Protein AF-A0A1T4KX59-F1 (afdb_monomer_lite)

Sequence (443 aa):
MNRFFLYILAVFVFASCTDKQGEELFKSIIKAPPSSIERDVKGHEQIASVQAILRYTRPMKKPIRINATSSVKAYAAYEISQKYSAIPLYQEIKIVKNNQGEFEIESDRKAFDVIKGKDVYYALELKYFDLNNQLINYQFSTYDEKDADASTLEQHQTFFSVQNYSLSKQPLVYPMSLDSVYYEDYLFELNSNKKKIKAGLVTPYVAYAPTAEEGQPIRYDLALAYKAVEAAQTKAATEPYTDPATGKEYRLFKTKGIESLKSVAGEIFRYDYRDTDPVDSEIGARILNDDLYRNRFGQNVGLLRQKRSLAQGAKLDALGFKGLLGFKKSDIAFQMRVCICHIISAKRDSGGNSGHGSGNKGKYATYGYNVHKYNEFPSSWNTFDIDYPLPFRVIADLDGDRTKFLKDVRRYYPQTKEADINNMFGDEESVNTFFQRLPFTRF

Organism: Porphyromonas cangingivalis (NCBI:txid36874)

Secondary structure (DSSP, 8-state):
------SS--SSS-----HHHHHHHHHSS--PPP-------TTS----EEEEEEEEEEE-SSPEE-SSS-EE--EEEE---SS--SS-SEEEEEEEE-TTS-EEE-SS--SEEEEE-TT-EEEEEEEEE-TT--B-GGGGG---GGGGGG-HHHHEEEEEEEESB-TT--BT--SEETTSBB-HHHHB-B-TTSPBPBP-TT--SEEEEESS-TT---B--HHHHHHHHHHTTSGGGTS-EE-TTT--EEEEEEBP-HHHHHHHHHHHEEEEE--EESTTSPTT-B----TTSS--TTSBPEEPBGGG--STTPPBP---SEEEEEES--SEEEEEEEEEEE--PPPP-------S--S-TTTSTTS-S-PPPTT---TT---EEEEEEEEEEEEEETTS-HHHHHHHHHHH-TT--HHHHHHHHSSHHHHHHHHTT--EEE-

Structure (mmCIF, N/CA/C/O backbone):
data_AF-A0A1T4KX59-F1
#
_entry.id   AF-A0A1T4KX59-F1
#
loop_
_atom_site.group_PDB
_atom_site.id
_atom_site.type_symbol
_atom_site.label_atom_id
_atom_site.label_alt_id
_atom_site.label_comp_id
_atom_site.label_asym_id
_atom_site.label_entity_id
_atom_site.label_seq_id
_atom_site.pdbx_PDB_ins_code
_atom_site.Cartn_x
_atom_site.Cartn_y
_atom_site.Cartn_z
_atom_site.occupancy
_atom_site.B_iso_or_equiv
_atom_site.auth_seq_id
_atom_site.auth_comp_id
_atom_site.auth_asym_id
_atom_site.auth_atom_id
_atom_site.pdbx_PDB_model_num
ATOM 1 N N . MET A 1 1 ? 17.902 4.844 79.629 1.00 28.89 1 MET A N 1
ATOM 2 C CA . MET A 1 1 ? 18.499 5.065 78.292 1.00 28.89 1 MET A CA 1
ATOM 3 C C . MET A 1 1 ? 18.598 3.722 77.599 1.00 28.89 1 MET A C 1
ATOM 5 O O . MET A 1 1 ? 19.072 2.800 78.230 1.00 28.89 1 MET A O 1
ATOM 9 N N . ASN A 1 2 ? 18.252 3.517 76.343 1.00 27.55 2 ASN A N 1
ATOM 10 C CA . ASN A 1 2 ? 17.424 4.226 75.382 1.00 27.55 2 ASN A CA 1
ATOM 11 C C . ASN A 1 2 ? 17.309 3.222 74.216 1.00 27.55 2 ASN A C 1
ATOM 13 O O . ASN A 1 2 ? 18.298 2.555 73.923 1.00 27.55 2 ASN A O 1
ATOM 17 N N . ARG A 1 3 ? 16.166 3.208 73.522 1.00 28.09 3 ARG A N 1
ATOM 18 C CA . ARG A 1 3 ? 15.970 2.636 72.173 1.00 28.09 3 ARG A CA 1
ATOM 19 C C . ARG A 1 3 ? 15.869 1.110 72.075 1.00 28.09 3 ARG A C 1
ATOM 21 O O . ARG A 1 3 ? 16.864 0.432 71.905 1.00 28.09 3 ARG A O 1
ATOM 28 N N . PHE A 1 4 ? 14.634 0.610 72.051 1.00 31.20 4 PHE A N 1
ATOM 29 C CA . PHE A 1 4 ? 14.113 -0.145 70.893 1.00 31.20 4 PHE A CA 1
ATOM 30 C C . PHE A 1 4 ? 12.566 -0.179 70.885 1.00 31.20 4 PHE A C 1
ATOM 32 O O . PHE A 1 4 ? 11.935 -1.129 70.441 1.00 31.20 4 PHE A O 1
ATOM 39 N N . PHE A 1 5 ? 11.940 0.912 71.349 1.00 33.56 5 PHE A N 1
ATOM 40 C CA . PHE A 1 5 ? 10.498 1.183 71.245 1.00 33.56 5 PHE A CA 1
ATOM 41 C C . PHE A 1 5 ? 10.207 1.931 69.930 1.00 33.56 5 PHE A C 1
ATOM 43 O O . PHE A 1 5 ? 9.785 3.082 69.921 1.00 33.56 5 PHE A O 1
ATOM 50 N N . LEU A 1 6 ? 10.551 1.309 68.800 1.00 33.06 6 LEU A N 1
ATOM 51 C CA . LEU A 1 6 ? 10.464 1.926 67.467 1.00 33.06 6 LEU A CA 1
ATOM 52 C C . LEU A 1 6 ? 9.977 0.927 66.404 1.00 33.06 6 LEU A C 1
ATOM 54 O O . LEU A 1 6 ? 10.408 0.969 65.259 1.00 33.06 6 LEU A O 1
ATOM 58 N N . TYR A 1 7 ? 9.082 0.015 66.801 1.00 33.62 7 TYR A N 1
ATOM 59 C CA . TYR A 1 7 ? 8.450 -0.956 65.894 1.00 33.62 7 TYR A CA 1
ATOM 60 C C . TYR A 1 7 ? 6.915 -0.944 65.899 1.00 33.62 7 TYR A C 1
ATOM 62 O O . TYR A 1 7 ? 6.302 -1.739 65.198 1.00 33.62 7 TYR A O 1
ATOM 70 N N . ILE A 1 8 ? 6.268 -0.022 66.618 1.00 40.47 8 ILE A N 1
ATOM 71 C CA . ILE A 1 8 ? 4.804 0.126 66.600 1.00 40.47 8 ILE A CA 1
ATOM 72 C C . ILE A 1 8 ? 4.462 1.617 66.704 1.00 40.47 8 ILE A C 1
ATOM 74 O O . ILE A 1 8 ? 4.170 2.093 67.792 1.00 40.47 8 ILE A O 1
ATOM 78 N N . LEU A 1 9 ? 4.585 2.362 65.596 1.00 30.08 9 LEU A N 1
ATOM 79 C CA . LEU A 1 9 ? 3.790 3.565 65.275 1.00 30.08 9 LEU A CA 1
ATOM 80 C C . LEU A 1 9 ? 4.218 4.138 63.904 1.00 30.08 9 LEU A C 1
ATOM 82 O O . LEU A 1 9 ? 5.019 5.062 63.827 1.00 30.08 9 LEU A O 1
ATOM 86 N N . ALA A 1 10 ? 3.716 3.565 62.809 1.00 31.42 10 ALA A N 1
ATOM 87 C CA . ALA A 1 10 ? 3.588 4.263 61.515 1.00 31.42 10 ALA A CA 1
ATOM 88 C C . ALA A 1 10 ? 2.587 3.563 60.571 1.00 31.42 10 ALA A C 1
ATOM 90 O O . ALA A 1 10 ? 2.649 3.710 59.354 1.00 31.42 10 ALA A O 1
ATOM 91 N N . VAL A 1 11 ? 1.646 2.799 61.134 1.00 38.34 11 VAL A N 1
ATOM 92 C CA . VAL A 1 11 ? 0.359 2.514 60.496 1.00 38.34 11 VAL A CA 1
ATOM 93 C C . VAL A 1 11 ? -0.633 3.413 61.234 1.00 38.34 11 VAL A C 1
ATOM 95 O O . VAL A 1 11 ? -0.720 3.321 62.454 1.00 38.34 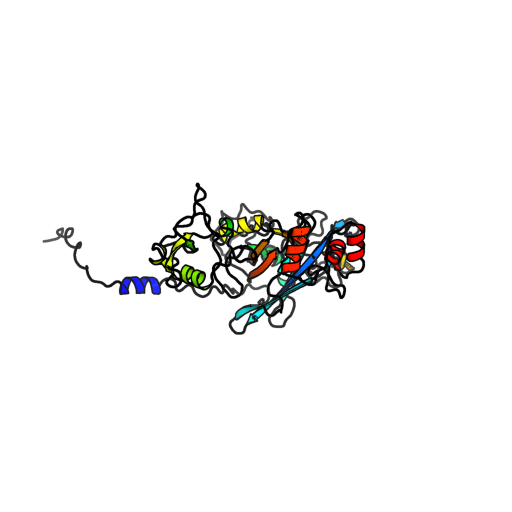11 VAL A O 1
ATOM 98 N N . PHE A 1 12 ? -1.317 4.282 60.483 1.00 31.97 12 PHE A N 1
ATOM 99 C CA . PHE A 1 12 ? -2.242 5.355 60.898 1.00 31.97 12 PHE A CA 1
ATOM 100 C C . PHE A 1 12 ? -1.631 6.720 61.242 1.00 31.97 12 PHE A C 1
ATOM 102 O O . PHE A 1 12 ? -1.539 7.070 62.407 1.00 31.97 12 PHE A O 1
ATOM 109 N N . VAL A 1 13 ? -1.256 7.476 60.198 1.00 30.67 13 VAL A N 1
ATOM 110 C CA . VAL A 1 13 ? -1.608 8.882 59.843 1.00 30.67 13 VAL A CA 1
ATOM 111 C C . VAL A 1 13 ? -0.821 9.112 58.531 1.00 30.67 13 VAL A C 1
ATOM 113 O O . VAL A 1 13 ? 0.399 9.148 58.562 1.00 30.67 13 VAL A O 1
ATOM 116 N N . PHE A 1 14 ? -1.374 9.029 57.320 1.00 29.81 14 PHE A N 1
ATOM 117 C CA . PHE A 1 14 ? -2.403 9.888 56.741 1.00 29.81 14 PHE A CA 1
ATOM 118 C C . PHE A 1 14 ? -3.355 9.081 55.840 1.00 29.81 14 PHE A C 1
ATOM 120 O O . PHE A 1 14 ? -3.062 8.783 54.685 1.00 29.81 14 PHE A O 1
ATOM 127 N N . ALA A 1 15 ? -4.549 8.804 56.361 1.00 35.34 15 ALA A N 1
ATOM 128 C CA . ALA A 1 15 ? -5.740 9.109 55.584 1.00 35.34 15 ALA A CA 1
ATOM 129 C C . ALA A 1 15 ? -5.820 10.643 55.478 1.00 35.34 15 ALA A C 1
ATOM 131 O O . ALA A 1 15 ? -5.538 11.332 56.457 1.00 35.34 15 ALA A O 1
ATOM 132 N N . SER A 1 16 ? -6.206 11.141 54.302 1.00 30.12 16 SER A N 1
ATOM 133 C CA . SER A 1 16 ? -6.193 12.551 53.872 1.00 30.12 16 SER A CA 1
ATOM 134 C C . SER A 1 16 ? -4.880 13.030 53.239 1.00 30.12 16 SER A C 1
ATOM 136 O O . SER A 1 16 ? -4.131 13.812 53.813 1.00 30.12 16 SER A O 1
ATOM 138 N N . CYS A 1 17 ? -4.655 12.595 51.999 1.00 27.78 17 CYS A N 1
ATOM 139 C CA . CYS A 1 17 ? -4.114 13.444 50.941 1.00 27.78 17 CYS A CA 1
ATOM 140 C C . CYS A 1 17 ? -4.845 13.063 49.646 1.00 27.78 17 CYS A C 1
ATOM 142 O O . CYS A 1 17 ? -4.835 11.921 49.203 1.00 27.78 17 CYS A O 1
ATOM 144 N N . THR A 1 18 ? -5.588 14.037 49.142 1.00 30.97 18 THR A N 1
ATOM 145 C CA . THR A 1 18 ? -6.567 14.020 48.050 1.00 30.97 18 THR A CA 1
ATOM 146 C C . THR A 1 18 ? -6.075 13.378 46.747 1.00 30.97 18 THR A C 1
ATOM 148 O O . THR A 1 18 ? -4.915 13.575 46.381 1.00 30.97 18 THR A O 1
ATOM 151 N N . ASP A 1 19 ? -6.996 12.781 45.975 1.00 41.16 19 ASP A N 1
ATOM 152 C CA . ASP A 1 19 ? -6.802 12.233 44.612 1.00 41.16 19 ASP A CA 1
ATOM 153 C C . ASP A 1 19 ? -6.006 13.147 43.650 1.00 41.16 19 ASP A C 1
ATOM 155 O O . ASP A 1 19 ? -5.371 12.678 42.706 1.00 41.16 19 ASP A O 1
ATOM 159 N N . LYS A 1 20 ? -5.960 14.454 43.934 1.00 38.25 20 LYS A N 1
ATOM 160 C CA . LYS A 1 20 ? -5.202 15.459 43.179 1.00 38.25 20 LYS A CA 1
ATOM 161 C C . LYS A 1 20 ? -3.679 15.263 43.201 1.00 38.25 20 LYS A C 1
ATOM 163 O O . LYS A 1 20 ? -3.034 15.582 42.211 1.00 38.25 20 LYS A O 1
ATOM 168 N N . GLN A 1 21 ? -3.087 14.720 44.271 1.00 35.16 21 GLN A N 1
ATOM 169 C CA . GLN A 1 21 ? -1.622 14.541 44.342 1.00 35.16 21 GLN A CA 1
ATOM 170 C C . GLN A 1 21 ? -1.137 13.277 43.611 1.00 35.16 21 GLN A C 1
ATOM 172 O O . GLN A 1 21 ? -0.019 13.256 43.101 1.00 35.16 21 GLN A O 1
ATOM 177 N N . GLY A 1 22 ? -1.991 12.256 43.477 1.00 38.88 22 GLY A N 1
ATOM 178 C CA . GLY A 1 22 ? -1.740 11.118 42.587 1.00 38.88 22 GLY A CA 1
ATOM 179 C C . GLY A 1 22 ? -1.856 11.511 41.110 1.00 38.88 22 GLY A C 1
ATOM 180 O O . GLY A 1 22 ? -1.000 11.146 40.309 1.00 38.88 22 GLY A O 1
ATOM 181 N N . GLU A 1 23 ? -2.860 12.321 40.752 1.00 37.28 23 GLU A N 1
ATOM 182 C CA . GLU A 1 23 ? -3.022 12.842 39.386 1.00 37.28 23 GLU A CA 1
ATOM 183 C C . GLU A 1 23 ? -1.872 13.757 38.932 1.00 37.28 23 GLU A C 1
ATOM 185 O O . GLU A 1 23 ? -1.505 13.722 37.758 1.00 37.28 23 GLU A O 1
ATOM 190 N N . GLU A 1 24 ? -1.264 14.552 39.818 1.00 37.06 24 GLU A N 1
ATOM 191 C CA . GLU A 1 24 ? -0.103 15.386 39.460 1.00 37.06 24 GLU A CA 1
ATOM 192 C C . GLU A 1 24 ? 1.193 14.576 39.274 1.00 37.06 24 GLU A C 1
ATOM 194 O O . GLU A 1 24 ? 2.001 14.890 38.392 1.00 37.06 24 GLU A O 1
ATOM 199 N N . LEU A 1 25 ? 1.363 13.475 40.015 1.00 37.19 25 LEU A N 1
ATOM 200 C CA . LEU A 1 25 ? 2.463 12.521 39.818 1.00 37.19 25 LEU A CA 1
ATOM 201 C C . LEU A 1 25 ? 2.360 11.771 38.475 1.00 37.19 25 LEU A C 1
ATOM 203 O O . LEU A 1 25 ? 3.384 11.501 37.853 1.00 37.19 25 LEU A O 1
ATOM 207 N N . PHE A 1 26 ? 1.145 11.500 37.978 1.00 36.91 26 PHE A N 1
ATOM 208 C CA . PHE A 1 26 ? 0.932 10.887 36.655 1.00 36.91 26 PHE A CA 1
ATOM 209 C C . PHE A 1 26 ? 0.852 11.899 35.500 1.00 36.91 26 PHE A C 1
ATOM 211 O O . PHE A 1 26 ? 1.200 11.558 34.376 1.00 36.91 26 PHE A O 1
ATOM 218 N N . LYS A 1 27 ? 0.472 13.163 35.738 1.00 38.38 27 LYS A N 1
ATOM 219 C CA . LYS A 1 27 ? 0.566 14.229 34.717 1.00 38.38 27 LYS A CA 1
ATOM 220 C C . LYS A 1 27 ? 2.004 14.684 34.457 1.00 38.38 27 LYS A C 1
ATOM 222 O O . LYS A 1 27 ? 2.300 15.144 33.356 1.00 38.38 27 LYS A O 1
ATOM 227 N N . SER A 1 28 ? 2.890 14.561 35.447 1.00 34.44 28 SER A N 1
ATOM 228 C CA . SER A 1 28 ? 4.315 14.903 35.313 1.00 34.44 28 SER A CA 1
ATOM 229 C C . SER A 1 28 ? 5.166 13.776 34.711 1.00 34.44 28 SER A C 1
ATOM 231 O O . SER A 1 28 ? 6.294 14.026 34.287 1.00 34.44 28 SER A O 1
ATOM 233 N N . ILE A 1 29 ? 4.620 12.560 34.588 1.00 42.12 29 ILE A N 1
ATOM 234 C CA . ILE A 1 29 ? 5.290 11.397 34.001 1.00 42.12 29 ILE A CA 1
ATOM 235 C C . ILE A 1 29 ? 4.449 10.901 32.814 1.00 42.12 29 ILE A C 1
ATOM 237 O O . ILE A 1 29 ? 3.476 10.179 32.981 1.00 42.12 29 ILE A O 1
ATOM 241 N N . ILE A 1 30 ? 4.892 11.263 31.603 1.00 39.00 30 ILE A N 1
ATOM 242 C CA . ILE A 1 30 ? 4.334 10.901 30.282 1.00 39.00 30 ILE A CA 1
ATOM 243 C C . ILE A 1 30 ? 3.209 11.837 29.800 1.00 39.00 30 ILE A C 1
ATOM 245 O O . ILE A 1 30 ? 2.096 11.432 29.481 1.00 39.00 30 ILE A O 1
ATOM 249 N N . LYS A 1 31 ? 3.557 13.107 29.569 1.00 29.22 31 LYS A N 1
ATOM 250 C CA . LYS A 1 31 ? 3.087 13.752 28.338 1.00 29.22 31 LYS A CA 1
ATOM 251 C C . LYS A 1 31 ? 3.976 13.185 27.236 1.00 29.22 31 LYS A C 1
ATOM 253 O O . LYS A 1 31 ? 5.113 13.628 27.093 1.00 29.22 31 LYS A O 1
ATOM 258 N N . ALA A 1 32 ? 3.527 12.128 26.555 1.00 27.77 32 ALA A N 1
ATOM 259 C CA . ALA A 1 32 ? 4.245 11.659 25.380 1.00 27.77 32 ALA A CA 1
ATOM 260 C C . ALA A 1 32 ? 4.341 12.864 24.432 1.00 27.77 32 ALA A C 1
ATOM 262 O O . ALA A 1 32 ? 3.296 13.429 24.084 1.00 27.77 32 ALA A O 1
ATOM 263 N N . PRO A 1 33 ? 5.550 13.336 24.085 1.00 24.31 33 PRO A N 1
ATOM 264 C CA . PRO A 1 33 ? 5.663 14.338 23.043 1.00 24.31 33 PRO A CA 1
ATOM 265 C C . PRO A 1 33 ? 4.964 13.785 21.791 1.00 24.31 33 PRO A C 1
ATOM 267 O O . PRO A 1 33 ? 4.939 12.559 21.614 1.00 24.31 33 PRO A O 1
ATOM 270 N N . PRO A 1 34 ? 4.372 14.638 20.934 1.00 27.39 34 PRO A N 1
ATOM 271 C CA . PRO A 1 34 ? 3.983 14.188 19.603 1.00 27.39 34 PRO A CA 1
ATOM 272 C C . PRO A 1 34 ? 5.165 13.410 19.025 1.00 27.39 34 PRO A C 1
ATOM 274 O O . PRO A 1 34 ? 6.302 13.878 19.097 1.00 27.39 34 PRO A O 1
ATOM 277 N N . SER A 1 35 ? 4.929 12.184 18.561 1.00 26.69 35 SER A N 1
ATOM 278 C CA . SER A 1 35 ? 5.989 11.358 17.995 1.00 26.69 35 SER A CA 1
ATOM 279 C C . SER A 1 35 ? 6.438 11.965 16.668 1.00 26.69 35 SER A C 1
ATOM 281 O O . SER A 1 35 ? 5.986 11.546 15.610 1.00 26.69 35 SER A O 1
ATOM 283 N N . SER A 1 36 ? 7.319 12.959 16.721 1.00 31.25 36 SER A N 1
ATOM 284 C CA . SER A 1 36 ? 8.234 13.289 15.640 1.00 31.25 36 SER A CA 1
ATOM 285 C C . SER A 1 36 ? 9.582 12.685 16.010 1.00 31.25 36 SER A C 1
ATOM 287 O O . SER A 1 36 ? 10.372 13.243 16.770 1.00 31.25 36 SER A O 1
ATOM 289 N N . ILE A 1 37 ? 9.844 11.484 15.504 1.00 36.34 37 ILE A N 1
ATOM 290 C CA . ILE A 1 37 ? 11.212 10.972 15.469 1.00 36.34 37 ILE A CA 1
ATOM 291 C C . ILE A 1 37 ? 11.823 11.539 14.190 1.00 36.34 37 ILE A C 1
ATOM 293 O O . ILE A 1 37 ? 12.014 10.828 13.221 1.00 36.34 37 ILE A O 1
ATOM 297 N N . GLU A 1 38 ? 12.069 12.849 14.166 1.00 40.00 38 GLU A N 1
ATOM 298 C CA . GLU A 1 38 ? 12.993 13.427 13.192 1.00 40.00 38 GLU A CA 1
ATOM 299 C C . GLU A 1 38 ? 14.350 13.475 13.879 1.00 40.00 38 GLU A C 1
ATOM 301 O O . GLU A 1 38 ? 14.642 14.352 14.694 1.00 40.00 38 GLU A O 1
ATOM 306 N N . ARG A 1 39 ? 15.151 12.439 13.630 1.00 40.47 39 ARG A N 1
ATOM 307 C CA . ARG A 1 39 ? 16.565 12.440 13.982 1.00 40.47 39 ARG A CA 1
ATOM 308 C C . ARG A 1 39 ? 17.340 12.626 12.696 1.00 40.47 39 ARG A C 1
ATOM 310 O O . ARG A 1 39 ? 17.254 11.796 11.805 1.00 40.47 39 ARG A O 1
ATOM 317 N N . ASP A 1 40 ? 18.069 13.730 12.655 1.00 34.28 40 ASP A N 1
ATOM 318 C CA . ASP A 1 40 ? 19.028 14.097 11.624 1.00 34.28 40 ASP A CA 1
ATOM 319 C C . ASP A 1 40 ? 20.088 12.987 11.504 1.00 34.28 40 ASP A C 1
ATOM 321 O O . ASP A 1 40 ? 21.042 12.910 12.287 1.00 34.28 40 ASP A O 1
ATOM 325 N N . VAL A 1 41 ? 19.857 12.041 10.594 1.00 38.69 41 VAL A N 1
ATOM 326 C CA . VAL A 1 41 ? 20.850 11.048 10.200 1.00 38.69 41 VAL A CA 1
ATOM 327 C C . VAL A 1 41 ? 21.633 11.651 9.050 1.00 38.69 41 VAL A C 1
ATOM 329 O O . VAL A 1 41 ? 21.095 11.949 7.989 1.00 38.69 41 VAL A O 1
ATOM 332 N N . LYS A 1 42 ? 22.935 11.852 9.272 1.00 45.50 42 LYS A N 1
ATOM 333 C CA . LYS A 1 42 ? 23.850 12.305 8.223 1.00 45.50 42 LYS A CA 1
ATOM 334 C C . LYS A 1 42 ? 23.799 11.316 7.055 1.00 45.50 42 LYS A C 1
ATOM 336 O O . LYS A 1 42 ? 24.290 10.202 7.201 1.00 45.50 42 LYS A O 1
ATOM 341 N N . GLY A 1 43 ? 23.269 11.736 5.907 1.00 51.59 43 GLY A N 1
ATOM 342 C CA . GLY A 1 43 ? 23.358 10.947 4.673 1.00 51.59 43 GLY A CA 1
ATOM 343 C C . GLY A 1 43 ? 22.274 11.200 3.626 1.00 51.59 43 GLY A C 1
ATOM 344 O O . GLY A 1 43 ? 22.529 10.928 2.455 1.00 51.59 43 GLY A O 1
ATOM 345 N N . HIS A 1 44 ? 21.113 11.738 4.006 1.00 62.69 44 HIS A N 1
ATOM 346 C CA . HIS A 1 44 ? 20.060 12.141 3.068 1.00 62.69 44 HIS A CA 1
ATOM 347 C C . HIS A 1 44 ? 19.311 13.387 3.567 1.00 62.69 44 HIS A C 1
ATOM 349 O O . HIS A 1 44 ? 19.334 13.717 4.751 1.00 62.69 44 HIS A O 1
ATOM 355 N N . GLU A 1 45 ? 18.669 14.098 2.650 1.00 73.56 45 GLU A N 1
ATOM 356 C CA . GLU A 1 45 ? 17.834 15.262 2.923 1.00 73.56 45 GLU A CA 1
ATOM 357 C C . GLU A 1 45 ? 16.521 14.853 3.603 1.00 73.56 45 GLU A C 1
ATOM 359 O O . GLU A 1 45 ? 16.094 13.692 3.581 1.00 73.56 45 GLU A O 1
ATOM 364 N N . GLN A 1 46 ? 15.867 15.831 4.231 1.00 80.44 46 GLN A N 1
ATOM 365 C CA . GLN A 1 46 ? 14.561 15.634 4.847 1.00 80.44 46 GLN A CA 1
ATOM 366 C C . GLN A 1 46 ? 13.495 15.407 3.771 1.00 80.44 46 GLN A C 1
ATOM 368 O O . GLN A 1 46 ? 13.357 16.205 2.843 1.00 80.44 46 GLN A O 1
ATOM 373 N N . ILE A 1 47 ? 12.686 14.357 3.937 1.00 87.88 47 ILE A N 1
ATOM 374 C CA . ILE A 1 47 ? 11.551 14.091 3.051 1.00 87.88 47 ILE A CA 1
ATOM 375 C C . ILE A 1 47 ? 10.458 15.134 3.312 1.00 87.88 47 ILE A C 1
ATOM 377 O O . ILE A 1 47 ? 9.849 15.167 4.384 1.00 87.88 47 ILE A O 1
ATOM 381 N N . ALA A 1 48 ? 10.184 15.969 2.314 1.00 90.50 48 ALA A N 1
ATOM 382 C CA . ALA A 1 48 ? 9.136 16.983 2.355 1.00 90.50 48 ALA A CA 1
ATOM 383 C C . ALA A 1 48 ? 7.836 16.513 1.696 1.00 90.50 48 ALA A C 1
ATOM 385 O O . ALA A 1 48 ? 6.744 16.917 2.101 1.00 90.50 48 ALA A O 1
ATOM 386 N N . SER A 1 49 ? 7.933 15.657 0.678 1.00 94.62 49 SER A N 1
ATOM 387 C CA . SER A 1 49 ? 6.758 15.088 0.024 1.00 94.62 49 SER A CA 1
ATOM 388 C C . SER A 1 49 ? 7.003 13.685 -0.515 1.00 94.62 49 SER A C 1
ATOM 390 O O . SER A 1 49 ? 8.137 13.257 -0.745 1.00 94.62 49 SER A O 1
ATOM 392 N N . VAL A 1 50 ? 5.901 12.965 -0.700 1.00 96.69 50 VAL A N 1
ATOM 393 C CA . VAL A 1 50 ? 5.857 11.616 -1.249 1.00 96.69 50 VAL A CA 1
ATOM 394 C C . VAL A 1 50 ? 4.891 11.599 -2.422 1.00 96.69 50 VAL A C 1
ATOM 396 O O . VAL A 1 50 ? 3.740 12.016 -2.298 1.00 96.69 50 VAL A O 1
ATOM 399 N N . GLN A 1 51 ? 5.326 11.046 -3.544 1.00 97.69 51 GLN A N 1
ATOM 400 C CA . GLN A 1 51 ? 4.458 10.683 -4.653 1.00 97.69 51 GLN A CA 1
ATOM 401 C C . GLN A 1 51 ? 4.363 9.156 -4.702 1.00 97.69 51 GLN A C 1
ATOM 403 O O . GLN A 1 51 ? 5.308 8.470 -5.094 1.00 97.69 51 GLN A O 1
ATOM 408 N N . ALA A 1 52 ? 3.221 8.622 -4.270 1.00 98.25 52 ALA A N 1
ATOM 409 C CA . ALA A 1 52 ? 2.910 7.206 -4.386 1.00 98.25 52 ALA A CA 1
ATOM 410 C C . ALA A 1 52 ? 2.149 6.975 -5.692 1.00 98.25 52 ALA A C 1
ATOM 412 O O . ALA A 1 52 ? 1.042 7.482 -5.875 1.00 98.25 52 ALA A O 1
ATOM 413 N N . ILE A 1 53 ? 2.731 6.198 -6.599 1.00 98.44 53 ILE A N 1
ATOM 414 C CA . ILE A 1 53 ? 2.151 5.886 -7.902 1.00 98.44 53 ILE A CA 1
ATOM 415 C C . ILE A 1 53 ? 1.847 4.395 -7.947 1.00 98.44 53 ILE A C 1
ATOM 417 O O . ILE A 1 53 ? 2.717 3.561 -7.703 1.00 98.44 53 ILE A O 1
ATOM 421 N N . LEU A 1 54 ? 0.612 4.053 -8.293 1.00 98.56 54 LEU A N 1
ATOM 422 C CA . LEU A 1 54 ? 0.160 2.682 -8.441 1.00 98.56 54 LEU A CA 1
ATOM 423 C C . LEU A 1 54 ? -0.322 2.449 -9.869 1.00 98.56 54 LEU A C 1
ATOM 425 O O . LEU A 1 54 ? -1.283 3.069 -10.327 1.00 98.56 54 LEU A O 1
ATOM 429 N N . ARG A 1 55 ? 0.328 1.519 -10.564 1.00 98.25 55 ARG A N 1
ATOM 430 C CA . ARG A 1 55 ? -0.011 1.156 -11.942 1.00 98.25 55 ARG A CA 1
ATOM 431 C C . ARG A 1 55 ? -0.549 -0.259 -12.000 1.00 98.25 55 ARG A C 1
ATOM 433 O O . ARG A 1 55 ? 0.022 -1.150 -11.381 1.00 98.25 55 ARG A O 1
ATOM 440 N N . TYR A 1 56 ? -1.626 -0.481 -12.742 1.00 97.38 56 TYR A N 1
ATOM 441 C CA . TYR A 1 56 ? -2.059 -1.824 -13.106 1.00 97.38 56 TYR A CA 1
ATOM 442 C C . TYR A 1 56 ? -0.974 -2.472 -13.962 1.00 97.38 56 TYR A C 1
ATOM 444 O O . TYR A 1 56 ? -0.421 -1.843 -14.868 1.00 97.38 56 TYR A O 1
ATOM 452 N N . THR A 1 57 ? -0.682 -3.736 -13.680 1.00 95.38 57 THR A N 1
ATOM 453 C CA . THR A 1 57 ? 0.522 -4.374 -14.188 1.00 95.38 57 THR A CA 1
ATOM 454 C C . THR A 1 57 ? 0.245 -5.776 -14.699 1.00 95.38 57 THR A C 1
ATOM 456 O O . THR A 1 57 ? -0.465 -6.562 -14.071 1.00 95.38 57 THR A O 1
ATOM 459 N N . ARG A 1 58 ? 0.863 -6.120 -15.835 1.00 91.69 58 ARG A N 1
ATOM 460 C CA . ARG A 1 58 ? 0.813 -7.471 -16.410 1.00 91.69 58 ARG A CA 1
ATOM 461 C C . ARG A 1 58 ? 2.213 -8.034 -16.640 1.00 91.69 58 ARG A C 1
ATOM 463 O O . ARG A 1 58 ? 3.106 -7.294 -17.054 1.00 91.69 58 ARG A O 1
ATOM 470 N N . PRO A 1 59 ? 2.434 -9.339 -16.404 1.00 91.75 59 PRO A N 1
ATOM 471 C CA . PRO A 1 59 ? 3.714 -9.964 -16.709 1.00 91.75 59 PRO A CA 1
ATOM 472 C C . PRO A 1 59 ? 4.008 -9.874 -18.209 1.00 91.75 59 PRO A C 1
ATOM 474 O O . PRO A 1 59 ? 3.145 -10.148 -19.045 1.00 91.75 59 PRO A O 1
ATOM 477 N N . MET A 1 60 ? 5.242 -9.516 -18.563 1.00 91.25 60 MET A N 1
ATOM 478 C CA . MET A 1 60 ? 5.665 -9.525 -19.960 1.00 91.25 60 MET A CA 1
ATOM 479 C C . MET A 1 60 ? 5.877 -10.966 -20.440 1.00 91.25 60 MET A C 1
ATOM 481 O O . MET A 1 60 ? 6.448 -11.790 -19.726 1.00 91.25 60 MET A O 1
ATOM 485 N N . LYS A 1 61 ? 5.462 -11.264 -21.682 1.00 88.12 61 LYS A N 1
ATOM 486 C CA . LYS A 1 61 ? 5.599 -12.608 -22.282 1.00 88.12 61 LYS A CA 1
ATOM 487 C C . LYS A 1 61 ? 7.060 -13.055 -22.420 1.00 88.12 61 LYS A C 1
ATOM 489 O O . LYS A 1 61 ? 7.346 -14.244 -22.350 1.00 88.12 61 LYS A O 1
ATOM 494 N N . LYS A 1 62 ? 7.979 -12.112 -22.646 1.00 90.69 62 LYS A N 1
ATOM 495 C CA . LYS A 1 62 ? 9.415 -12.378 -22.789 1.00 90.69 62 LYS A CA 1
ATOM 496 C C . LYS A 1 62 ? 10.189 -11.641 -21.696 1.00 90.69 62 LYS A C 1
ATOM 498 O O . LYS A 1 62 ? 9.871 -10.479 -21.433 1.00 90.69 62 LYS A O 1
ATOM 503 N N . PRO A 1 63 ? 11.197 -12.278 -21.077 1.00 91.19 63 PRO A N 1
ATOM 504 C CA . PRO A 1 63 ? 12.081 -11.586 -20.154 1.00 91.19 63 PRO A CA 1
ATOM 505 C C . PRO A 1 63 ? 12.897 -10.520 -20.897 1.00 91.19 63 PRO A C 1
ATOM 507 O O . PRO A 1 63 ? 13.142 -10.623 -22.101 1.00 91.19 63 PRO A O 1
ATOM 510 N N . ILE A 1 64 ? 13.329 -9.497 -20.167 1.00 91.50 64 ILE A N 1
ATOM 511 C CA . ILE A 1 64 ? 14.127 -8.395 -20.703 1.00 91.50 64 ILE A CA 1
ATOM 512 C C . ILE A 1 64 ? 15.602 -8.711 -20.511 1.00 91.50 64 ILE A C 1
ATOM 514 O O . ILE A 1 64 ? 16.044 -9.008 -19.401 1.00 91.50 64 ILE A O 1
ATOM 518 N N . ARG A 1 65 ? 16.369 -8.638 -21.599 1.00 88.12 65 ARG A N 1
ATOM 519 C CA . ARG A 1 65 ? 17.819 -8.826 -21.571 1.00 88.12 65 ARG A CA 1
ATOM 520 C C . ARG A 1 65 ? 18.490 -7.602 -20.949 1.00 88.12 65 ARG A C 1
ATOM 522 O O . ARG A 1 65 ? 18.360 -6.492 -21.463 1.00 88.12 65 ARG A O 1
ATOM 529 N N . ILE A 1 66 ? 19.239 -7.822 -19.875 1.00 86.06 66 ILE A N 1
ATOM 530 C CA . ILE A 1 66 ? 19.950 -6.764 -19.141 1.00 86.06 66 ILE A CA 1
ATOM 531 C C . ILE A 1 66 ? 21.428 -6.713 -19.556 1.00 86.06 66 ILE A C 1
ATOM 533 O O . ILE A 1 66 ? 22.041 -5.654 -19.593 1.00 86.06 66 ILE A O 1
ATOM 537 N N . ASN A 1 67 ? 22.013 -7.848 -19.941 1.00 81.50 67 ASN A N 1
ATOM 538 C CA . ASN A 1 67 ? 23.363 -7.900 -20.502 1.00 81.50 67 ASN A CA 1
ATOM 539 C C . ASN A 1 67 ? 23.553 -9.154 -21.373 1.00 81.50 67 ASN A C 1
ATOM 541 O O . ASN A 1 67 ? 22.590 -9.851 -21.702 1.00 81.50 67 ASN A O 1
ATOM 545 N N . ALA A 1 68 ? 24.797 -9.438 -21.771 1.00 78.00 68 ALA A N 1
ATOM 546 C CA . ALA A 1 68 ? 25.113 -10.547 -22.661 1.00 78.00 68 ALA A CA 1
ATOM 547 C C . ALA A 1 68 ? 24.585 -11.905 -22.158 1.00 78.00 68 ALA A C 1
ATOM 549 O O . ALA A 1 68 ? 24.096 -12.689 -22.973 1.00 78.00 68 ALA A O 1
ATOM 550 N N . THR A 1 69 ? 24.621 -12.135 -20.844 1.00 78.00 69 THR A N 1
ATOM 551 C CA . THR A 1 69 ? 24.354 -13.431 -20.207 1.00 78.00 69 THR A CA 1
ATOM 552 C C . THR A 1 69 ? 23.078 -13.450 -19.361 1.00 78.00 69 THR A C 1
ATOM 554 O O . THR A 1 69 ? 22.622 -14.526 -18.984 1.00 78.00 69 THR A O 1
ATOM 557 N N . SER A 1 70 ? 22.482 -12.289 -19.062 1.00 81.81 70 SER A N 1
ATOM 558 C CA . SER A 1 70 ? 21.407 -12.139 -18.074 1.00 81.81 70 SER A CA 1
ATOM 559 C C . SER A 1 70 ? 20.126 -11.548 -18.653 1.00 81.81 70 SER A C 1
ATOM 561 O O . SER A 1 70 ? 20.143 -10.542 -19.368 1.00 81.81 70 SER A O 1
ATOM 563 N N . SER A 1 71 ? 18.996 -12.124 -18.244 1.00 88.75 71 SER A N 1
ATOM 564 C CA . SER A 1 71 ? 17.658 -11.578 -18.474 1.00 88.75 71 SER A CA 1
ATOM 565 C C . SER A 1 71 ? 16.848 -11.580 -17.182 1.00 88.75 71 SER A C 1
ATOM 567 O O . SER A 1 71 ? 17.090 -12.392 -16.291 1.00 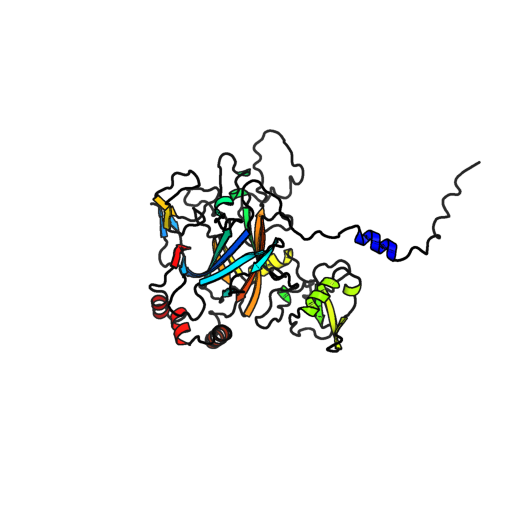88.75 71 SER A O 1
ATOM 569 N N . VAL A 1 72 ? 15.883 -10.671 -17.084 1.00 89.56 72 VAL A N 1
ATOM 570 C CA . VAL A 1 72 ? 15.017 -10.503 -15.916 1.00 89.56 72 VAL A CA 1
ATOM 571 C C . VAL A 1 72 ? 13.559 -10.598 -16.352 1.00 89.56 72 VAL A C 1
ATOM 573 O O . VAL A 1 72 ? 13.169 -10.034 -17.375 1.00 89.56 72 VAL A O 1
ATOM 576 N N . LYS A 1 73 ? 12.733 -11.305 -15.572 1.00 91.81 73 LYS A N 1
ATOM 577 C CA . LYS A 1 73 ? 11.276 -11.256 -15.736 1.00 91.81 73 LYS A CA 1
ATOM 578 C C . LYS A 1 73 ? 10.816 -9.834 -15.438 1.00 91.81 73 LYS A C 1
ATOM 580 O O . LYS A 1 73 ? 10.998 -9.384 -14.310 1.00 91.81 73 LYS A O 1
ATOM 585 N N . ALA A 1 74 ? 10.243 -9.163 -16.427 1.00 93.50 74 ALA A N 1
ATOM 586 C CA . ALA A 1 74 ? 9.719 -7.812 -16.302 1.00 93.50 74 ALA A CA 1
ATOM 587 C C . ALA A 1 74 ? 8.193 -7.812 -16.386 1.00 93.50 74 ALA A C 1
ATOM 589 O O . ALA A 1 74 ? 7.567 -8.786 -16.827 1.00 93.50 74 ALA A O 1
ATOM 590 N N . TYR A 1 75 ? 7.610 -6.701 -15.975 1.00 95.19 75 TYR A N 1
ATOM 591 C CA . TYR A 1 75 ? 6.187 -6.462 -16.020 1.00 95.19 75 TYR A CA 1
ATOM 592 C C . TYR A 1 75 ? 5.903 -5.144 -16.739 1.00 95.19 75 TYR A C 1
ATOM 594 O O . TYR A 1 75 ? 6.640 -4.173 -16.594 1.00 95.19 75 TYR A O 1
ATOM 602 N N . ALA A 1 76 ? 4.839 -5.120 -17.536 1.00 95.12 76 ALA A N 1
ATOM 603 C CA . ALA A 1 76 ? 4.336 -3.904 -18.151 1.00 95.12 76 ALA A CA 1
ATOM 604 C C . ALA A 1 76 ? 3.408 -3.212 -17.149 1.00 95.12 76 ALA A C 1
ATOM 606 O O . ALA A 1 76 ? 2.311 -3.713 -16.892 1.00 95.12 76 ALA A O 1
ATOM 607 N N . ALA A 1 77 ? 3.873 -2.107 -16.569 1.00 96.62 77 ALA A N 1
ATOM 608 C CA . ALA A 1 77 ? 3.105 -1.242 -15.684 1.00 96.62 77 ALA A CA 1
ATOM 609 C C . ALA A 1 77 ? 2.514 -0.097 -16.514 1.00 96.62 77 ALA A C 1
ATOM 611 O O . ALA A 1 77 ? 3.254 0.746 -17.021 1.00 96.62 77 ALA A O 1
ATOM 612 N N . TYR A 1 78 ? 1.199 -0.110 -16.725 1.00 96.31 78 TYR A N 1
ATOM 613 C CA . TYR A 1 78 ? 0.561 0.775 -17.702 1.00 96.31 78 TYR A CA 1
ATOM 614 C C . TYR A 1 78 ? 0.473 2.218 -17.197 1.00 96.31 78 TYR A C 1
ATOM 616 O O . TYR A 1 78 ? 0.127 2.470 -16.044 1.00 96.31 78 TYR A O 1
ATOM 624 N N . GLU A 1 79 ? 0.796 3.158 -18.081 1.00 94.69 79 GLU A N 1
ATOM 625 C CA . GLU A 1 79 ? 0.791 4.594 -17.801 1.00 94.69 79 GLU A CA 1
ATOM 626 C C . GLU A 1 79 ? -0.571 5.230 -18.111 1.00 94.69 79 GLU A C 1
ATOM 628 O O . GLU A 1 79 ? -1.507 4.575 -18.586 1.00 94.69 79 GLU A O 1
ATOM 633 N N . ILE A 1 80 ? -0.676 6.536 -17.853 1.00 89.31 80 ILE A N 1
ATOM 634 C CA . ILE A 1 80 ? -1.831 7.348 -18.244 1.00 89.31 80 ILE A CA 1
ATOM 635 C C . ILE A 1 80 ? -2.106 7.158 -19.743 1.00 89.31 80 ILE A C 1
ATOM 637 O O . ILE A 1 80 ? -1.222 7.295 -20.589 1.00 89.31 80 ILE A O 1
ATOM 641 N N . SER A 1 81 ? -3.360 6.852 -20.073 1.00 83.44 81 SER A N 1
ATOM 642 C CA . SER A 1 81 ? -3.826 6.664 -21.444 1.00 83.44 81 SER A CA 1
ATOM 643 C C . SER A 1 81 ? -5.093 7.473 -21.692 1.00 83.44 81 SER A C 1
ATOM 645 O O . SER A 1 81 ? -5.921 7.634 -20.801 1.00 83.44 81 SER A O 1
ATOM 647 N N . GLN A 1 82 ? -5.268 7.936 -22.931 1.00 81.19 82 GLN A N 1
ATOM 648 C CA . GLN A 1 82 ? -6.530 8.521 -23.395 1.00 81.19 82 GLN A CA 1
ATOM 649 C C . GLN A 1 82 ? -7.616 7.459 -23.627 1.00 81.19 82 GLN A C 1
ATOM 651 O O . GLN A 1 82 ? -8.793 7.790 -23.760 1.00 81.19 82 GLN A O 1
ATOM 656 N N . LYS A 1 83 ? -7.239 6.175 -23.697 1.00 83.00 83 LYS A N 1
ATOM 657 C CA . LYS A 1 83 ? -8.187 5.073 -23.850 1.00 83.00 83 LYS A CA 1
ATOM 658 C C . LYS A 1 83 ? -8.896 4.829 -22.522 1.00 83.00 83 LYS A C 1
ATOM 660 O O . LYS A 1 83 ? -8.247 4.612 -21.502 1.00 83.00 83 LYS A O 1
ATOM 665 N N . TYR A 1 84 ? -10.224 4.809 -22.562 1.00 86.50 84 TYR A N 1
ATOM 666 C CA . TYR A 1 84 ? -11.029 4.445 -21.403 1.00 86.50 84 TYR A CA 1
ATOM 667 C C . TYR A 1 84 ? -10.701 3.024 -20.919 1.00 86.50 84 TYR A C 1
ATOM 669 O O . TYR A 1 84 ? -10.538 2.101 -21.722 1.00 86.50 84 TYR A O 1
ATOM 677 N N . SER A 1 85 ? -10.634 2.854 -19.600 1.00 91.62 85 SER A N 1
ATOM 678 C CA . SER A 1 85 ? -10.422 1.577 -18.929 1.00 91.62 85 SER A CA 1
ATOM 679 C C . SER A 1 85 ? -11.491 1.364 -17.856 1.00 91.62 85 SER A C 1
ATOM 681 O O . SER A 1 85 ? -11.881 2.294 -17.153 1.00 91.62 85 SER A O 1
ATOM 683 N N . ALA A 1 86 ? -11.956 0.121 -17.717 1.00 91.81 86 ALA A N 1
ATOM 684 C CA . ALA A 1 86 ? -12.989 -0.263 -16.754 1.00 91.81 86 ALA A CA 1
ATOM 685 C C . ALA A 1 86 ? -12.583 -0.018 -15.288 1.00 91.81 86 ALA A C 1
ATOM 687 O O . ALA A 1 86 ? -13.438 0.209 -14.434 1.00 91.81 86 ALA A O 1
ATOM 688 N N . ILE A 1 87 ? -11.277 -0.079 -15.016 1.00 93.25 87 ILE A N 1
ATOM 689 C CA . ILE A 1 87 ? -10.638 0.316 -13.757 1.00 93.25 87 ILE A CA 1
ATOM 690 C C . ILE A 1 87 ? -9.433 1.218 -14.067 1.00 93.25 87 ILE A C 1
ATOM 692 O O . ILE A 1 87 ? -8.898 1.131 -15.177 1.00 93.25 87 ILE A O 1
ATOM 696 N N . PRO A 1 88 ? -8.954 2.051 -13.129 1.00 94.06 88 PRO A N 1
ATOM 697 C CA . PRO A 1 88 ? -7.784 2.890 -13.365 1.00 94.06 88 PRO A CA 1
ATOM 698 C C . PRO A 1 88 ? -6.533 2.057 -13.659 1.00 94.06 88 PRO A C 1
ATOM 700 O O . PRO A 1 88 ? -6.175 1.165 -12.888 1.00 94.06 88 PRO A O 1
ATOM 703 N N . LEU A 1 89 ? -5.848 2.380 -14.757 1.00 96.00 89 LEU A N 1
ATOM 704 C CA . LEU A 1 89 ? -4.538 1.804 -15.074 1.00 96.00 89 LEU A CA 1
ATOM 705 C C . LEU A 1 89 ? -3.402 2.518 -14.343 1.00 96.00 89 LEU A C 1
ATOM 707 O O . LEU A 1 89 ? -2.430 1.873 -13.980 1.00 96.00 89 LEU A O 1
ATOM 711 N N . TYR A 1 90 ? -3.556 3.816 -14.095 1.00 97.31 90 TYR A N 1
ATOM 712 C CA . TYR A 1 90 ? -2.611 4.662 -13.379 1.00 97.31 90 TYR A CA 1
ATOM 713 C C . TYR A 1 90 ? -3.353 5.395 -12.265 1.00 97.31 90 TYR A C 1
ATOM 715 O O . TYR A 1 90 ? -4.448 5.924 -12.476 1.00 97.31 90 TYR A O 1
ATOM 723 N N . GLN A 1 91 ? -2.772 5.409 -11.075 1.00 97.75 91 GLN A N 1
ATOM 724 C CA . GLN A 1 91 ? -3.293 6.105 -9.910 1.00 97.75 91 GLN A CA 1
ATOM 725 C C . GLN A 1 91 ? -2.139 6.755 -9.170 1.00 97.75 91 GLN A C 1
ATOM 727 O O . GLN A 1 91 ? -1.074 6.161 -9.039 1.00 97.75 91 GLN A O 1
ATOM 732 N N . GLU A 1 92 ? -2.380 7.937 -8.627 1.00 98.00 92 GLU A N 1
ATOM 733 C CA . GLU A 1 92 ? -1.377 8.680 -7.884 1.00 98.00 92 GLU A CA 1
ATOM 734 C C . GLU A 1 92 ? -2.001 9.247 -6.617 1.00 98.00 92 GLU A C 1
ATOM 736 O O . GLU A 1 92 ? -3.117 9.768 -6.649 1.00 98.00 92 GLU A O 1
ATOM 741 N N . ILE A 1 93 ? -1.276 9.120 -5.510 1.00 98.06 93 ILE A N 1
ATOM 742 C CA . ILE A 1 93 ? -1.541 9.837 -4.271 1.00 98.06 93 ILE A CA 1
ATOM 743 C C . ILE A 1 93 ? -0.293 10.650 -3.947 1.00 98.06 93 ILE A C 1
ATOM 745 O O . ILE A 1 93 ? 0.781 10.085 -3.733 1.00 98.06 93 ILE A O 1
ATOM 749 N N . LYS A 1 94 ? -0.448 11.973 -3.902 1.00 97.06 94 LYS A N 1
ATOM 750 C CA . LYS A 1 94 ? 0.608 12.898 -3.495 1.00 97.06 94 LYS A CA 1
ATOM 751 C C . LYS A 1 94 ? 0.376 13.325 -2.054 1.00 97.06 94 LYS A C 1
ATOM 753 O O . LYS A 1 94 ? -0.710 13.798 -1.714 1.00 97.06 94 LYS A O 1
ATOM 758 N N . ILE A 1 95 ? 1.395 13.139 -1.226 1.00 94.94 95 ILE A N 1
ATOM 759 C CA . ILE A 1 95 ? 1.420 13.509 0.184 1.00 94.94 95 ILE A CA 1
ATOM 760 C C . ILE A 1 95 ? 2.456 14.608 0.370 1.00 94.94 95 ILE A C 1
ATOM 762 O O . ILE A 1 95 ? 3.598 14.452 -0.055 1.00 94.94 95 ILE A O 1
ATOM 766 N N . VAL A 1 96 ? 2.077 15.700 1.020 1.00 92.50 96 VAL A N 1
ATOM 767 C CA . VAL A 1 96 ? 2.960 16.841 1.282 1.00 92.50 96 VAL A CA 1
ATOM 768 C C . VAL A 1 96 ? 2.986 17.153 2.768 1.00 92.50 96 VAL A C 1
ATOM 770 O O . VAL A 1 96 ? 1.991 16.959 3.465 1.00 92.50 96 VAL A O 1
ATOM 773 N N . LYS A 1 97 ? 4.136 17.605 3.264 1.00 87.19 97 LYS A N 1
ATOM 774 C CA . LYS A 1 97 ? 4.269 18.136 4.617 1.00 87.19 97 LYS A CA 1
ATOM 775 C C . LYS A 1 97 ? 3.735 19.572 4.633 1.00 87.19 97 LYS A C 1
ATOM 777 O O . LYS A 1 97 ? 4.224 20.420 3.892 1.00 87.19 97 LYS A O 1
ATOM 782 N N . ASN A 1 98 ? 2.719 19.836 5.446 1.00 82.75 98 ASN A N 1
ATOM 783 C CA . ASN A 1 98 ? 2.137 21.165 5.600 1.00 82.75 98 ASN A CA 1
ATOM 784 C C . ASN A 1 98 ? 3.008 22.069 6.494 1.00 82.75 98 ASN A C 1
ATOM 786 O O . ASN A 1 98 ? 4.029 21.651 7.046 1.00 82.75 98 ASN A O 1
ATOM 790 N N . ASN A 1 99 ? 2.581 23.321 6.675 1.00 81.06 99 ASN A N 1
ATOM 791 C CA . ASN A 1 99 ? 3.310 24.328 7.459 1.00 81.06 99 ASN A CA 1
ATOM 792 C C . ASN A 1 99 ? 3.471 23.959 8.947 1.00 81.06 99 ASN A C 1
ATOM 794 O O . ASN A 1 99 ? 4.330 24.508 9.632 1.00 81.06 99 ASN A O 1
ATOM 798 N N . GLN A 1 100 ? 2.646 23.045 9.458 1.00 78.69 100 GLN A N 1
ATOM 799 C CA . GLN A 1 100 ? 2.691 22.517 10.820 1.00 78.69 100 GLN A CA 1
ATOM 800 C C . GLN A 1 100 ? 3.592 21.279 10.933 1.00 78.69 100 GLN A C 1
ATOM 802 O O . GLN A 1 100 ? 3.750 20.721 12.018 1.00 78.69 100 GLN A O 1
ATOM 807 N N . GLY A 1 101 ? 4.192 20.849 9.823 1.00 75.81 101 GLY A N 1
ATOM 808 C CA . GLY A 1 101 ? 5.034 19.668 9.756 1.00 75.81 101 GLY A CA 1
ATOM 809 C C . GLY A 1 101 ? 4.259 18.352 9.675 1.00 75.81 101 GLY A C 1
ATOM 810 O O . GLY A 1 101 ? 4.850 17.294 9.885 1.00 75.81 101 GLY A O 1
ATOM 811 N N . GLU A 1 102 ? 2.960 18.391 9.385 1.00 81.94 102 GLU A N 1
ATOM 812 C CA . GLU A 1 102 ? 2.109 17.207 9.276 1.00 81.94 102 GLU A CA 1
ATOM 813 C C . GLU A 1 102 ? 1.914 16.800 7.815 1.00 81.94 102 GLU A C 1
ATOM 815 O O . GLU A 1 102 ? 1.812 17.647 6.933 1.00 81.94 102 GLU A O 1
ATOM 820 N N . PHE A 1 103 ? 1.843 15.498 7.549 1.00 86.44 103 PHE A N 1
ATOM 821 C CA . PHE A 1 103 ? 1.593 14.992 6.203 1.00 86.44 103 PHE A CA 1
ATOM 822 C C . PHE A 1 103 ? 0.101 15.019 5.848 1.00 86.44 103 PHE A C 1
ATOM 824 O O . PHE A 1 103 ? -0.732 14.519 6.604 1.00 86.44 103 PHE A O 1
ATOM 831 N N . GLU A 1 104 ? -0.227 15.525 4.660 1.00 90.19 104 GLU A N 1
ATOM 832 C CA . GLU A 1 104 ? -1.590 15.581 4.124 1.00 90.19 104 GLU A CA 1
ATOM 833 C C . GLU A 1 104 ? -1.656 15.151 2.653 1.00 90.19 104 GLU A C 1
ATOM 835 O O . GLU A 1 104 ? -0.683 15.275 1.912 1.00 90.19 104 GLU A O 1
ATOM 840 N N . ILE A 1 105 ? -2.810 14.625 2.220 1.00 91.31 105 ILE A N 1
ATOM 841 C CA . ILE A 1 105 ? -3.024 14.230 0.819 1.00 91.31 105 ILE A CA 1
ATOM 842 C C . ILE A 1 105 ? -3.416 15.458 -0.007 1.00 91.31 105 ILE A C 1
ATOM 844 O O . ILE A 1 105 ? -4.553 15.930 0.097 1.00 91.31 105 ILE A O 1
ATOM 848 N N . GLU A 1 106 ? -2.528 15.885 -0.899 1.00 92.44 106 GLU A N 1
ATOM 849 C CA . GLU A 1 106 ? -2.743 17.005 -1.823 1.00 92.44 106 GLU A CA 1
ATOM 850 C C . GLU A 1 106 ? -3.503 16.574 -3.088 1.00 92.44 106 GLU A C 1
ATOM 852 O O . GLU A 1 106 ? -4.385 17.285 -3.559 1.00 92.44 106 GLU A O 1
ATOM 857 N N . SER A 1 107 ? -3.231 15.377 -3.613 1.00 92.50 107 SER A N 1
ATOM 858 C CA . SER A 1 107 ? -3.855 14.880 -4.848 1.00 92.50 107 SER A CA 1
ATOM 859 C C . SER A 1 107 ? -5.374 14.714 -4.739 1.00 92.50 107 SER A C 1
ATOM 861 O O . SER A 1 107 ? -5.892 14.370 -3.674 1.00 92.50 107 SER A O 1
ATOM 863 N N . ASP A 1 108 ? -6.091 14.825 -5.860 1.00 91.50 108 ASP A N 1
ATOM 864 C CA . ASP A 1 108 ? -7.544 14.584 -5.921 1.00 91.50 108 ASP A CA 1
ATOM 865 C C . ASP A 1 108 ? -7.923 13.179 -5.441 1.00 91.50 108 ASP A C 1
ATOM 867 O O . ASP A 1 108 ? -8.903 12.978 -4.716 1.00 91.50 108 ASP A O 1
ATOM 871 N N . ARG A 1 109 ? -7.118 12.179 -5.814 1.00 93.75 109 ARG A N 1
ATOM 872 C CA . ARG A 1 109 ? -7.316 10.803 -5.368 1.00 93.75 109 ARG A CA 1
ATOM 873 C C . ARG A 1 109 ? -6.918 10.671 -3.901 1.00 93.75 109 ARG A C 1
ATOM 875 O O . ARG A 1 109 ? -5.791 10.969 -3.516 1.00 93.75 109 ARG A O 1
ATOM 882 N N . LYS A 1 110 ? -7.858 10.163 -3.098 1.00 93.31 110 LYS A N 1
ATOM 883 C CA . LYS A 1 110 ? -7.694 9.943 -1.651 1.00 93.31 110 LYS A CA 1
ATOM 884 C C . LYS A 1 110 ? -7.550 8.473 -1.253 1.00 93.31 110 LYS A C 1
ATOM 886 O O . LYS A 1 110 ? -7.370 8.201 -0.077 1.00 93.31 110 LYS A O 1
ATOM 891 N N . ALA A 1 111 ? -7.672 7.535 -2.195 1.00 96.50 111 ALA A N 1
ATOM 892 C CA . ALA A 1 111 ? -7.448 6.102 -1.987 1.00 96.50 111 ALA A CA 1
ATOM 893 C C . ALA A 1 111 ? -7.114 5.398 -3.307 1.00 96.50 111 ALA A C 1
ATOM 895 O O . ALA A 1 111 ? -7.626 5.776 -4.368 1.00 96.50 111 ALA A O 1
ATOM 896 N N . PHE A 1 112 ? -6.286 4.358 -3.237 1.00 98.56 112 PHE A N 1
ATOM 897 C CA . PHE A 1 112 ? -6.045 3.458 -4.359 1.00 98.56 112 PHE A CA 1
ATOM 898 C C . PHE A 1 112 ? -7.174 2.442 -4.485 1.00 98.56 112 PHE A C 1
ATOM 900 O O . PHE A 1 112 ? -7.480 1.726 -3.532 1.00 98.56 112 PHE A O 1
ATOM 907 N N . ASP A 1 113 ? -7.753 2.349 -5.676 1.00 98.38 113 ASP A N 1
ATOM 908 C CA . ASP A 1 113 ? -8.742 1.335 -6.018 1.00 98.38 113 ASP A CA 1
ATOM 909 C C . ASP A 1 113 ? -8.073 0.203 -6.775 1.00 98.38 113 ASP A C 1
ATOM 911 O O . ASP A 1 113 ? -7.477 0.398 -7.834 1.00 98.38 113 ASP A O 1
ATOM 915 N N . VAL A 1 114 ? -8.175 -0.997 -6.230 1.00 98.31 114 VAL A N 1
ATOM 916 C CA . VAL A 1 114 ? -7.513 -2.183 -6.766 1.00 98.31 114 VAL A CA 1
ATOM 917 C C . VAL A 1 114 ? -8.494 -3.341 -6.829 1.00 98.31 114 VAL A C 1
ATOM 919 O O . VAL A 1 114 ? -9.511 -3.349 -6.140 1.00 98.31 114 VAL A O 1
ATOM 922 N N . ILE A 1 115 ? -8.195 -4.341 -7.645 1.00 97.69 115 ILE A N 1
ATOM 923 C CA . ILE A 1 115 ? -8.957 -5.587 -7.691 1.00 97.69 115 ILE A CA 1
ATOM 924 C C . ILE A 1 115 ? -8.071 -6.745 -7.249 1.00 97.69 115 ILE A C 1
ATOM 926 O O . ILE A 1 115 ? -6.856 -6.750 -7.464 1.00 97.69 115 ILE A O 1
ATOM 930 N N . LYS A 1 116 ? -8.696 -7.745 -6.638 1.00 97.44 116 LYS A N 1
ATOM 931 C CA . LYS A 1 116 ? -8.076 -9.043 -6.389 1.00 97.44 116 LYS A CA 1
ATOM 932 C C . LYS A 1 116 ? -8.137 -9.882 -7.668 1.00 97.44 116 LYS A C 1
ATOM 934 O O . LYS A 1 116 ? -9.142 -9.849 -8.371 1.00 97.44 116 LYS A O 1
ATOM 939 N N . GLY A 1 117 ? -7.079 -10.638 -7.950 1.00 94.50 117 GLY A N 1
ATOM 940 C CA . GLY A 1 117 ? -7.045 -11.613 -9.039 1.00 94.50 117 GLY A CA 1
ATOM 941 C C . GLY A 1 117 ? -5.734 -12.400 -9.061 1.00 94.50 117 GLY A C 1
ATOM 942 O O . GLY A 1 117 ? -4.687 -11.854 -8.706 1.00 94.50 117 GLY A O 1
ATOM 943 N N . LYS A 1 118 ? -5.763 -13.660 -9.510 1.00 89.62 118 LYS A N 1
ATOM 944 C CA . LYS A 1 118 ? -4.583 -14.551 -9.541 1.00 89.62 118 LYS A CA 1
ATOM 945 C C . LYS A 1 118 ? -3.406 -13.986 -10.351 1.00 89.62 118 LYS A C 1
ATOM 947 O O . LYS A 1 118 ? -2.249 -14.116 -9.951 1.00 89.62 118 LYS A O 1
ATOM 952 N N . ASP A 1 119 ? -3.725 -13.310 -11.452 1.00 85.44 119 ASP A N 1
ATOM 953 C CA . ASP A 1 119 ? -2.776 -12.727 -12.406 1.00 85.44 119 ASP A CA 1
ATOM 954 C C . ASP A 1 119 ? -2.879 -11.196 -12.459 1.00 85.44 119 ASP A C 1
ATOM 956 O O . ASP A 1 119 ? -2.441 -10.561 -13.420 1.00 85.44 119 ASP A O 1
ATOM 960 N N . VAL A 1 120 ? -3.466 -10.597 -11.418 1.00 92.44 120 VAL A N 1
ATOM 961 C CA . VAL A 1 120 ? -3.575 -9.148 -11.275 1.00 92.44 120 VAL A CA 1
ATOM 962 C C . VAL A 1 120 ? -2.504 -8.654 -10.315 1.00 92.44 120 VAL A C 1
ATOM 964 O O . VAL A 1 120 ? -2.448 -9.056 -9.152 1.00 92.44 120 VAL A O 1
ATOM 967 N N . TYR A 1 121 ? -1.670 -7.751 -10.819 1.00 96.06 121 TYR A N 1
ATOM 968 C CA . TYR A 1 121 ? -0.597 -7.122 -10.067 1.00 96.06 121 TYR A CA 1
ATOM 969 C C . TYR A 1 121 ? -0.691 -5.612 -10.206 1.00 96.06 121 TYR A C 1
ATOM 971 O O . TYR A 1 121 ? -1.192 -5.098 -11.208 1.00 96.06 121 TYR A O 1
ATOM 979 N N . TYR A 1 122 ? -0.141 -4.914 -9.222 1.00 98.44 122 TYR A N 1
ATOM 980 C CA . TYR A 1 122 ? 0.014 -3.473 -9.270 1.00 98.44 122 TYR A CA 1
ATOM 981 C C . TYR A 1 122 ? 1.458 -3.090 -8.984 1.00 98.44 122 TYR A C 1
ATOM 983 O O . TYR A 1 122 ? 2.015 -3.494 -7.969 1.00 98.44 122 TYR A O 1
ATOM 991 N N . ALA A 1 123 ? 2.076 -2.328 -9.878 1.00 98.19 123 ALA A N 1
ATOM 992 C CA . ALA A 1 123 ? 3.395 -1.759 -9.648 1.00 98.19 123 ALA A CA 1
ATOM 993 C C . ALA A 1 123 ? 3.253 -0.525 -8.753 1.00 98.19 123 ALA A C 1
ATOM 995 O O . ALA A 1 123 ? 2.653 0.466 -9.174 1.00 98.19 123 ALA A O 1
ATOM 996 N N . LEU A 1 124 ? 3.776 -0.609 -7.530 1.00 98.44 124 LEU A N 1
ATOM 997 C CA . LEU A 1 124 ? 3.905 0.523 -6.621 1.00 98.44 124 LEU A CA 1
ATOM 998 C C . LEU A 1 124 ? 5.270 1.174 -6.838 1.00 98.44 124 LEU A C 1
ATOM 1000 O O . LEU A 1 124 ? 6.298 0.501 -6.747 1.00 98.44 124 LEU A O 1
ATOM 1004 N N . GLU A 1 125 ? 5.259 2.475 -7.091 1.00 98.00 125 GLU A N 1
ATOM 1005 C CA . GLU A 1 125 ? 6.430 3.343 -7.128 1.00 98.00 125 GLU A CA 1
ATOM 1006 C C . GLU A 1 125 ? 6.274 4.417 -6.052 1.00 98.00 125 GLU A C 1
ATOM 1008 O O . GLU A 1 125 ? 5.259 5.110 -6.011 1.00 98.00 125 GLU A O 1
ATOM 1013 N N . LEU A 1 126 ? 7.268 4.550 -5.185 1.00 97.81 126 LEU A N 1
ATOM 1014 C CA . LEU A 1 126 ? 7.332 5.578 -4.157 1.00 97.81 126 LEU A CA 1
ATOM 1015 C C . LEU A 1 126 ? 8.469 6.521 -4.512 1.00 97.81 126 LEU A C 1
ATOM 1017 O O . LEU A 1 126 ? 9.627 6.107 -4.548 1.00 97.81 126 LEU A O 1
ATOM 1021 N N . LYS A 1 127 ? 8.135 7.780 -4.774 1.00 96.75 127 LYS A N 1
ATOM 1022 C CA . LYS A 1 127 ? 9.109 8.841 -5.019 1.00 96.75 127 LYS A CA 1
ATOM 1023 C C . LYS A 1 127 ? 9.099 9.808 -3.851 1.00 96.75 127 LYS A C 1
ATOM 1025 O O . LYS A 1 127 ? 8.035 10.271 -3.444 1.00 96.75 127 LYS A O 1
ATOM 1030 N N . TYR A 1 128 ? 10.276 10.095 -3.331 1.00 95.06 128 TYR A N 1
ATOM 1031 C CA . TYR A 1 128 ? 10.496 10.971 -2.195 1.00 95.06 128 TYR A CA 1
ATOM 1032 C C . TYR A 1 128 ? 11.183 12.232 -2.676 1.00 95.06 128 TYR A C 1
ATOM 1034 O O . TYR A 1 128 ? 12.141 12.155 -3.448 1.00 95.06 128 TYR A O 1
ATOM 1042 N N . PHE A 1 129 ? 10.694 13.378 -2.214 1.00 93.75 129 PHE A N 1
ATOM 1043 C CA . PHE A 1 129 ? 11.239 14.670 -2.597 1.00 93.75 129 PHE A CA 1
ATOM 1044 C C . PHE A 1 129 ? 11.637 15.488 -1.377 1.00 93.75 129 PHE A C 1
ATOM 1046 O O . PHE A 1 129 ? 10.958 15.441 -0.344 1.00 93.75 129 PHE A O 1
ATOM 1053 N N . ASP A 1 130 ? 12.716 16.248 -1.523 1.00 91.00 130 ASP A N 1
ATOM 1054 C CA . ASP A 1 130 ? 13.158 17.237 -0.544 1.00 91.00 130 ASP A CA 1
ATOM 1055 C C . ASP A 1 130 ? 12.287 18.510 -0.582 1.00 91.00 130 ASP A C 1
ATOM 1057 O O . ASP A 1 130 ? 11.319 18.629 -1.345 1.00 91.00 130 ASP A O 1
ATOM 1061 N N . LEU A 1 131 ? 12.643 19.494 0.247 1.00 87.75 131 LEU A N 1
ATOM 1062 C CA . LEU A 1 131 ? 11.968 20.795 0.316 1.00 87.75 131 LEU A CA 1
ATOM 1063 C C . LEU A 1 131 ? 12.055 21.598 -0.995 1.00 87.75 131 LEU A C 1
ATOM 1065 O O . LEU A 1 131 ? 11.211 22.462 -1.229 1.00 87.75 131 LEU A O 1
ATOM 1069 N N . ASN A 1 132 ? 13.038 21.312 -1.854 1.00 87.56 132 ASN A N 1
ATOM 1070 C CA . ASN A 1 132 ? 13.217 21.954 -3.156 1.00 87.56 132 ASN A CA 1
ATOM 1071 C C . ASN A 1 132 ? 12.556 21.170 -4.302 1.00 87.56 132 ASN A C 1
ATOM 1073 O O . ASN A 1 132 ? 12.761 21.505 -5.472 1.00 87.56 132 ASN A O 1
ATOM 1077 N N . ASN A 1 133 ? 11.752 20.147 -3.983 1.00 89.81 133 ASN A N 1
ATOM 1078 C CA . ASN A 1 133 ? 11.080 19.275 -4.943 1.00 89.81 133 ASN A CA 1
ATOM 1079 C C . ASN A 1 133 ? 12.058 18.497 -5.853 1.00 89.81 133 ASN A C 1
ATOM 1081 O O . ASN A 1 133 ? 11.743 18.177 -7.003 1.00 89.81 133 ASN A O 1
ATOM 1085 N N . GLN A 1 134 ? 13.249 18.182 -5.345 1.00 91.75 134 GLN A N 1
ATOM 1086 C CA . GLN A 1 134 ? 14.222 17.292 -5.972 1.00 91.75 134 GLN A CA 1
ATOM 1087 C C . GLN A 1 134 ? 13.989 15.853 -5.519 1.00 91.75 134 GLN A C 1
ATOM 1089 O O . GLN A 1 134 ? 13.694 15.601 -4.356 1.00 91.75 134 GLN A O 1
ATOM 1094 N N . LEU A 1 135 ? 14.096 14.899 -6.447 1.00 91.62 135 LEU A N 1
ATOM 1095 C CA . LEU A 1 135 ? 13.934 13.473 -6.159 1.00 91.62 135 LEU A CA 1
ATOM 1096 C C . LEU A 1 135 ? 15.140 12.959 -5.365 1.00 91.62 135 LEU A C 1
ATOM 1098 O O . LEU A 1 135 ? 16.258 13.041 -5.863 1.00 91.62 135 LEU A O 1
ATOM 1102 N N . ILE A 1 136 ? 14.913 12.371 -4.189 1.00 91.50 136 ILE A N 1
ATOM 1103 C CA . ILE A 1 136 ? 15.983 11.967 -3.258 1.00 91.50 136 ILE A CA 1
ATOM 1104 C C . ILE A 1 136 ? 16.100 10.455 -3.028 1.00 91.50 136 ILE A C 1
ATOM 1106 O O . ILE A 1 136 ? 16.920 10.014 -2.229 1.00 91.50 136 ILE A O 1
ATOM 1110 N N . ASN A 1 137 ? 15.339 9.627 -3.751 1.00 91.62 137 ASN A N 1
ATOM 1111 C CA . ASN A 1 137 ? 15.395 8.160 -3.645 1.00 91.62 137 ASN A CA 1
ATOM 1112 C C . ASN A 1 137 ? 16.821 7.593 -3.744 1.00 91.62 137 ASN A C 1
ATOM 1114 O O . ASN A 1 137 ? 17.173 6.646 -3.036 1.00 91.62 137 ASN A O 1
ATOM 1118 N N . TYR A 1 138 ? 17.655 8.179 -4.606 1.00 86.38 138 TYR A N 1
ATOM 1119 C CA . TYR A 1 138 ? 19.040 7.757 -4.790 1.00 86.38 138 TYR A CA 1
ATOM 1120 C C . TYR A 1 138 ? 19.866 7.847 -3.496 1.00 86.38 138 TYR A C 1
ATOM 1122 O O . TYR A 1 138 ? 20.740 7.000 -3.295 1.00 86.38 138 TYR A O 1
ATOM 1130 N N . GLN A 1 139 ? 19.560 8.797 -2.601 1.00 87.38 139 GLN A N 1
ATOM 1131 C CA . GLN A 1 139 ? 20.303 9.045 -1.360 1.00 87.38 139 GLN A CA 1
ATOM 1132 C C . GLN A 1 139 ? 20.219 7.854 -0.392 1.00 87.38 139 GLN A C 1
ATOM 1134 O O . GLN A 1 139 ? 21.179 7.567 0.317 1.00 87.38 139 GLN A O 1
ATOM 1139 N N . PHE A 1 140 ? 19.133 7.078 -0.443 1.00 87.44 140 PHE A N 1
ATOM 1140 C CA . PHE A 1 140 ? 18.947 5.849 0.342 1.00 87.44 140 PHE A CA 1
ATOM 1141 C C . PHE A 1 140 ? 19.619 4.616 -0.269 1.00 87.44 140 PHE A C 1
ATOM 1143 O O . PHE A 1 140 ? 19.585 3.533 0.304 1.00 87.44 140 PHE A O 1
ATOM 1150 N N . SER A 1 141 ? 20.194 4.750 -1.463 1.00 85.31 141 SER A N 1
ATOM 1151 C CA . SER A 1 141 ? 20.683 3.621 -2.251 1.00 85.31 141 SER A CA 1
ATOM 1152 C C . SER A 1 141 ? 22.208 3.601 -2.400 1.00 85.31 141 SER A C 1
ATOM 1154 O O . SER A 1 141 ? 22.762 2.698 -3.036 1.00 85.31 141 SER A O 1
ATOM 1156 N N . THR A 1 142 ? 22.907 4.586 -1.843 1.00 82.94 142 THR A N 1
ATOM 1157 C CA . THR A 1 142 ? 24.362 4.714 -1.944 1.00 82.94 142 THR A CA 1
ATOM 1158 C C . THR A 1 142 ? 25.058 3.530 -1.279 1.00 82.94 142 THR A C 1
ATOM 1160 O O . THR A 1 142 ? 24.680 3.095 -0.192 1.00 82.94 142 THR A O 1
ATOM 1163 N N . TYR A 1 143 ? 26.085 3.007 -1.950 1.00 80.88 143 TYR A N 1
ATOM 1164 C CA . TYR A 1 143 ? 26.894 1.898 -1.459 1.00 80.88 143 TYR A CA 1
ATOM 1165 C C . TYR A 1 143 ? 28.374 2.144 -1.734 1.00 80.88 143 TYR A C 1
ATOM 1167 O O . TYR A 1 143 ? 28.767 2.309 -2.891 1.00 80.88 143 TYR A O 1
ATOM 1175 N N . ASP A 1 144 ? 29.172 2.128 -0.672 1.00 78.50 144 ASP A N 1
ATOM 1176 C CA . ASP A 1 144 ? 30.629 2.138 -0.702 1.00 78.50 144 ASP A CA 1
ATOM 1177 C C . ASP A 1 144 ? 31.146 0.792 -0.183 1.00 78.50 144 ASP A C 1
ATOM 1179 O O . ASP A 1 144 ? 30.931 0.420 0.966 1.00 78.50 144 ASP A O 1
ATOM 1183 N N . GLU A 1 145 ? 31.858 0.046 -1.028 1.00 77.56 145 GLU A N 1
ATOM 1184 C CA . GLU A 1 145 ? 32.441 -1.241 -0.641 1.00 77.56 145 GLU A CA 1
ATOM 1185 C C . GLU A 1 145 ? 33.504 -1.098 0.463 1.00 77.56 145 GLU A C 1
ATOM 1187 O O . GLU A 1 145 ? 33.714 -2.033 1.238 1.00 77.56 145 GLU A O 1
ATOM 1192 N N . LYS A 1 146 ? 34.160 0.067 0.560 1.00 80.31 146 LYS A N 1
ATOM 1193 C CA . LYS A 1 146 ? 35.178 0.344 1.583 1.00 80.31 146 LYS A CA 1
ATOM 1194 C C . LYS A 1 146 ? 34.570 0.664 2.946 1.00 80.31 146 LYS A C 1
ATOM 1196 O O . LYS A 1 146 ? 35.244 0.464 3.953 1.00 80.31 146 LYS A O 1
ATOM 1201 N N . ASP A 1 147 ? 33.323 1.129 2.967 1.00 76.75 147 ASP A N 1
ATOM 1202 C CA . ASP A 1 147 ? 32.571 1.455 4.177 1.00 76.75 147 ASP A CA 1
ATOM 1203 C C . ASP A 1 147 ? 31.101 1.027 4.030 1.00 76.75 147 ASP A C 1
ATOM 1205 O O . ASP A 1 147 ? 30.156 1.821 4.014 1.00 76.75 147 ASP A O 1
ATOM 1209 N N . ALA A 1 148 ? 30.913 -0.285 3.866 1.00 73.06 148 ALA A N 1
ATOM 1210 C CA . ALA A 1 148 ? 29.591 -0.869 3.657 1.00 73.06 148 ALA A CA 1
ATOM 1211 C C . ALA A 1 148 ? 28.655 -0.602 4.848 1.00 73.06 148 ALA A C 1
ATOM 1213 O O . ALA A 1 148 ? 27.460 -0.414 4.657 1.00 73.06 148 ALA A O 1
ATOM 1214 N N . ASP A 1 149 ? 29.189 -0.535 6.070 1.00 69.50 149 ASP A N 1
ATOM 1215 C CA . ASP A 1 149 ? 28.391 -0.308 7.278 1.00 69.50 149 ASP A CA 1
ATOM 1216 C C . ASP A 1 149 ? 27.869 1.141 7.365 1.00 69.50 149 ASP A C 1
ATOM 1218 O O . ASP A 1 149 ? 26.803 1.373 7.942 1.00 69.50 149 ASP A O 1
ATOM 1222 N N . ALA A 1 150 ? 28.577 2.114 6.776 1.00 72.88 150 ALA A N 1
ATOM 1223 C CA . ALA A 1 150 ? 28.111 3.498 6.645 1.00 72.88 150 ALA A CA 1
ATOM 1224 C C . ALA A 1 150 ? 27.270 3.749 5.381 1.00 72.88 150 ALA A C 1
ATOM 1226 O O . ALA A 1 150 ? 26.760 4.853 5.184 1.00 72.88 150 ALA A O 1
ATOM 1227 N N . SER A 1 151 ? 27.124 2.748 4.511 1.00 78.69 151 SER A N 1
ATOM 1228 C CA . SER A 1 151 ? 26.368 2.880 3.269 1.00 78.69 151 SER A CA 1
ATOM 1229 C C . SER A 1 151 ? 24.873 2.962 3.539 1.00 78.69 151 SER A C 1
ATOM 1231 O O . SER A 1 151 ? 24.303 2.081 4.184 1.00 78.69 151 SER A O 1
ATOM 1233 N N . THR A 1 152 ? 24.206 3.968 2.974 1.00 82.31 152 THR A N 1
ATOM 1234 C CA . THR A 1 152 ? 22.760 4.143 3.159 1.00 82.31 152 THR A CA 1
ATOM 1235 C C . THR A 1 152 ? 21.967 2.935 2.659 1.00 82.31 152 THR A C 1
ATOM 1237 O O . THR A 1 152 ? 21.001 2.551 3.313 1.00 82.31 152 THR A O 1
ATOM 1240 N N . LEU A 1 153 ? 22.423 2.252 1.601 1.00 82.06 153 LEU A N 1
ATOM 1241 C CA . LEU A 1 153 ? 21.810 1.009 1.113 1.00 82.06 153 LEU A CA 1
ATOM 1242 C C . LEU A 1 153 ? 21.721 -0.093 2.183 1.00 82.06 153 LEU A C 1
ATOM 1244 O O . LEU A 1 153 ? 20.749 -0.839 2.213 1.00 82.06 153 LEU A O 1
ATOM 1248 N N . GLU A 1 154 ? 22.728 -0.213 3.051 1.00 79.56 154 GLU A N 1
ATOM 1249 C CA . GLU A 1 154 ? 22.778 -1.254 4.090 1.00 79.56 154 GLU A CA 1
ATOM 1250 C C . GLU A 1 154 ? 22.059 -0.825 5.379 1.00 79.56 154 GLU A C 1
ATOM 1252 O O . GLU A 1 154 ? 21.873 -1.637 6.286 1.00 79.56 154 GLU A O 1
ATOM 1257 N N . GLN A 1 155 ? 21.660 0.447 5.461 1.00 81.19 155 GLN A N 1
ATOM 1258 C CA . GLN A 1 155 ? 21.007 1.041 6.623 1.00 81.19 155 GLN A CA 1
ATOM 1259 C C . GLN A 1 155 ? 19.506 1.243 6.423 1.00 81.19 155 GLN A C 1
ATOM 1261 O O . GLN A 1 155 ? 18.807 1.388 7.418 1.00 81.19 155 GLN A O 1
ATOM 1266 N N . HIS A 1 156 ? 18.987 1.220 5.193 1.00 85.94 156 HIS A N 1
ATOM 1267 C CA . HIS A 1 156 ? 17.590 1.557 4.909 1.00 85.94 156 HIS A CA 1
ATOM 1268 C C . HIS A 1 156 ? 16.844 0.419 4.215 1.00 85.94 156 HIS A C 1
ATOM 1270 O O . HIS A 1 156 ? 17.298 -0.141 3.220 1.00 85.94 156 HIS A O 1
ATOM 1276 N N . GLN A 1 157 ? 15.641 0.126 4.706 1.00 88.50 157 GLN A N 1
ATOM 1277 C CA . GLN A 1 157 ? 14.675 -0.726 4.018 1.00 88.50 157 GLN A CA 1
ATOM 1278 C C . GLN A 1 157 ? 13.266 -0.176 4.235 1.00 88.50 157 GLN A C 1
ATOM 1280 O O . GLN A 1 157 ? 12.887 0.169 5.358 1.00 88.50 157 GLN A O 1
ATOM 1285 N N . THR A 1 158 ? 12.467 -0.132 3.166 1.00 92.31 158 THR A N 1
ATOM 1286 C CA . THR A 1 158 ? 11.039 0.175 3.277 1.00 92.31 158 THR A CA 1
ATOM 1287 C C . THR A 1 158 ? 10.263 -1.081 3.645 1.00 92.31 158 THR A C 1
ATOM 1289 O O . THR A 1 158 ? 10.360 -2.113 2.973 1.00 92.31 158 THR A O 1
ATOM 1292 N N . PHE A 1 159 ? 9.445 -0.977 4.685 1.00 93.38 159 PHE A N 1
ATOM 1293 C CA . PHE A 1 159 ? 8.522 -2.010 5.125 1.00 93.38 159 PHE A CA 1
ATOM 1294 C C . PHE A 1 159 ? 7.075 -1.613 4.852 1.00 93.38 159 PHE A C 1
ATOM 1296 O O . PHE A 1 159 ? 6.700 -0.440 4.871 1.00 93.38 159 PHE A O 1
ATOM 1303 N N . PHE A 1 160 ? 6.256 -2.637 4.635 1.00 95.25 160 PHE A N 1
ATOM 1304 C CA . PHE A 1 160 ? 4.840 -2.533 4.340 1.00 95.25 160 PHE A CA 1
ATOM 1305 C C . PHE A 1 160 ? 4.041 -3.375 5.332 1.00 95.25 160 PHE A C 1
ATOM 1307 O O . PHE A 1 160 ? 4.276 -4.571 5.509 1.00 95.25 160 PHE A O 1
ATOM 1314 N N . SER A 1 161 ? 3.063 -2.763 5.988 1.00 94.56 161 SER A N 1
ATOM 1315 C CA . SER A 1 161 ? 2.132 -3.481 6.865 1.00 94.56 161 SER A CA 1
ATOM 1316 C C . SER A 1 161 ? 0.755 -2.824 6.851 1.00 94.56 161 SER A C 1
ATOM 1318 O O . SER A 1 161 ? 0.382 -2.195 5.863 1.00 94.56 161 SER A O 1
ATOM 1320 N N . VAL A 1 162 ? -0.021 -2.984 7.919 1.00 95.62 162 VAL A N 1
ATOM 1321 C CA . VAL A 1 162 ? -1.334 -2.360 8.079 1.00 95.62 162 VAL A CA 1
ATOM 1322 C C . VAL A 1 162 ? -1.270 -1.388 9.248 1.00 95.62 162 VAL A C 1
ATOM 1324 O O . VAL A 1 162 ? -0.713 -1.720 10.293 1.00 95.62 162 VAL A O 1
ATOM 1327 N N . GLN A 1 163 ? -1.849 -0.204 9.068 1.00 93.56 163 GLN A N 1
ATOM 1328 C CA . GLN A 1 163 ? -2.024 0.794 10.115 1.00 93.56 163 GLN A CA 1
ATOM 1329 C C . GLN A 1 163 ? -3.460 0.783 10.649 1.00 93.56 163 GLN A C 1
ATOM 1331 O O . GLN A 1 163 ? -4.388 0.376 9.952 1.00 93.56 163 GLN A O 1
ATOM 1336 N N . ASN A 1 164 ? -3.641 1.253 11.883 1.00 94.12 164 ASN A N 1
ATOM 1337 C CA . ASN A 1 164 ? -4.949 1.424 12.520 1.00 94.12 164 ASN A CA 1
ATOM 1338 C C . ASN A 1 164 ? -5.413 2.887 12.604 1.00 94.12 164 ASN A C 1
ATOM 1340 O O . ASN A 1 164 ? -6.328 3.204 13.365 1.00 94.12 164 ASN A O 1
ATOM 1344 N N . TYR A 1 165 ? -4.782 3.783 11.850 1.00 93.56 165 TYR A N 1
ATOM 1345 C CA . TYR A 1 165 ? -5.148 5.189 11.763 1.00 93.56 165 TYR A CA 1
ATOM 1346 C C . TYR A 1 165 ? -4.978 5.699 10.327 1.00 93.56 165 TYR A C 1
ATOM 1348 O O . TYR A 1 165 ? -4.179 5.154 9.561 1.00 93.56 165 TYR A O 1
ATOM 1356 N N . SER A 1 166 ? -5.742 6.727 9.953 1.00 92.50 166 SER A N 1
ATOM 1357 C CA . SER A 1 166 ? -5.629 7.390 8.643 1.00 92.50 166 SER A CA 1
ATOM 1358 C C . SER A 1 166 ? -4.510 8.433 8.622 1.00 92.50 166 SER A C 1
ATOM 1360 O O . SER A 1 166 ? -4.084 8.908 9.668 1.00 92.50 166 SER A O 1
ATOM 1362 N N . LEU A 1 167 ? -4.089 8.898 7.442 1.00 89.38 167 LEU A N 1
ATOM 1363 C CA . LEU A 1 167 ? -3.093 9.980 7.350 1.00 89.38 167 LEU A CA 1
ATOM 1364 C C . LEU A 1 167 ? -3.531 11.246 8.116 1.00 89.38 167 LEU A C 1
ATOM 1366 O O . LEU A 1 167 ? -2.726 11.877 8.788 1.00 89.38 167 LEU A O 1
ATOM 1370 N N . SER A 1 168 ? -4.836 11.538 8.116 1.00 86.00 168 SER A N 1
ATOM 1371 C CA . SER A 1 168 ? -5.474 12.604 8.904 1.00 86.00 168 SER A CA 1
ATOM 1372 C C . SER A 1 168 ? -5.638 12.284 10.400 1.00 86.00 168 SER A C 1
ATOM 1374 O O . SER A 1 168 ? -6.401 12.951 11.095 1.00 86.00 168 SER A O 1
ATOM 1376 N N . LYS A 1 169 ? -4.947 11.254 10.903 1.00 87.25 169 LYS A N 1
ATOM 1377 C CA . LYS A 1 169 ? -4.932 10.812 12.305 1.00 87.25 169 LYS A CA 1
ATOM 1378 C C . LYS A 1 169 ? -6.301 10.385 12.847 1.00 87.25 169 LYS A C 1
ATOM 1380 O O . LYS A 1 169 ? -6.508 10.387 14.060 1.00 87.25 169 LYS A O 1
ATOM 1385 N N . GLN A 1 170 ? -7.236 9.983 11.980 1.00 92.75 170 GLN A N 1
ATOM 1386 C CA . GLN A 1 170 ? -8.481 9.366 12.443 1.00 92.75 170 GLN A CA 1
ATOM 1387 C C . GLN A 1 170 ? -8.143 8.025 13.100 1.00 92.75 170 GLN A C 1
ATOM 1389 O O . GLN A 1 170 ? -7.439 7.220 12.483 1.00 92.75 170 GLN A O 1
ATOM 1394 N N . PRO A 1 171 ? -8.604 7.772 14.335 1.00 95.25 171 PRO A N 1
ATOM 1395 C CA . PRO A 1 171 ? -8.253 6.561 15.055 1.00 95.25 171 PRO A CA 1
ATOM 1396 C C . PRO A 1 171 ? -9.120 5.374 14.632 1.00 95.25 171 PRO A C 1
ATOM 1398 O O . PRO A 1 171 ? -10.215 5.529 14.086 1.00 95.25 171 PRO A O 1
ATOM 1401 N N . LEU A 1 172 ? -8.629 4.179 14.964 1.00 95.75 172 LEU A N 1
ATOM 1402 C CA . LEU A 1 172 ? -9.294 2.890 14.768 1.00 95.75 172 LEU A CA 1
ATOM 1403 C C . LEU A 1 172 ? -9.701 2.605 13.315 1.00 95.75 172 LEU A C 1
ATOM 1405 O O . LEU A 1 172 ? -10.627 1.849 13.064 1.00 95.75 172 LEU A O 1
ATOM 1409 N N . VAL A 1 173 ? -8.975 3.127 12.331 1.00 95.69 173 VAL A N 1
ATOM 1410 C CA . VAL A 1 173 ? -9.197 2.815 10.910 1.00 95.69 173 VAL A CA 1
ATOM 1411 C C . VAL A 1 173 ? -8.534 1.474 10.564 1.00 95.69 173 VAL A C 1
ATOM 1413 O O . VAL A 1 173 ? -7.619 1.392 9.748 1.00 95.69 173 VAL A O 1
ATOM 1416 N N . TYR A 1 174 ? -8.965 0.411 11.246 1.00 97.38 174 TYR A N 1
ATOM 1417 C CA . TYR A 1 174 ? -8.567 -0.968 10.960 1.00 97.38 174 TYR A CA 1
ATOM 1418 C C . TYR A 1 174 ? -9.166 -1.449 9.635 1.00 97.38 174 TYR A C 1
ATOM 1420 O O . TYR A 1 174 ? -10.146 -0.873 9.155 1.00 97.38 174 TYR A O 1
ATOM 1428 N N . PRO A 1 175 ? -8.635 -2.539 9.055 1.00 97.88 175 PRO A N 1
ATOM 1429 C CA . PRO A 1 175 ? -9.259 -3.180 7.913 1.00 97.88 175 PRO A CA 1
ATOM 1430 C C . PRO A 1 175 ? -10.754 -3.455 8.120 1.00 97.88 175 PRO A C 1
ATOM 1432 O O . PRO A 1 175 ? -11.168 -4.126 9.069 1.00 97.88 175 PRO A O 1
ATOM 1435 N N . MET A 1 176 ? -11.563 -2.949 7.200 1.00 97.62 176 MET A N 1
ATOM 1436 C CA . MET A 1 176 ? -13.021 -3.018 7.249 1.00 97.62 176 MET A CA 1
ATOM 1437 C C . MET A 1 176 ? -13.579 -3.260 5.851 1.00 97.62 176 MET A C 1
ATOM 1439 O O . MET A 1 176 ? -12.862 -3.113 4.862 1.00 97.62 176 MET A O 1
ATOM 1443 N N . SER A 1 177 ? -14.846 -3.642 5.755 1.00 97.56 177 SER A N 1
ATOM 1444 C CA . SER A 1 177 ? -15.529 -3.749 4.477 1.00 97.56 177 SER A CA 1
ATOM 1445 C C . SER A 1 177 ? -15.630 -2.394 3.783 1.00 97.56 177 SER A C 1
ATOM 1447 O O . SER A 1 177 ? -15.462 -1.335 4.398 1.00 97.56 177 SER A O 1
ATOM 1449 N N . LEU A 1 178 ? -15.970 -2.407 2.498 1.00 96.12 178 LEU A N 1
ATOM 1450 C CA . LEU A 1 178 ? -16.235 -1.181 1.740 1.00 96.12 178 LEU A CA 1
ATOM 1451 C C . LEU A 1 178 ? -17.462 -0.403 2.245 1.00 96.12 178 LEU A C 1
ATOM 1453 O O . LEU A 1 178 ? -17.633 0.770 1.919 1.00 96.12 178 LEU A O 1
ATOM 1457 N N . ASP A 1 179 ? -18.281 -1.052 3.071 1.00 94.88 179 ASP A N 1
ATOM 1458 C CA . ASP A 1 179 ? -19.402 -0.483 3.813 1.00 94.88 179 ASP A CA 1
ATOM 1459 C C . ASP A 1 179 ? -19.026 -0.127 5.258 1.00 94.88 179 ASP A C 1
ATOM 1461 O O . ASP A 1 179 ? -19.905 -0.020 6.107 1.00 94.88 179 ASP A O 1
ATOM 1465 N N . SER A 1 180 ? -17.739 0.035 5.569 1.00 95.75 180 SER A N 1
ATOM 1466 C CA . SER A 1 180 ? -17.245 0.444 6.891 1.00 95.75 180 SER A CA 1
ATOM 1467 C C . SER A 1 180 ? -17.634 -0.500 8.034 1.00 95.75 180 SER A C 1
ATOM 1469 O O . SER A 1 180 ? -17.833 -0.061 9.164 1.00 95.75 180 SER A O 1
ATOM 1471 N N . VAL A 1 181 ? -17.757 -1.802 7.767 1.00 96.44 181 VAL A N 1
ATOM 1472 C CA . VAL A 1 181 ? -17.961 -2.828 8.801 1.00 96.44 181 VAL A CA 1
ATOM 1473 C C . VAL A 1 181 ? -16.632 -3.502 9.096 1.00 96.44 181 VAL A C 1
ATOM 1475 O O . VAL A 1 181 ? -16.011 -4.051 8.193 1.00 96.44 181 VAL A O 1
ATOM 1478 N N . TYR A 1 182 ? -16.178 -3.485 10.343 1.00 95.75 182 TYR A N 1
ATOM 1479 C CA . TYR A 1 182 ? -14.919 -4.122 10.701 1.00 95.75 182 TYR A CA 1
ATOM 1480 C C . TYR A 1 182 ? -14.928 -5.622 10.429 1.00 95.75 182 TYR A C 1
ATOM 1482 O O . TYR A 1 182 ? -15.898 -6.325 10.716 1.00 95.75 182 TYR A O 1
ATOM 1490 N N . TYR A 1 183 ? -13.785 -6.125 9.974 1.00 94.62 183 TYR A N 1
ATOM 1491 C CA . TYR A 1 183 ? -13.480 -7.540 10.107 1.00 94.62 183 TYR A CA 1
ATOM 1492 C C . TYR A 1 183 ? -12.977 -7.783 11.529 1.00 94.62 183 TYR A C 1
ATOM 1494 O O . TYR A 1 183 ? -11.900 -7.309 11.888 1.00 94.62 183 TYR A O 1
ATOM 1502 N N . GLU A 1 184 ? -13.751 -8.497 12.351 1.00 91.88 184 GLU A N 1
ATOM 1503 C CA . GLU A 1 184 ? -13.413 -8.688 13.770 1.00 91.88 184 GLU A CA 1
ATOM 1504 C C . GLU A 1 184 ? -12.024 -9.314 13.967 1.00 91.88 184 GLU A C 1
ATOM 1506 O O . GLU A 1 184 ? -11.281 -8.861 14.837 1.00 91.88 184 GLU A O 1
ATOM 1511 N N . ASP A 1 185 ? -11.638 -10.260 13.105 1.00 91.31 185 ASP A N 1
ATOM 1512 C CA . ASP A 1 185 ? -10.320 -10.910 13.120 1.00 91.31 185 ASP A CA 1
ATOM 1513 C C . ASP A 1 185 ? -9.159 -9.944 12.828 1.00 91.31 185 ASP A C 1
ATOM 1515 O O . ASP A 1 185 ? -8.016 -10.223 13.187 1.00 91.31 185 ASP A O 1
ATOM 1519 N N . TYR A 1 186 ? -9.430 -8.795 12.200 1.00 95.12 186 TYR A N 1
ATOM 1520 C CA . TYR A 1 186 ? -8.438 -7.747 11.924 1.00 95.12 186 TYR A CA 1
ATOM 1521 C C . TYR A 1 186 ? -8.487 -6.598 12.931 1.00 95.12 186 TYR A C 1
ATOM 1523 O O . TYR A 1 186 ? -7.533 -5.826 13.016 1.00 95.12 186 TYR A O 1
ATOM 1531 N N . LEU A 1 187 ? -9.565 -6.506 13.712 1.00 95.62 187 LEU A N 1
ATOM 1532 C CA . LEU A 1 187 ? -9.758 -5.491 14.739 1.00 95.62 187 LEU A CA 1
ATOM 1533 C C . LEU A 1 187 ? -9.311 -5.983 16.119 1.00 95.62 187 LEU A C 1
ATOM 1535 O O . LEU A 1 187 ? -8.485 -5.336 16.761 1.00 95.62 187 LEU A O 1
ATOM 1539 N N . PHE A 1 188 ? -9.859 -7.099 16.604 1.00 95.12 188 PHE A N 1
ATOM 1540 C CA . PHE A 1 188 ? -9.707 -7.523 17.996 1.00 95.12 188 PHE A CA 1
ATOM 1541 C C . PHE A 1 188 ? -8.550 -8.491 18.215 1.00 95.12 188 PHE A C 1
ATOM 1543 O O . PHE A 1 188 ? -8.207 -9.315 17.366 1.00 95.12 188 PHE A O 1
ATOM 1550 N N . GLU A 1 189 ? -7.985 -8.432 19.419 1.00 93.56 189 GLU A N 1
ATOM 1551 C CA . GLU A 1 189 ? -7.231 -9.562 19.945 1.00 93.56 189 GLU A CA 1
ATOM 1552 C C . GLU A 1 189 ? -8.191 -10.582 20.545 1.00 93.56 189 GLU A C 1
ATOM 1554 O O . GLU A 1 189 ? -9.062 -10.253 21.361 1.00 93.56 189 GLU A O 1
ATOM 1559 N N . LEU A 1 190 ? -8.002 -11.834 20.142 1.00 90.75 190 LEU A N 1
ATOM 1560 C CA . LEU A 1 190 ? -8.820 -12.954 20.573 1.00 90.75 190 LEU A CA 1
ATOM 1561 C C . LEU A 1 190 ? -8.031 -13.831 21.545 1.00 90.75 190 LEU A C 1
ATOM 1563 O O . LEU A 1 190 ? -6.825 -14.027 21.396 1.00 90.75 190 LEU A O 1
ATOM 1567 N N . ASN A 1 191 ? -8.714 -14.367 22.553 1.00 89.38 191 ASN A N 1
ATOM 1568 C CA . ASN A 1 191 ? -8.136 -15.385 23.426 1.00 89.38 191 ASN A CA 1
ATOM 1569 C C . ASN A 1 191 ? -8.076 -16.759 22.724 1.00 89.38 191 ASN A C 1
ATOM 1571 O O . ASN A 1 191 ? -8.531 -16.920 21.591 1.00 89.38 191 ASN A O 1
ATOM 1575 N N . SER A 1 192 ? -7.561 -17.779 23.417 1.00 89.00 192 SER A N 1
ATOM 1576 C CA . SER A 1 192 ? -7.462 -19.155 22.900 1.00 89.00 192 SER A CA 1
ATOM 1577 C C . SER A 1 192 ? -8.797 -19.757 22.439 1.00 89.00 192 SER A C 1
ATOM 1579 O O . SER A 1 192 ? -8.806 -20.642 21.590 1.00 89.00 192 SER A O 1
ATOM 1581 N N . ASN A 1 193 ? -9.922 -19.249 22.949 1.00 87.62 193 ASN A N 1
ATOM 1582 C CA . ASN A 1 193 ? -11.273 -19.681 22.596 1.00 87.62 193 ASN A CA 1
ATOM 1583 C C . ASN A 1 193 ? -11.915 -18.800 21.506 1.00 87.62 193 ASN A C 1
ATOM 1585 O O . ASN A 1 193 ? -13.134 -18.822 21.354 1.00 87.62 193 ASN A O 1
ATOM 1589 N N . LYS A 1 194 ? -11.120 -17.998 20.781 1.00 85.88 194 LYS A N 1
ATOM 1590 C CA . LYS A 1 194 ? -11.569 -17.052 19.743 1.00 85.88 194 LYS A CA 1
ATOM 1591 C C . LYS A 1 194 ? -12.552 -15.981 20.238 1.00 85.88 194 LYS A C 1
ATOM 1593 O O . LYS A 1 194 ? -13.328 -15.445 19.456 1.00 85.88 194 LYS A O 1
ATOM 1598 N N . LYS A 1 195 ? -12.526 -15.643 21.532 1.00 87.62 195 LYS A N 1
ATOM 1599 C CA . LYS A 1 195 ? -13.377 -14.588 22.105 1.00 87.62 195 LYS A CA 1
ATOM 1600 C C . LYS A 1 195 ? -12.609 -13.287 22.302 1.00 87.62 195 LYS A C 1
ATOM 1602 O O . LYS A 1 195 ? -11.438 -13.310 22.687 1.00 87.62 195 LYS A O 1
ATOM 1607 N N . LYS A 1 196 ? -13.304 -12.163 22.101 1.00 91.31 196 LYS A N 1
ATOM 1608 C CA . LYS A 1 196 ? -12.791 -10.800 22.311 1.00 91.31 196 LYS A CA 1
ATOM 1609 C C . LYS A 1 196 ? -12.291 -10.641 23.747 1.00 91.31 196 LYS A C 1
ATOM 1611 O O . LYS A 1 196 ? -12.980 -11.004 24.703 1.00 91.31 196 LYS A O 1
ATOM 1616 N N . ILE A 1 197 ? -11.102 -10.073 23.908 1.00 92.38 197 ILE A N 1
ATOM 1617 C CA . ILE A 1 197 ? -10.516 -9.810 25.227 1.00 92.38 197 ILE A CA 1
ATOM 1618 C C . ILE A 1 197 ? -11.017 -8.450 25.719 1.00 92.38 197 ILE A C 1
ATOM 1620 O O . ILE A 1 197 ? -10.838 -7.449 25.033 1.00 92.38 197 ILE A O 1
ATOM 1624 N N . LYS A 1 198 ? -11.648 -8.387 26.898 1.00 93.50 198 LYS A N 1
ATOM 1625 C CA . LYS A 1 198 ? -12.091 -7.110 27.490 1.00 93.50 198 LYS A CA 1
ATOM 1626 C C . LYS A 1 198 ? -10.892 -6.200 27.767 1.00 93.50 198 LYS A C 1
ATOM 1628 O O . LYS A 1 198 ? -9.836 -6.681 28.180 1.00 93.50 198 LYS A O 1
ATOM 1633 N N . ALA A 1 199 ? -11.062 -4.900 27.552 1.00 93.94 199 ALA A N 1
ATOM 1634 C CA . ALA A 1 199 ? -10.041 -3.921 27.894 1.00 93.94 199 ALA A CA 1
ATOM 1635 C C . ALA A 1 199 ? -9.867 -3.816 29.418 1.00 93.94 199 ALA A C 1
ATOM 1637 O O . ALA A 1 199 ? -10.811 -3.993 30.189 1.00 93.94 199 ALA A O 1
ATOM 1638 N N . GLY A 1 200 ? -8.640 -3.524 29.842 1.00 91.25 200 GLY A N 1
ATOM 1639 C CA . GLY A 1 200 ? -8.302 -3.200 31.228 1.00 91.25 200 GLY A CA 1
ATOM 1640 C C . GLY A 1 200 ? -7.557 -1.871 31.333 1.00 91.25 200 GLY A C 1
ATOM 1641 O O . GLY A 1 200 ? -7.189 -1.281 30.318 1.00 91.25 200 GLY A O 1
ATOM 1642 N N . LEU A 1 201 ? -7.256 -1.458 32.568 1.00 90.56 201 LEU A N 1
ATOM 1643 C CA . LEU A 1 201 ? -6.640 -0.164 32.919 1.00 90.56 201 LEU A CA 1
ATOM 1644 C C . LEU A 1 201 ? -5.325 0.162 32.194 1.00 90.56 201 LEU A C 1
ATOM 1646 O O . LEU A 1 201 ? -4.937 1.318 32.134 1.00 90.56 201 LEU A O 1
ATOM 1650 N N . VAL A 1 202 ? -4.623 -0.839 31.665 1.00 89.50 202 VAL A N 1
ATOM 1651 C CA . VAL A 1 202 ? -3.326 -0.666 30.988 1.00 89.50 202 VAL A CA 1
ATOM 1652 C C . VAL A 1 202 ? -3.378 -1.010 29.500 1.00 89.50 202 VAL A C 1
ATOM 1654 O O . VAL A 1 202 ? -2.336 -1.112 28.863 1.00 89.50 202 VAL A O 1
ATOM 1657 N N . THR A 1 203 ? -4.568 -1.228 28.932 1.00 90.19 203 THR A N 1
ATOM 1658 C CA . THR A 1 203 ? -4.719 -1.633 27.524 1.00 90.19 203 THR A CA 1
ATOM 1659 C C . THR A 1 203 ? -4.691 -0.402 26.612 1.00 90.19 203 THR A C 1
ATOM 1661 O O . THR A 1 203 ? -5.626 0.393 26.686 1.00 90.19 203 THR A O 1
ATOM 1664 N N . PRO A 1 204 ? -3.663 -0.227 25.755 1.00 88.50 204 PRO A N 1
ATOM 1665 C CA . PRO A 1 204 ? -3.522 0.985 24.943 1.00 88.50 204 PRO A CA 1
ATOM 1666 C C . PRO A 1 204 ? -4.388 0.972 23.678 1.00 88.50 204 PRO A C 1
ATOM 1668 O O . PRO A 1 204 ? -4.884 2.009 23.257 1.00 88.50 204 PRO A O 1
ATOM 1671 N N . TYR A 1 205 ? -4.586 -0.201 23.071 1.00 94.12 205 TYR A N 1
ATOM 1672 C CA . TYR A 1 205 ? -5.373 -0.358 21.848 1.00 94.12 205 TYR A CA 1
ATOM 1673 C C . TYR A 1 205 ? -6.730 -0.957 22.196 1.00 94.12 205 TYR A C 1
ATOM 1675 O O . TYR A 1 205 ? -6.813 -2.111 22.628 1.00 94.12 205 TYR A O 1
ATOM 1683 N N . VAL A 1 206 ? -7.788 -0.163 22.038 1.00 96.06 206 VAL A N 1
ATOM 1684 C CA . VAL A 1 206 ? -9.153 -0.546 22.408 1.00 96.06 206 VAL A CA 1
ATOM 1685 C C . VAL A 1 206 ? -10.169 -0.073 21.373 1.00 96.06 206 VAL A C 1
ATOM 1687 O O . VAL A 1 206 ? -9.944 0.918 20.688 1.00 96.06 206 VAL A O 1
ATOM 1690 N N . ALA A 1 207 ? -11.287 -0.784 21.258 1.00 96.38 207 ALA A N 1
ATOM 1691 C CA . ALA A 1 207 ? -12.456 -0.349 20.499 1.00 96.38 207 ALA A CA 1
ATOM 1692 C C . ALA A 1 207 ? -13.733 -0.766 21.226 1.00 96.38 207 ALA A C 1
ATOM 1694 O O . ALA A 1 207 ? -13.771 -1.815 21.877 1.00 96.38 207 ALA A O 1
ATOM 1695 N N . TYR A 1 208 ? -14.775 0.054 21.105 1.00 94.19 208 TYR A N 1
ATOM 1696 C CA . TYR A 1 208 ? -16.099 -0.294 21.603 1.00 9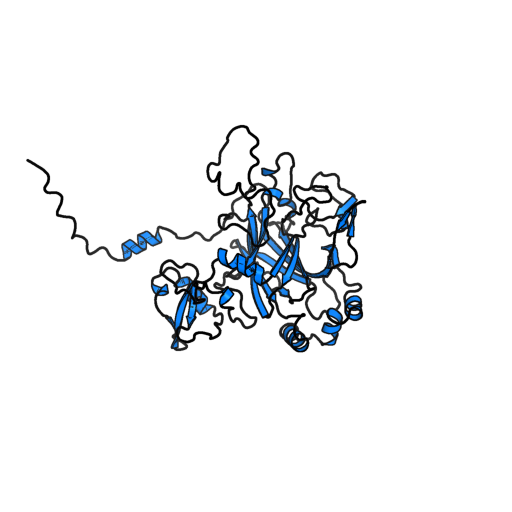4.19 208 TYR A CA 1
ATOM 1697 C C . TYR A 1 208 ? -16.740 -1.355 20.710 1.00 94.19 208 TYR A C 1
ATOM 1699 O O . TYR A 1 208 ? -16.699 -1.261 19.484 1.00 94.19 208 TYR A O 1
ATOM 1707 N N . ALA A 1 209 ? -17.374 -2.341 21.337 1.00 92.19 209 ALA A N 1
ATOM 1708 C CA . ALA A 1 209 ? -18.288 -3.265 20.682 1.00 92.19 209 ALA A CA 1
ATOM 1709 C C . ALA A 1 209 ? -19.556 -3.444 21.534 1.00 92.19 209 ALA A C 1
ATOM 1711 O O . ALA A 1 209 ? -19.466 -3.337 22.763 1.00 92.19 209 ALA A O 1
ATOM 1712 N N . PRO A 1 210 ? -20.718 -3.721 20.916 1.00 88.44 210 PRO A N 1
ATOM 1713 C CA . PRO A 1 210 ? -21.956 -3.992 21.644 1.00 88.44 210 PRO A CA 1
ATOM 1714 C C . PRO A 1 210 ? -21.822 -5.174 22.618 1.00 88.44 210 PRO A C 1
ATOM 1716 O O . PRO A 1 210 ? -21.192 -6.182 22.290 1.00 88.44 210 PRO A O 1
ATOM 1719 N N . THR A 1 211 ? -22.418 -5.072 23.811 1.00 78.19 211 THR A N 1
ATOM 1720 C CA . THR A 1 211 ? -22.358 -6.118 24.857 1.00 78.19 211 THR A CA 1
ATOM 1721 C C . THR A 1 211 ? -23.350 -7.260 24.655 1.00 78.19 211 THR A C 1
ATOM 1723 O O . THR A 1 211 ? -23.027 -8.399 24.985 1.00 78.19 211 THR A O 1
ATOM 1726 N N . ALA A 1 212 ? -24.543 -6.968 24.136 1.00 63.69 212 ALA A N 1
ATOM 1727 C CA . ALA A 1 212 ? -25.651 -7.925 24.048 1.00 63.69 212 ALA A CA 1
ATOM 1728 C C . ALA A 1 212 ? -25.695 -8.724 22.731 1.00 63.69 212 ALA A C 1
ATOM 1730 O O . ALA A 1 212 ? -26.478 -9.661 22.601 1.00 63.69 212 ALA A O 1
ATOM 1731 N N . GLU A 1 213 ? -24.868 -8.362 21.750 1.00 63.41 213 GLU A N 1
ATOM 1732 C CA . GLU A 1 213 ? -25.031 -8.777 20.356 1.00 63.41 213 GLU A CA 1
ATOM 1733 C C . GLU A 1 213 ? -23.772 -9.486 19.822 1.00 63.41 213 GLU A C 1
ATOM 1735 O O . GLU A 1 213 ? -23.033 -8.965 18.983 1.00 63.41 213 GLU A O 1
ATOM 1740 N N . GLU A 1 214 ? -23.500 -10.695 20.324 1.00 66.00 214 GLU A N 1
ATOM 1741 C CA . GLU A 1 214 ? -22.428 -11.543 19.784 1.00 66.00 214 GLU A CA 1
ATOM 1742 C C . GLU A 1 214 ? -22.763 -11.913 18.323 1.00 66.00 214 GLU A C 1
ATOM 1744 O O . GLU A 1 214 ? -23.829 -12.454 18.034 1.00 66.00 214 GLU A O 1
ATOM 1749 N N . GLY A 1 215 ? -21.872 -11.574 17.385 1.00 68.50 215 GLY A N 1
ATOM 1750 C CA . GLY A 1 215 ? -22.038 -11.852 15.952 1.00 68.50 215 GLY A CA 1
ATOM 1751 C C . GLY A 1 215 ? -22.689 -10.745 15.110 1.00 68.50 215 GLY A C 1
ATOM 1752 O O . GLY A 1 215 ? -22.791 -10.918 13.896 1.00 68.50 215 GLY A O 1
ATOM 1753 N N . GLN A 1 216 ? -23.097 -9.609 15.692 1.00 79.06 216 GLN A N 1
ATOM 1754 C CA . GLN A 1 216 ? -23.556 -8.460 14.896 1.00 79.06 216 GLN A CA 1
ATOM 1755 C C . GLN A 1 216 ? -22.375 -7.692 14.271 1.00 79.06 216 GLN A C 1
ATOM 1757 O O . GLN A 1 216 ? -21.324 -7.552 14.903 1.00 79.06 216 GLN A O 1
ATOM 1762 N N . PRO A 1 217 ? -22.533 -7.156 13.044 1.00 86.62 217 PRO A N 1
ATOM 1763 C CA . PRO A 1 217 ? -21.490 -6.394 12.374 1.00 86.62 217 PRO A CA 1
ATOM 1764 C C . PRO A 1 217 ? -21.179 -5.102 13.133 1.00 86.62 217 PRO A C 1
ATOM 1766 O O . PRO A 1 217 ? -22.056 -4.270 13.372 1.00 86.62 217 PRO A O 1
ATOM 1769 N N . ILE A 1 218 ? -19.904 -4.895 13.457 1.00 91.56 218 ILE A N 1
ATOM 1770 C CA . ILE A 1 218 ? -19.442 -3.681 14.132 1.00 91.56 218 ILE A CA 1
ATOM 1771 C C . ILE A 1 218 ? -19.056 -2.666 13.064 1.00 91.56 218 ILE A C 1
ATOM 1773 O O . ILE A 1 218 ? -18.068 -2.835 12.351 1.00 91.56 218 ILE A O 1
ATOM 1777 N N . ARG A 1 219 ? -19.857 -1.612 12.938 1.00 93.19 219 ARG A N 1
ATOM 1778 C CA . ARG A 1 219 ? -19.610 -0.522 11.994 1.00 93.19 219 ARG A CA 1
ATOM 1779 C C . ARG A 1 219 ? -18.629 0.486 12.589 1.00 93.19 219 ARG A C 1
ATOM 1781 O O . ARG A 1 219 ? -18.722 0.809 13.770 1.00 93.19 219 ARG A O 1
ATOM 1788 N N . TYR A 1 220 ? -17.706 0.980 11.769 1.00 95.31 220 TYR A N 1
ATOM 1789 C CA . TYR A 1 220 ? -16.854 2.102 12.136 1.00 95.31 220 TYR A CA 1
ATOM 1790 C C . TYR A 1 220 ? -17.705 3.350 12.368 1.00 95.31 220 TYR A C 1
ATOM 1792 O O . TYR A 1 220 ? -18.493 3.740 11.506 1.00 95.31 220 TYR A O 1
ATOM 1800 N N . ASP A 1 221 ? -17.505 3.974 13.521 1.00 93.88 221 ASP A N 1
ATOM 1801 C CA . ASP A 1 221 ? -18.079 5.261 13.879 1.00 93.88 221 ASP A CA 1
ATOM 1802 C C . ASP A 1 221 ? -16.963 6.141 14.445 1.00 93.88 221 ASP A C 1
ATOM 1804 O O . ASP A 1 221 ? -16.259 5.748 15.380 1.00 93.88 221 ASP A O 1
ATOM 1808 N N . LEU A 1 222 ? -16.772 7.319 13.850 1.00 94.50 222 LEU A N 1
ATOM 1809 C CA . LEU A 1 222 ? -15.657 8.202 14.184 1.00 94.50 222 LEU A CA 1
ATOM 1810 C C . LEU A 1 222 ? -15.776 8.767 15.608 1.00 94.50 222 LEU A C 1
ATOM 1812 O O . LEU A 1 222 ? -14.774 8.858 16.316 1.00 94.50 222 LEU A O 1
ATOM 1816 N N . ALA A 1 223 ? -16.987 9.123 16.046 1.00 93.38 223 ALA A N 1
ATOM 1817 C CA . ALA A 1 223 ? -17.208 9.682 17.378 1.00 93.38 223 ALA A CA 1
ATOM 1818 C C . ALA A 1 223 ? -16.960 8.622 18.459 1.00 93.38 223 ALA A C 1
ATOM 1820 O O . ALA A 1 223 ? -16.269 8.876 19.449 1.00 93.38 223 ALA A O 1
ATOM 1821 N N . LEU A 1 224 ? -17.453 7.402 18.236 1.00 93.75 224 LEU A N 1
ATOM 1822 C CA . LEU A 1 224 ? -17.203 6.264 19.110 1.00 93.75 224 LEU A CA 1
ATOM 1823 C C . LEU A 1 224 ? -15.720 5.869 19.116 1.00 93.75 224 LEU A C 1
ATOM 1825 O O . LEU A 1 224 ? -15.204 5.457 20.156 1.00 93.75 224 LEU A O 1
ATOM 1829 N N . ALA A 1 225 ? -15.018 6.028 17.990 1.00 95.88 225 ALA A N 1
ATOM 1830 C CA . ALA A 1 225 ? -13.589 5.761 17.902 1.00 95.88 225 ALA A CA 1
ATOM 1831 C C . ALA A 1 225 ? -12.749 6.746 18.726 1.00 95.88 225 ALA A C 1
ATOM 1833 O O . ALA A 1 225 ? -11.895 6.305 19.496 1.00 95.88 225 ALA A O 1
ATOM 1834 N N . TYR A 1 226 ? -13.017 8.053 18.638 1.00 95.88 226 TYR A N 1
ATOM 1835 C CA . TYR A 1 226 ? -12.361 9.038 19.509 1.00 95.88 226 TYR A CA 1
ATOM 1836 C C . TYR A 1 226 ? -12.657 8.769 20.983 1.00 95.88 226 TYR A C 1
ATOM 1838 O O . TYR A 1 226 ? -11.733 8.705 21.791 1.00 95.88 226 TYR A O 1
ATOM 1846 N N . LYS A 1 227 ? -13.918 8.479 21.319 1.00 95.06 227 LYS A N 1
ATOM 1847 C CA . LYS A 1 227 ? -14.311 8.127 22.687 1.00 95.06 227 LYS A CA 1
ATOM 1848 C C . LYS A 1 227 ? -13.586 6.887 23.213 1.00 95.06 227 LYS A C 1
ATOM 1850 O O . LYS A 1 227 ? -13.257 6.815 24.395 1.00 95.06 227 LYS A O 1
ATOM 1855 N N . ALA A 1 228 ? -13.345 5.891 22.359 1.00 95.94 228 ALA A N 1
ATOM 1856 C CA . ALA A 1 228 ? -12.581 4.706 22.732 1.00 95.94 228 ALA A CA 1
ATOM 1857 C C . ALA A 1 228 ? -11.118 5.049 23.043 1.00 95.94 228 ALA A C 1
ATOM 1859 O O . ALA A 1 228 ? -10.585 4.556 24.034 1.00 95.94 228 ALA A O 1
ATOM 1860 N N . VAL A 1 229 ? -10.489 5.911 22.236 1.00 95.19 229 VAL A N 1
ATOM 1861 C CA . VAL A 1 229 ? -9.111 6.376 22.468 1.00 95.19 229 VAL A CA 1
ATOM 1862 C C . VAL A 1 229 ? -9.008 7.205 23.748 1.00 95.19 229 VAL A C 1
ATOM 1864 O O . VAL A 1 229 ? -8.092 6.982 24.530 1.00 95.19 229 VAL A O 1
ATOM 1867 N N . GLU A 1 230 ? -9.957 8.103 24.009 1.00 94.94 230 GLU A N 1
ATOM 1868 C CA . GLU A 1 230 ? -10.002 8.899 25.245 1.00 94.94 230 GLU A CA 1
ATOM 1869 C C . GLU A 1 230 ? -10.183 8.032 26.498 1.00 94.94 230 GLU A C 1
ATOM 1871 O O . GLU A 1 230 ? -9.605 8.312 27.546 1.00 94.94 230 GLU A O 1
ATOM 1876 N N . ALA A 1 231 ? -10.978 6.963 26.395 1.00 94.25 231 ALA A N 1
ATOM 1877 C CA . ALA A 1 231 ? -11.191 6.029 27.492 1.00 94.25 231 ALA A CA 1
ATOM 1878 C C . ALA A 1 231 ? -10.012 5.059 27.692 1.00 94.25 231 ALA A C 1
ATOM 1880 O O . ALA A 1 231 ? -9.888 4.479 28.776 1.00 94.25 231 ALA A O 1
ATOM 1881 N N . ALA A 1 232 ? -9.157 4.867 26.682 1.00 94.38 232 ALA A N 1
ATOM 1882 C CA . ALA A 1 232 ? -8.035 3.938 26.731 1.00 94.38 232 ALA A CA 1
ATOM 1883 C C . ALA A 1 232 ? -7.108 4.244 27.915 1.00 94.38 232 ALA A C 1
ATOM 1885 O O . ALA A 1 232 ? -6.794 5.392 28.208 1.00 94.38 232 ALA A O 1
ATOM 1886 N N . GLN A 1 233 ? -6.661 3.196 28.608 1.00 92.75 233 GLN A N 1
ATOM 1887 C CA . GLN A 1 233 ? -5.782 3.301 29.782 1.00 92.75 233 GLN A CA 1
ATOM 1888 C C . GLN A 1 233 ? -6.327 4.158 30.948 1.00 92.75 233 GLN A C 1
ATOM 1890 O O . GLN A 1 233 ? -5.570 4.616 31.802 1.00 92.75 233 GLN A O 1
ATOM 1895 N N . THR A 1 234 ? -7.648 4.347 31.024 1.00 93.00 234 THR A N 1
ATOM 1896 C CA . THR A 1 234 ? -8.326 5.014 32.148 1.00 93.00 234 THR A CA 1
ATOM 1897 C C . THR A 1 234 ? -9.272 4.053 32.875 1.00 93.00 234 THR A C 1
ATOM 1899 O O . THR A 1 234 ? -9.543 2.948 32.399 1.00 93.00 234 THR A O 1
ATOM 1902 N N . LYS A 1 235 ? -9.845 4.481 34.012 1.00 91.06 235 LYS A N 1
ATOM 1903 C CA . LYS A 1 235 ? -10.928 3.736 34.689 1.00 91.06 235 LYS A CA 1
ATOM 1904 C C . LYS A 1 235 ? -12.150 3.531 33.786 1.00 91.06 235 LYS A C 1
ATOM 1906 O O . LYS A 1 235 ? -12.805 2.504 33.890 1.00 91.06 235 LYS A O 1
ATOM 1911 N N . ALA A 1 236 ? -12.424 4.453 32.860 1.00 90.50 236 ALA A N 1
ATOM 1912 C CA . ALA A 1 236 ? -13.553 4.325 31.942 1.00 90.50 236 ALA A CA 1
ATOM 1913 C C . ALA A 1 236 ? -13.425 3.107 31.007 1.00 90.50 236 ALA A C 1
ATOM 1915 O O . ALA A 1 236 ? -14.435 2.609 30.525 1.00 90.50 236 ALA A O 1
ATOM 1916 N N . ALA A 1 237 ? -12.213 2.574 30.790 1.00 91.75 237 ALA A N 1
ATOM 1917 C CA . ALA A 1 237 ? -12.017 1.386 29.961 1.00 91.75 237 ALA A CA 1
ATOM 1918 C C . ALA A 1 237 ? -12.624 0.098 30.542 1.00 91.75 237 ALA A C 1
ATOM 1920 O O . ALA A 1 237 ? -12.843 -0.856 29.792 1.00 91.75 237 ALA A O 1
ATOM 1921 N N . THR A 1 238 ? -12.869 0.034 31.858 1.00 91.50 238 THR A N 1
ATOM 1922 C CA . THR A 1 238 ? -13.413 -1.170 32.514 1.00 91.50 238 THR A CA 1
ATOM 1923 C C . THR A 1 238 ? -14.936 -1.186 32.585 1.00 91.50 238 THR A C 1
ATOM 1925 O O . THR A 1 238 ? -15.526 -2.268 32.719 1.00 91.50 238 THR A O 1
ATOM 1928 N N . GLU A 1 239 ? -15.556 -0.017 32.440 1.00 91.56 239 GLU A N 1
ATOM 1929 C CA . GLU A 1 239 ? -16.990 0.210 32.589 1.00 91.56 239 GLU A CA 1
ATOM 1930 C C . GLU A 1 239 ? -17.739 0.081 31.250 1.00 91.56 239 GLU A C 1
ATOM 1932 O O . GLU A 1 239 ? -17.158 0.293 30.180 1.00 91.56 239 GLU A O 1
ATOM 1937 N N . PRO A 1 240 ? -19.026 -0.309 31.268 1.00 92.31 240 PRO A N 1
ATOM 1938 C CA . PRO A 1 240 ? -19.875 -0.216 30.089 1.00 92.31 240 PRO A CA 1
ATOM 1939 C C . PRO A 1 240 ? -20.160 1.250 29.732 1.00 92.31 240 PRO A C 1
ATOM 1941 O O . PRO A 1 240 ? -20.163 2.139 30.583 1.00 92.31 240 PRO A O 1
ATOM 1944 N N . TYR A 1 241 ? -20.439 1.491 28.456 1.00 92.25 241 TYR A N 1
ATOM 1945 C CA . TYR A 1 241 ? -20.853 2.782 27.928 1.00 92.25 241 TYR A CA 1
ATOM 1946 C C . TYR A 1 241 ? -22.230 2.658 27.281 1.00 92.25 241 TYR A C 1
ATOM 1948 O O . TYR A 1 241 ? -22.393 1.907 26.323 1.00 92.25 241 TYR A O 1
ATOM 1956 N N . THR A 1 242 ? -23.202 3.427 27.762 1.00 92.12 242 THR A N 1
ATOM 1957 C CA . THR A 1 242 ? -24.509 3.553 27.111 1.00 92.12 242 THR A CA 1
ATOM 1958 C C . THR A 1 242 ? -24.499 4.766 26.196 1.00 92.12 242 THR A C 1
ATOM 1960 O O . THR A 1 242 ? -24.291 5.892 26.652 1.00 92.12 242 THR A O 1
ATOM 1963 N N . ASP A 1 243 ? -24.726 4.546 24.904 1.00 88.00 243 ASP A N 1
ATOM 1964 C CA . ASP A 1 243 ? -24.872 5.630 23.942 1.00 88.00 243 ASP A CA 1
ATOM 1965 C C . ASP A 1 243 ? -26.167 6.412 24.223 1.00 88.00 243 ASP A C 1
ATOM 1967 O O . ASP A 1 243 ? -27.253 5.838 24.115 1.00 88.00 243 ASP A O 1
ATOM 1971 N N . PRO A 1 244 ? -26.093 7.710 24.573 1.00 87.62 244 PRO A N 1
ATOM 1972 C CA . PRO A 1 244 ? -27.273 8.498 24.910 1.00 87.62 244 PRO A CA 1
ATOM 1973 C C . PRO A 1 244 ? -28.227 8.694 23.725 1.00 87.62 244 PRO A C 1
ATOM 1975 O O . PRO A 1 244 ? -29.408 8.944 23.950 1.00 87.62 244 PRO A O 1
ATOM 1978 N N . ALA A 1 245 ? -27.749 8.585 22.480 1.00 86.06 245 ALA A N 1
ATOM 1979 C CA . ALA A 1 245 ? -28.585 8.772 21.296 1.00 86.06 245 ALA A CA 1
ATOM 1980 C C . ALA A 1 245 ? -29.408 7.522 20.952 1.00 86.06 245 ALA A C 1
ATOM 1982 O O . ALA A 1 245 ? -30.553 7.633 20.518 1.00 86.06 245 ALA A O 1
ATOM 1983 N N . THR A 1 246 ? -28.828 6.332 21.129 1.00 85.75 246 THR A N 1
ATOM 1984 C CA . THR A 1 246 ? -29.445 5.064 20.701 1.00 85.75 246 THR A CA 1
ATOM 1985 C C . THR A 1 246 ? -29.881 4.163 21.854 1.00 85.75 246 THR A C 1
ATOM 1987 O O . THR A 1 246 ? -30.591 3.186 21.625 1.00 85.75 246 THR A O 1
ATOM 1990 N N . GLY A 1 247 ? -29.442 4.445 23.083 1.00 87.88 247 GLY A N 1
ATOM 1991 C CA . GLY A 1 247 ? -29.639 3.587 24.253 1.00 87.88 247 GLY A CA 1
ATOM 1992 C C . GLY A 1 247 ? -28.833 2.284 24.217 1.00 87.88 247 GLY A C 1
ATOM 1993 O O . GLY A 1 247 ? -28.949 1.473 25.134 1.00 87.88 247 GLY A O 1
ATOM 1994 N N . LYS A 1 248 ? -28.019 2.056 23.176 1.00 88.19 248 LYS A N 1
ATOM 1995 C CA . LYS A 1 248 ? -27.217 0.837 23.038 1.00 88.19 248 LYS A CA 1
ATOM 1996 C C . LYS A 1 248 ? -26.064 0.826 24.031 1.00 88.19 248 LYS A C 1
ATOM 1998 O O . LYS A 1 248 ? -25.379 1.831 24.217 1.00 88.19 248 LYS A O 1
ATOM 2003 N N . GLU A 1 249 ? -25.826 -0.336 24.625 1.00 91.69 249 GLU A N 1
ATOM 2004 C CA . GLU A 1 249 ? -24.706 -0.559 25.532 1.00 91.69 249 GLU A CA 1
ATOM 2005 C C . GLU A 1 249 ? -23.495 -1.132 24.781 1.00 91.69 249 GLU A C 1
ATOM 2007 O O . GLU A 1 249 ? -23.602 -2.066 23.981 1.00 91.69 249 GLU A O 1
ATOM 2012 N N . TYR A 1 250 ? -22.330 -0.561 25.065 1.00 92.88 250 TYR A N 1
ATOM 2013 C CA . TYR A 1 250 ? -21.041 -0.935 24.512 1.00 92.88 250 TYR A CA 1
ATOM 2014 C C . TYR A 1 250 ? -20.047 -1.247 25.627 1.00 92.88 250 TYR A C 1
ATOM 2016 O O . TYR A 1 250 ? -20.142 -0.741 26.745 1.00 92.88 250 TYR A O 1
ATOM 2024 N N . ARG A 1 251 ? -19.015 -2.020 25.295 1.00 94.06 251 ARG A N 1
ATOM 2025 C CA . ARG A 1 251 ? -17.843 -2.219 26.151 1.00 94.06 251 ARG A CA 1
ATOM 2026 C C . ARG A 1 251 ? -16.561 -2.154 25.339 1.00 94.06 251 ARG A C 1
ATOM 2028 O O . ARG A 1 251 ? -16.557 -2.516 24.164 1.00 94.06 251 ARG A O 1
ATOM 2035 N N . LEU A 1 252 ? -15.477 -1.703 25.966 1.00 95.81 252 LEU A N 1
ATOM 2036 C CA . LEU A 1 252 ? -14.159 -1.720 25.342 1.00 95.81 252 LEU A CA 1
ATOM 2037 C C . LEU A 1 252 ? -13.555 -3.126 25.342 1.00 95.81 252 LEU A C 1
ATOM 2039 O O . LEU A 1 252 ? -13.513 -3.828 26.358 1.00 95.81 252 LEU A O 1
ATOM 2043 N N . PHE A 1 253 ? -13.024 -3.501 24.185 1.00 95.31 253 PHE A N 1
ATOM 2044 C CA . PHE A 1 253 ? -12.251 -4.717 23.975 1.00 95.31 253 PHE A CA 1
ATOM 2045 C C . PHE A 1 253 ? -10.877 -4.368 23.410 1.00 95.31 253 PHE A C 1
ATOM 2047 O O . PHE A 1 253 ? -10.720 -3.377 22.697 1.00 95.31 253 PHE A O 1
ATOM 2054 N N . LYS A 1 254 ? -9.880 -5.190 23.738 1.00 95.88 254 LYS A N 1
ATOM 2055 C CA . LYS A 1 254 ? -8.505 -5.061 23.263 1.00 95.88 254 LYS A CA 1
ATOM 2056 C C . LYS A 1 254 ? -8.448 -5.261 21.750 1.00 95.88 254 LYS A C 1
ATOM 2058 O O . LYS A 1 254 ? -8.894 -6.291 21.242 1.00 95.88 254 LYS A O 1
ATOM 2063 N N . THR A 1 255 ? -7.848 -4.305 21.051 1.00 96.56 255 THR A N 1
ATOM 2064 C CA . THR A 1 255 ? -7.612 -4.364 19.605 1.00 96.56 255 THR A CA 1
ATOM 2065 C C . THR A 1 255 ? -6.164 -4.698 19.269 1.00 96.56 255 THR A C 1
ATOM 2067 O O . THR A 1 255 ? -5.281 -4.670 20.134 1.00 96.56 255 THR A O 1
ATOM 2070 N N . LYS A 1 256 ? -5.930 -5.083 18.011 1.00 94.88 256 LYS A N 1
ATOM 2071 C CA . LYS A 1 256 ? -4.611 -5.451 17.494 1.00 94.88 256 LYS A CA 1
ATOM 2072 C C . LYS A 1 256 ? -3.673 -4.249 17.495 1.00 94.88 256 LYS A C 1
ATOM 2074 O O . LYS A 1 256 ? -3.928 -3.248 16.840 1.00 94.88 256 LYS A O 1
ATOM 2079 N N . GLY A 1 257 ? -2.551 -4.367 18.198 1.00 90.81 257 GLY A N 1
ATOM 2080 C CA . GLY A 1 257 ? -1.475 -3.381 18.097 1.00 90.81 257 GLY A CA 1
ATOM 2081 C C . GLY A 1 257 ? -0.697 -3.505 16.783 1.00 90.81 257 GLY A C 1
ATOM 2082 O O . GLY A 1 257 ? -0.885 -4.452 16.018 1.00 90.81 257 GLY A O 1
ATOM 2083 N N . ILE A 1 258 ? 0.248 -2.585 16.567 1.00 83.88 258 ILE A N 1
ATOM 2084 C CA . ILE A 1 258 ? 1.119 -2.556 15.375 1.00 83.88 258 ILE A CA 1
ATOM 2085 C C . ILE A 1 258 ? 1.835 -3.899 15.151 1.00 83.88 258 ILE A C 1
ATOM 2087 O O . ILE A 1 258 ? 1.966 -4.342 14.013 1.00 83.88 258 ILE A O 1
ATOM 2091 N N . GLU A 1 259 ? 2.266 -4.574 16.222 1.00 84.94 259 GLU A N 1
ATOM 2092 C CA . GLU A 1 259 ? 2.914 -5.889 16.125 1.00 84.94 259 GLU A CA 1
ATOM 2093 C C . GLU A 1 259 ? 1.999 -6.930 15.472 1.00 84.94 259 GLU A C 1
ATOM 2095 O O . GLU A 1 259 ? 2.374 -7.589 14.505 1.00 84.94 259 GLU A O 1
ATOM 2100 N N . SER A 1 260 ? 0.767 -7.031 15.960 1.00 90.00 260 SER A N 1
ATOM 2101 C CA . SER A 1 260 ? -0.214 -7.993 15.467 1.00 90.00 260 SER A CA 1
ATOM 2102 C C . SER A 1 260 ? -0.637 -7.685 14.028 1.00 90.00 260 SER A C 1
ATOM 2104 O O . SER A 1 260 ? -0.869 -8.606 13.245 1.00 90.00 260 SER A O 1
ATOM 2106 N N . LEU A 1 261 ? -0.671 -6.406 13.637 1.00 91.88 261 LEU A N 1
ATOM 2107 C CA . LEU A 1 261 ? -1.036 -5.970 12.284 1.00 91.88 261 LEU A CA 1
ATOM 2108 C C . LEU A 1 261 ? -0.023 -6.369 11.196 1.00 91.88 261 LEU A C 1
ATOM 2110 O O . LEU A 1 261 ? -0.388 -6.444 10.022 1.00 91.88 261 LEU A O 1
ATOM 2114 N N . LYS A 1 262 ? 1.219 -6.712 11.557 1.00 89.69 262 LYS A N 1
ATOM 2115 C CA . LYS A 1 262 ? 2.206 -7.275 10.613 1.00 89.69 262 LYS A CA 1
ATOM 2116 C C . LYS A 1 262 ? 1.732 -8.585 9.992 1.00 89.69 262 LYS A C 1
ATOM 2118 O O . LYS A 1 262 ? 1.905 -8.811 8.793 1.00 89.69 262 LYS A O 1
ATOM 2123 N N . SER A 1 263 ? 1.115 -9.439 10.810 1.00 89.25 263 SER A N 1
ATOM 2124 C CA . SER A 1 263 ? 0.563 -10.718 10.355 1.00 89.25 263 SER A CA 1
ATOM 2125 C C . SER A 1 263 ? -0.649 -10.506 9.442 1.00 89.25 263 SER A C 1
ATOM 2127 O O . SER A 1 263 ? -0.716 -11.097 8.365 1.00 89.25 263 SER A O 1
ATOM 2129 N N . VAL A 1 264 ? -1.515 -9.549 9.797 1.00 94.31 264 VAL A N 1
ATOM 2130 C CA . VAL A 1 264 ? -2.697 -9.156 9.011 1.00 94.31 264 VAL A CA 1
ATOM 2131 C C . VAL A 1 264 ? -2.309 -8.685 7.607 1.00 94.31 264 VAL A C 1
ATOM 2133 O O . VAL A 1 264 ? -2.973 -9.036 6.633 1.00 94.31 264 VAL A O 1
ATOM 2136 N N . ALA A 1 265 ? -1.200 -7.951 7.460 1.00 94.69 265 ALA A N 1
ATOM 2137 C CA . ALA A 1 265 ? -0.719 -7.518 6.147 1.00 94.69 265 ALA A CA 1
ATOM 2138 C C . ALA A 1 265 ? -0.531 -8.693 5.172 1.00 94.69 265 ALA A C 1
ATOM 2140 O O . ALA A 1 265 ? -0.943 -8.605 4.017 1.00 94.69 265 ALA A O 1
ATOM 2141 N N . GLY A 1 266 ? 0.020 -9.813 5.656 1.00 93.56 266 GLY A N 1
ATOM 2142 C CA . GLY A 1 266 ? 0.235 -11.030 4.873 1.00 93.56 266 GLY A CA 1
ATOM 2143 C C . GLY A 1 266 ? -1.052 -11.735 4.436 1.00 93.56 266 GLY A C 1
ATOM 2144 O O . GLY A 1 266 ? -1.018 -12.505 3.473 1.00 93.56 266 GLY A O 1
ATOM 2145 N N . GLU A 1 267 ? -2.178 -11.467 5.092 1.00 96.00 267 GLU A N 1
ATOM 2146 C CA . GLU A 1 267 ? -3.501 -11.980 4.721 1.00 96.00 267 GLU A CA 1
ATOM 2147 C C . GLU A 1 267 ? -4.223 -11.083 3.710 1.00 96.00 267 GLU A C 1
ATOM 2149 O O . GLU A 1 267 ? -5.052 -11.568 2.943 1.00 96.00 267 GLU A O 1
ATOM 2154 N N . ILE A 1 268 ? -3.898 -9.787 3.674 1.00 97.56 268 ILE A N 1
ATOM 2155 C CA . ILE A 1 268 ? -4.545 -8.807 2.791 1.00 97.56 268 ILE A CA 1
ATOM 2156 C C . ILE A 1 268 ? -3.801 -8.688 1.461 1.00 97.56 268 ILE A C 1
ATOM 2158 O O . ILE A 1 268 ? -4.426 -8.715 0.397 1.00 97.56 268 ILE A O 1
ATOM 2162 N N . PHE A 1 269 ? -2.474 -8.569 1.498 1.00 97.62 269 PHE A N 1
ATOM 2163 C CA . PHE A 1 269 ? -1.656 -8.347 0.310 1.00 97.62 269 PHE A CA 1
ATOM 2164 C C . PHE A 1 269 ? -0.308 -9.069 0.389 1.00 97.62 269 PHE A C 1
ATOM 2166 O O . PHE A 1 269 ? 0.115 -9.552 1.436 1.00 97.62 269 PHE A O 1
ATOM 2173 N N . ARG A 1 270 ? 0.364 -9.167 -0.757 1.00 96.19 270 ARG A N 1
ATOM 2174 C CA . ARG A 1 270 ? 1.789 -9.496 -0.890 1.00 96.19 270 ARG A CA 1
ATOM 2175 C C . ARG A 1 270 ? 2.514 -8.327 -1.539 1.00 96.19 270 ARG A C 1
ATOM 2177 O O . ARG A 1 270 ? 1.901 -7.621 -2.338 1.00 96.19 270 ARG A O 1
ATOM 2184 N N . TYR A 1 271 ? 3.798 -8.181 -1.238 1.00 96.31 271 TYR A N 1
ATOM 2185 C CA . TYR A 1 271 ? 4.680 -7.225 -1.891 1.00 96.31 271 TYR A CA 1
ATOM 2186 C C . TYR A 1 271 ? 5.985 -7.916 -2.289 1.00 96.31 271 TYR A C 1
ATOM 2188 O O . TYR A 1 271 ? 6.655 -8.508 -1.439 1.00 96.31 271 TYR A O 1
ATOM 2196 N N . ASP A 1 272 ? 6.338 -7.822 -3.568 1.00 93.81 272 ASP A N 1
ATOM 2197 C CA . ASP A 1 272 ? 7.623 -8.278 -4.094 1.00 93.81 272 ASP A CA 1
ATOM 2198 C C . ASP A 1 272 ? 8.497 -7.057 -4.412 1.00 93.81 272 ASP A C 1
ATOM 2200 O O . ASP A 1 272 ? 8.096 -6.203 -5.206 1.00 93.81 272 ASP A O 1
ATOM 2204 N N . TYR A 1 273 ? 9.693 -6.980 -3.821 1.00 93.56 273 TYR A N 1
ATOM 2205 C CA . TYR A 1 273 ? 10.665 -5.912 -4.089 1.00 93.56 273 TYR A CA 1
ATOM 2206 C C . TYR A 1 273 ? 11.174 -5.970 -5.534 1.00 93.56 273 TYR A C 1
ATOM 2208 O O . TYR A 1 273 ? 11.503 -7.042 -6.057 1.00 93.56 273 TYR A O 1
ATOM 2216 N N . ARG A 1 274 ? 11.213 -4.809 -6.195 1.00 93.56 274 ARG A N 1
ATOM 2217 C CA . ARG A 1 274 ? 11.550 -4.647 -7.620 1.00 93.56 274 ARG A CA 1
ATOM 2218 C C . ARG A 1 274 ? 12.381 -3.395 -7.892 1.00 93.56 274 ARG A C 1
ATOM 2220 O O . ARG A 1 274 ? 12.361 -2.887 -9.011 1.00 93.56 274 ARG A O 1
ATOM 2227 N N . ASP A 1 275 ? 13.106 -2.902 -6.892 1.00 93.00 275 ASP A N 1
ATOM 2228 C CA . ASP A 1 275 ? 14.002 -1.764 -7.071 1.00 93.00 275 ASP A CA 1
ATOM 2229 C C . ASP A 1 275 ? 14.972 -2.017 -8.222 1.00 93.00 275 ASP A C 1
ATOM 2231 O O . ASP A 1 275 ? 15.497 -3.121 -8.405 1.00 93.00 275 ASP A O 1
ATOM 2235 N N . THR A 1 276 ? 15.174 -0.990 -9.034 1.00 91.12 276 THR A N 1
ATOM 2236 C CA . THR A 1 276 ? 16.051 -1.044 -10.195 1.00 91.12 276 THR A CA 1
ATOM 2237 C C . THR A 1 276 ? 17.441 -0.542 -9.839 1.00 91.12 276 THR A C 1
ATOM 2239 O O . THR A 1 276 ? 17.659 0.143 -8.842 1.00 91.12 276 THR A O 1
ATOM 2242 N N . ASP A 1 277 ? 18.414 -0.878 -10.674 1.00 86.12 277 ASP A N 1
ATOM 2243 C CA . ASP A 1 277 ? 19.754 -0.318 -10.592 1.00 86.12 277 ASP A CA 1
ATOM 2244 C C . ASP A 1 277 ? 20.092 0.408 -11.907 1.00 86.12 277 ASP A C 1
ATOM 2246 O O . ASP A 1 277 ? 20.386 -0.281 -12.894 1.00 86.12 277 ASP A O 1
ATOM 2250 N N . PRO A 1 278 ? 20.055 1.761 -11.952 1.00 84.88 278 PRO A N 1
ATOM 2251 C CA . PRO A 1 278 ? 19.740 2.715 -10.870 1.00 84.88 278 PRO A CA 1
ATOM 2252 C C . PRO A 1 278 ? 18.265 2.738 -10.435 1.00 84.88 278 PRO A C 1
ATOM 2254 O O . PRO A 1 278 ? 17.379 2.339 -11.193 1.00 84.88 278 PRO A O 1
ATOM 2257 N N . VAL A 1 279 ? 18.006 3.244 -9.225 1.00 86.50 279 VAL A N 1
ATOM 2258 C CA . VAL A 1 279 ? 16.702 3.185 -8.529 1.00 86.50 279 VAL A CA 1
ATOM 2259 C C . VAL A 1 279 ? 15.566 3.844 -9.308 1.00 86.50 279 VAL A C 1
ATOM 2261 O O . VAL A 1 279 ? 14.455 3.320 -9.340 1.00 86.50 279 VAL A O 1
ATOM 2264 N N . ASP A 1 280 ? 15.840 4.936 -10.017 1.00 84.88 280 ASP A N 1
ATOM 2265 C CA . ASP A 1 280 ? 14.797 5.750 -10.655 1.00 84.88 280 ASP A CA 1
ATOM 2266 C C . ASP A 1 280 ? 14.582 5.432 -12.142 1.00 84.88 280 ASP A C 1
ATOM 2268 O O . ASP A 1 280 ? 13.770 6.062 -12.811 1.00 84.88 280 ASP A O 1
ATOM 2272 N N . SER A 1 281 ? 15.245 4.400 -12.669 1.00 89.25 281 SER A N 1
ATOM 2273 C CA . SER A 1 281 ? 15.118 3.982 -14.073 1.00 89.25 281 SER A CA 1
ATOM 2274 C C . SER A 1 281 ? 14.167 2.794 -14.270 1.00 89.25 281 SER A C 1
ATOM 2276 O O . SER A 1 281 ? 13.788 2.118 -13.318 1.00 89.25 281 SER A O 1
ATOM 2278 N N . GLU A 1 282 ? 13.757 2.522 -15.508 1.00 92.50 282 GLU A N 1
ATOM 2279 C CA . GLU A 1 282 ? 12.944 1.342 -15.839 1.00 92.50 282 GLU A CA 1
ATOM 2280 C C . GLU A 1 282 ? 13.799 0.156 -16.297 1.00 92.50 282 GLU A C 1
ATOM 2282 O O . GLU A 1 282 ? 14.866 0.334 -16.890 1.00 92.50 282 GLU A O 1
ATOM 2287 N N . ILE A 1 283 ? 13.323 -1.072 -16.081 1.00 93.75 283 ILE A N 1
ATOM 2288 C CA . ILE A 1 283 ? 14.070 -2.280 -16.455 1.00 93.75 283 ILE A CA 1
ATOM 2289 C C . ILE A 1 283 ? 14.349 -2.309 -17.964 1.00 93.75 283 ILE A C 1
ATOM 2291 O O . ILE A 1 283 ? 13.449 -2.276 -18.802 1.00 93.75 283 ILE A O 1
ATOM 2295 N N . GLY A 1 284 ? 15.618 -2.473 -18.329 1.00 92.31 284 GLY A N 1
ATOM 2296 C CA . GLY A 1 284 ? 16.058 -2.576 -19.716 1.00 92.31 284 GLY A CA 1
ATOM 2297 C C . GLY A 1 284 ? 16.290 -1.245 -20.432 1.00 92.31 284 GLY A C 1
ATOM 2298 O O . GLY A 1 284 ? 16.728 -1.284 -21.583 1.00 92.31 284 GLY A O 1
ATOM 2299 N N . ALA A 1 285 ? 16.020 -0.096 -19.803 1.00 92.81 285 ALA A N 1
ATOM 2300 C CA . ALA A 1 285 ? 16.465 1.197 -20.325 1.00 92.81 285 ALA A CA 1
ATOM 2301 C C . ALA A 1 285 ? 17.998 1.295 -20.308 1.00 92.81 285 ALA A C 1
ATOM 2303 O O . ALA A 1 285 ? 18.666 0.539 -19.605 1.00 92.81 285 ALA A O 1
ATOM 2304 N N . ARG A 1 286 ? 18.575 2.214 -21.089 1.00 90.25 286 ARG A N 1
ATOM 2305 C CA . ARG A 1 286 ? 20.024 2.466 -21.065 1.00 90.25 286 ARG A CA 1
ATOM 2306 C C . ARG A 1 286 ? 20.380 3.351 -19.878 1.00 90.25 286 ARG A C 1
ATOM 2308 O O . ARG A 1 286 ? 19.738 4.372 -19.661 1.00 90.25 286 ARG A O 1
ATOM 2315 N N . ILE A 1 287 ? 21.430 2.978 -19.154 1.00 87.31 287 ILE A N 1
ATOM 2316 C CA . ILE A 1 287 ? 22.005 3.796 -18.087 1.00 87.31 287 ILE A CA 1
ATOM 2317 C C . ILE A 1 287 ? 22.748 4.962 -18.742 1.00 87.31 287 ILE A C 1
ATOM 2319 O O . ILE A 1 287 ? 23.770 4.755 -19.399 1.00 87.31 287 ILE A O 1
ATOM 2323 N N . LEU A 1 288 ? 22.199 6.169 -18.594 1.00 79.69 288 LEU A N 1
ATOM 2324 C CA . LEU A 1 288 ? 22.756 7.395 -19.173 1.00 79.69 288 LEU A CA 1
ATOM 2325 C C . LEU A 1 288 ? 23.720 8.107 -18.227 1.00 79.69 288 LEU A C 1
ATOM 2327 O O . LEU A 1 288 ? 24.643 8.743 -18.702 1.00 79.69 288 LEU A O 1
ATOM 2331 N N . ASN A 1 289 ? 23.544 7.968 -16.916 1.00 70.31 289 ASN A N 1
ATOM 2332 C CA . ASN A 1 289 ? 24.481 8.436 -15.900 1.00 70.31 289 ASN A CA 1
ATOM 2333 C C . ASN A 1 289 ? 24.593 7.349 -14.830 1.00 70.31 289 ASN A C 1
ATOM 2335 O O . ASN A 1 289 ? 23.600 6.700 -14.494 1.00 70.31 289 ASN A O 1
ATOM 2339 N N . ASP A 1 290 ? 25.809 7.102 -14.351 1.00 66.19 290 ASP A N 1
ATOM 2340 C CA . ASP A 1 290 ? 26.055 6.169 -13.255 1.00 66.19 290 ASP A CA 1
ATOM 2341 C C . ASP A 1 290 ? 26.485 6.969 -12.030 1.00 66.19 290 ASP A C 1
ATOM 2343 O O . ASP A 1 290 ? 27.677 7.151 -11.780 1.00 66.19 290 ASP A O 1
ATOM 2347 N N . ASP A 1 291 ? 25.497 7.424 -11.261 1.00 56.38 291 ASP A N 1
ATOM 2348 C CA . ASP A 1 291 ? 25.672 8.227 -10.039 1.00 56.38 291 ASP A CA 1
ATOM 2349 C C . ASP A 1 291 ? 26.396 7.459 -8.912 1.00 56.38 291 ASP A C 1
ATOM 2351 O O . ASP A 1 291 ? 26.550 7.939 -7.793 1.00 56.38 291 ASP A O 1
ATOM 2355 N N . LEU A 1 292 ? 26.837 6.231 -9.202 1.00 59.91 292 LEU A N 1
ATOM 2356 C CA . LEU A 1 292 ? 27.416 5.275 -8.268 1.00 59.91 292 LEU A CA 1
ATOM 2357 C C . LEU A 1 292 ? 28.861 4.907 -8.629 1.00 59.91 292 LEU A C 1
ATOM 2359 O O . LEU A 1 292 ? 29.363 3.900 -8.138 1.00 59.91 292 LEU A O 1
ATOM 2363 N N . TYR A 1 293 ? 29.515 5.673 -9.513 1.00 60.75 293 TYR A N 1
ATOM 2364 C CA . TYR A 1 293 ? 30.932 5.532 -9.895 1.00 60.75 293 TYR A CA 1
ATOM 2365 C C . TYR A 1 293 ? 31.345 4.140 -10.418 1.00 60.75 293 TYR A C 1
ATOM 2367 O O . TYR A 1 293 ? 32.532 3.833 -10.520 1.00 60.75 293 TYR A O 1
ATOM 2375 N N . ARG A 1 294 ? 30.383 3.291 -10.803 1.00 66.06 294 ARG A N 1
ATOM 2376 C CA . ARG A 1 294 ? 30.615 1.915 -11.269 1.00 66.06 294 ARG A CA 1
ATOM 2377 C C . ARG A 1 294 ? 30.828 1.816 -12.787 1.00 66.06 294 ARG A C 1
ATOM 2379 O O . ARG A 1 294 ? 30.755 0.721 -13.312 1.00 66.06 294 ARG A O 1
ATOM 2386 N N . ASN A 1 295 ? 31.108 2.899 -13.518 1.00 67.50 295 ASN A N 1
ATOM 2387 C CA . ASN A 1 295 ? 31.319 2.902 -14.981 1.00 67.50 295 ASN A CA 1
ATOM 2388 C C . ASN A 1 295 ? 30.369 1.960 -15.769 1.00 67.50 295 ASN A C 1
ATOM 2390 O O . ASN A 1 295 ? 30.795 1.160 -16.606 1.00 67.50 295 ASN A O 1
ATOM 2394 N N . ARG A 1 296 ? 29.063 2.012 -15.473 1.00 75.44 296 ARG A N 1
ATOM 2395 C CA . ARG A 1 296 ? 28.025 1.208 -16.158 1.00 75.44 296 ARG A CA 1
ATOM 2396 C C . ARG A 1 296 ? 27.305 1.979 -17.252 1.00 75.44 296 ARG A C 1
ATOM 2398 O O . ARG A 1 296 ? 26.257 1.539 -17.727 1.00 75.44 296 ARG A O 1
ATOM 2405 N N . PHE A 1 297 ? 27.856 3.122 -17.644 1.00 81.06 297 PHE A N 1
ATOM 2406 C CA . PHE A 1 297 ? 27.329 3.928 -18.730 1.00 81.06 297 PHE A CA 1
ATOM 2407 C C . PHE A 1 297 ? 27.080 3.056 -19.969 1.00 81.06 297 PHE A C 1
ATOM 2409 O O . PHE A 1 297 ? 27.922 2.255 -20.379 1.00 81.06 297 PHE A O 1
ATOM 2416 N N . GLY A 1 298 ? 25.883 3.166 -20.536 1.00 82.25 298 GLY A N 1
ATOM 2417 C CA . GLY A 1 298 ? 25.462 2.384 -21.691 1.00 82.25 298 GLY A CA 1
ATOM 2418 C C . GLY A 1 298 ? 25.029 0.944 -21.392 1.00 82.25 298 GLY A C 1
ATOM 2419 O O . GLY A 1 298 ? 24.527 0.294 -22.306 1.00 82.25 298 GLY A O 1
ATOM 2420 N N . GLN A 1 299 ? 25.140 0.417 -20.168 1.00 87.38 299 GLN A N 1
ATOM 2421 C CA . GLN A 1 299 ? 24.529 -0.876 -19.818 1.00 87.38 299 GLN A CA 1
ATOM 2422 C C . GLN A 1 299 ? 22.999 -0.757 -19.729 1.00 87.38 299 GLN A C 1
ATOM 2424 O O . GLN A 1 299 ? 22.459 0.348 -19.653 1.00 87.38 299 GLN A O 1
ATOM 2429 N N . ASN A 1 300 ? 22.284 -1.887 -19.769 1.00 91.06 300 ASN A N 1
ATOM 2430 C CA . ASN A 1 300 ? 20.843 -1.865 -19.531 1.00 91.06 300 ASN A CA 1
ATOM 2431 C C . ASN A 1 300 ? 20.563 -1.916 -18.024 1.00 91.06 300 ASN A C 1
ATOM 2433 O O . ASN A 1 300 ? 21.204 -2.667 -17.290 1.00 91.06 300 ASN A O 1
ATOM 2437 N N . VAL A 1 301 ? 19.560 -1.165 -17.588 1.00 91.38 301 VAL A N 1
ATOM 2438 C CA . VAL A 1 301 ? 19.056 -1.133 -16.213 1.00 91.38 301 VAL A CA 1
ATOM 2439 C C . VAL A 1 301 ? 18.548 -2.513 -15.820 1.00 91.38 301 VAL A C 1
ATOM 2441 O O . VAL A 1 301 ? 17.717 -3.091 -16.522 1.00 91.38 301 VAL A O 1
ATOM 2444 N N . GLY A 1 302 ? 19.043 -3.035 -14.699 1.00 90.88 302 GLY A N 1
ATOM 2445 C CA . GLY A 1 302 ? 18.627 -4.307 -14.108 1.00 90.88 302 GLY A CA 1
ATOM 2446 C C . GLY A 1 302 ? 17.863 -4.128 -12.801 1.00 90.88 302 GLY A C 1
ATOM 2447 O O . GLY A 1 302 ? 17.562 -3.009 -12.397 1.00 90.88 302 GLY A O 1
ATOM 2448 N N . LEU A 1 303 ? 17.587 -5.242 -12.121 1.00 90.69 303 LEU A N 1
ATOM 2449 C CA . LEU A 1 303 ? 17.160 -5.202 -10.721 1.00 90.69 303 LEU A CA 1
ATOM 2450 C C . LEU A 1 303 ? 18.346 -4.880 -9.816 1.00 90.69 303 LEU A C 1
ATOM 2452 O O . LEU A 1 303 ? 19.472 -5.310 -10.089 1.00 90.69 303 LEU A O 1
ATOM 2456 N N . LEU A 1 304 ? 18.056 -4.184 -8.724 1.00 88.38 304 LEU A N 1
ATOM 2457 C CA . LEU A 1 304 ? 18.998 -3.890 -7.667 1.00 88.38 304 LEU A CA 1
ATOM 2458 C C . LEU A 1 304 ? 19.410 -5.168 -6.949 1.00 88.38 304 LEU A C 1
ATOM 2460 O O . LEU A 1 304 ? 18.594 -5.886 -6.372 1.00 88.38 304 LEU A O 1
ATOM 2464 N N . ARG A 1 305 ? 20.702 -5.463 -7.029 1.00 85.00 305 ARG A N 1
ATOM 2465 C CA . ARG A 1 305 ? 21.320 -6.634 -6.416 1.00 85.00 305 ARG A CA 1
ATOM 2466 C C . ARG A 1 305 ? 22.063 -6.209 -5.162 1.00 85.00 305 ARG A C 1
ATOM 2468 O O . ARG A 1 305 ? 22.746 -5.186 -5.194 1.00 85.00 305 ARG A O 1
ATOM 2475 N N . GLN A 1 306 ? 22.011 -7.080 -4.160 1.00 80.25 306 GLN A N 1
ATOM 2476 C CA . GLN A 1 306 ? 22.640 -6.926 -2.858 1.00 80.25 306 GLN A CA 1
ATOM 2477 C C . GLN A 1 306 ? 24.067 -6.412 -2.979 1.00 80.25 306 GLN A C 1
ATOM 2479 O O . GLN A 1 306 ? 24.854 -6.957 -3.767 1.00 80.25 306 GLN A O 1
ATOM 2484 N N . LYS A 1 307 ? 24.394 -5.374 -2.199 1.00 76.81 307 LYS A N 1
ATOM 2485 C CA . LYS A 1 307 ? 25.724 -4.737 -2.192 1.00 76.81 307 LYS A CA 1
ATOM 2486 C C . LYS A 1 307 ? 26.155 -4.268 -3.572 1.00 76.81 307 LYS A C 1
ATOM 2488 O O . LYS A 1 307 ? 27.327 -4.350 -3.938 1.00 76.81 307 LYS A O 1
ATOM 2493 N N . ARG A 1 308 ? 25.180 -3.859 -4.390 1.00 78.81 308 ARG A N 1
ATOM 2494 C CA . ARG A 1 308 ? 25.408 -3.402 -5.764 1.00 78.81 308 ARG A CA 1
ATOM 2495 C C . ARG A 1 308 ? 26.129 -4.440 -6.641 1.00 78.81 308 ARG A C 1
ATOM 2497 O O . ARG A 1 308 ? 26.793 -4.079 -7.618 1.00 78.81 308 ARG A O 1
ATOM 2504 N N . SER A 1 309 ? 25.986 -5.727 -6.316 1.00 76.50 309 SER A N 1
ATOM 2505 C CA . SER A 1 309 ? 26.690 -6.815 -6.992 1.00 76.50 309 SER A CA 1
ATOM 2506 C C . SER A 1 309 ? 26.354 -6.879 -8.483 1.00 76.50 309 SER A C 1
ATOM 2508 O O . SER A 1 309 ? 25.194 -6.819 -8.878 1.00 76.50 309 SER A O 1
ATOM 2510 N N . LEU A 1 310 ? 27.367 -7.087 -9.326 1.00 72.94 310 LEU A N 1
ATOM 2511 C CA . LEU A 1 310 ? 27.177 -7.364 -10.756 1.00 72.94 310 LEU A CA 1
ATOM 2512 C C . LEU A 1 310 ? 26.948 -8.861 -11.042 1.00 72.94 310 LEU A C 1
ATOM 2514 O O . LEU A 1 310 ? 26.663 -9.239 -12.179 1.00 72.94 310 LEU A O 1
ATOM 2518 N N . ALA A 1 311 ? 27.068 -9.725 -10.027 1.00 71.50 311 ALA A N 1
ATOM 2519 C CA . ALA A 1 311 ? 27.028 -11.172 -10.198 1.00 71.50 311 ALA A CA 1
ATOM 2520 C C . ALA A 1 311 ? 25.615 -11.684 -10.509 1.00 71.50 311 ALA A C 1
ATOM 2522 O O . ALA A 1 311 ? 24.643 -11.387 -9.806 1.00 71.50 311 ALA A O 1
ATOM 2523 N N . GLN A 1 312 ? 25.519 -12.529 -11.539 1.00 61.56 312 GLN A N 1
ATOM 2524 C CA . GLN A 1 312 ? 24.292 -13.155 -12.029 1.00 61.56 312 GLN A CA 1
ATOM 2525 C C . GLN A 1 312 ? 23.790 -14.233 -11.051 1.00 61.56 312 GLN A C 1
ATOM 2527 O O . GLN A 1 312 ? 24.007 -15.421 -11.235 1.00 61.56 312 GLN A O 1
ATOM 2532 N N . GLY A 1 313 ? 23.135 -13.805 -9.977 1.00 69.62 313 GLY A N 1
ATOM 2533 C CA . GLY A 1 313 ? 22.601 -14.691 -8.934 1.00 69.62 313 GLY A CA 1
ATOM 2534 C C . GLY A 1 313 ? 22.656 -14.091 -7.534 1.00 69.62 313 GLY A C 1
ATOM 2535 O O . GLY A 1 313 ? 22.067 -14.651 -6.614 1.00 69.62 313 GLY A O 1
ATOM 2536 N N . ALA A 1 314 ? 23.317 -12.937 -7.378 1.00 79.00 314 ALA A N 1
ATOM 2537 C CA . ALA A 1 314 ? 23.220 -12.154 -6.157 1.00 79.00 314 ALA A CA 1
ATOM 2538 C C . ALA A 1 314 ? 21.748 -11.904 -5.800 1.00 79.00 314 ALA A C 1
ATOM 2540 O O . ALA A 1 314 ? 20.925 -11.642 -6.688 1.00 79.00 314 ALA A O 1
ATOM 2541 N N . LYS A 1 31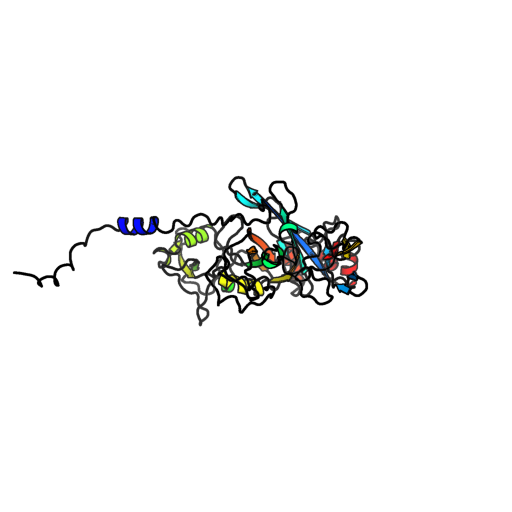5 ? 21.440 -12.009 -4.502 1.00 82.38 315 LYS A N 1
ATOM 2542 C CA . LYS A 1 315 ? 20.117 -11.691 -3.958 1.00 82.38 315 LYS A CA 1
ATOM 2543 C C . LYS A 1 315 ? 19.742 -10.256 -4.330 1.00 82.38 315 LYS A C 1
ATOM 2545 O O . LYS A 1 315 ? 20.620 -9.433 -4.575 1.00 82.38 315 LYS A O 1
ATOM 2550 N N . LEU A 1 316 ? 18.449 -9.971 -4.400 1.00 85.06 316 LEU A N 1
ATOM 2551 C CA . LEU A 1 316 ? 17.967 -8.607 -4.604 1.00 85.06 316 LEU A CA 1
ATOM 2552 C C . LEU A 1 316 ? 18.035 -7.833 -3.288 1.00 85.06 316 LEU A C 1
ATOM 2554 O O . LEU A 1 316 ? 17.817 -8.437 -2.237 1.00 85.06 316 LEU A O 1
ATOM 2558 N N . ASP A 1 317 ? 18.314 -6.534 -3.362 1.00 84.00 317 ASP A N 1
ATOM 2559 C CA . ASP A 1 317 ? 18.065 -5.627 -2.235 1.00 84.00 317 ASP A CA 1
ATOM 2560 C C . ASP A 1 317 ? 16.566 -5.334 -2.100 1.00 84.00 317 ASP A C 1
ATOM 2562 O O . ASP A 1 317 ? 15.774 -5.599 -3.009 1.00 84.00 317 ASP A O 1
ATOM 2566 N N . ALA A 1 318 ? 16.185 -4.773 -0.955 1.00 85.25 318 ALA A N 1
ATOM 2567 C CA . ALA A 1 318 ? 14.812 -4.401 -0.638 1.00 85.25 318 ALA A CA 1
ATOM 2568 C C . ALA A 1 318 ? 14.715 -2.948 -0.174 1.00 85.25 318 ALA A C 1
ATOM 2570 O O . ALA A 1 318 ? 14.275 -2.676 0.940 1.00 85.25 318 ALA A O 1
ATOM 2571 N N . LEU A 1 319 ? 15.103 -1.998 -1.024 1.00 89.44 319 LEU A N 1
ATOM 2572 C CA . LEU A 1 319 ? 14.861 -0.588 -0.707 1.00 89.44 319 LEU A CA 1
ATOM 2573 C C . LEU A 1 319 ? 13.358 -0.315 -0.591 1.00 89.44 319 LEU A C 1
ATOM 2575 O O . LEU A 1 319 ? 12.934 0.368 0.333 1.00 89.44 319 LEU A O 1
ATOM 2579 N N . GLY A 1 320 ? 12.550 -0.917 -1.467 1.00 92.56 320 GLY A N 1
ATOM 2580 C CA . GLY A 1 320 ? 11.089 -0.853 -1.470 1.00 92.56 320 GLY A CA 1
ATOM 2581 C C . GLY A 1 320 ? 10.515 0.417 -2.077 1.00 92.56 320 GLY A C 1
ATOM 2582 O O . GLY A 1 320 ? 9.368 0.761 -1.801 1.00 92.56 320 GLY A O 1
ATOM 2583 N N . PHE A 1 321 ? 11.279 1.100 -2.924 1.00 95.38 321 PHE A N 1
ATOM 2584 C CA . PHE A 1 321 ? 10.789 2.238 -3.696 1.00 95.38 321 PHE A CA 1
ATOM 2585 C C . PHE A 1 321 ? 10.040 1.792 -4.944 1.00 95.38 321 PHE A C 1
ATOM 2587 O O . PHE A 1 321 ? 9.138 2.488 -5.400 1.00 95.38 321 PHE A O 1
ATOM 2594 N N . LYS A 1 322 ? 10.361 0.607 -5.469 1.00 95.75 322 LYS A N 1
ATOM 2595 C CA . LYS A 1 322 ? 9.608 -0.054 -6.538 1.00 95.75 322 LYS A CA 1
ATOM 2596 C C . LYS A 1 322 ? 9.276 -1.487 -6.149 1.00 95.75 322 LYS A C 1
ATOM 2598 O O . LYS A 1 322 ? 10.144 -2.243 -5.718 1.00 95.75 322 LYS A O 1
ATOM 2603 N N . GLY A 1 323 ? 8.029 -1.894 -6.364 1.00 95.75 323 GLY A N 1
ATOM 2604 C CA . GLY A 1 323 ? 7.601 -3.265 -6.092 1.00 95.75 323 GLY A CA 1
ATOM 2605 C C . GLY A 1 323 ? 6.270 -3.642 -6.714 1.00 95.75 323 GLY A C 1
ATOM 2606 O O . GLY A 1 323 ? 5.570 -2.811 -7.288 1.00 95.75 323 GLY A O 1
ATOM 2607 N N . LEU A 1 324 ? 5.929 -4.925 -6.612 1.00 97.38 324 LEU A N 1
ATOM 2608 C CA . LEU A 1 324 ? 4.680 -5.483 -7.126 1.00 97.38 324 LEU A CA 1
ATOM 2609 C C . LEU A 1 324 ? 3.769 -5.893 -5.977 1.00 97.38 324 LEU A C 1
ATOM 2611 O O . LEU A 1 324 ? 4.112 -6.756 -5.173 1.00 97.38 324 LEU A O 1
ATOM 2615 N N . LEU A 1 325 ? 2.580 -5.305 -5.953 1.00 98.00 325 LEU A N 1
ATOM 2616 C CA . LEU A 1 325 ? 1.489 -5.653 -5.062 1.00 98.00 325 LEU A CA 1
ATOM 2617 C C . LEU A 1 325 ? 0.561 -6.678 -5.714 1.00 98.00 325 LEU A C 1
ATOM 2619 O O . LEU A 1 325 ? 0.203 -6.564 -6.887 1.00 98.00 325 LEU A O 1
ATOM 2623 N N . GLY A 1 326 ? 0.121 -7.648 -4.920 1.00 97.50 326 GLY A N 1
ATOM 2624 C CA . GLY A 1 326 ? -1.008 -8.518 -5.244 1.00 97.50 326 GLY A CA 1
ATOM 2625 C C . GLY A 1 326 ? -1.917 -8.672 -4.031 1.00 97.50 326 GLY A C 1
ATOM 2626 O O . GLY A 1 326 ? -1.428 -8.773 -2.906 1.00 97.50 326 GLY A O 1
ATOM 2627 N N . PHE A 1 327 ? -3.228 -8.705 -4.251 1.00 98.06 327 PHE A N 1
ATOM 2628 C CA . PHE A 1 327 ? -4.224 -8.719 -3.176 1.00 98.06 327 PHE A CA 1
ATOM 2629 C C . PHE A 1 327 ? -4.813 -10.114 -2.983 1.00 98.06 327 PHE A C 1
ATOM 2631 O O . PHE A 1 327 ? -5.057 -10.837 -3.946 1.00 98.06 327 PHE A O 1
ATOM 2638 N N . LYS A 1 328 ? -5.029 -10.494 -1.724 1.00 96.94 328 LYS A N 1
ATOM 2639 C CA . LYS A 1 328 ? -5.523 -11.817 -1.313 1.00 96.94 328 LYS A CA 1
ATOM 2640 C C . LYS A 1 328 ? -6.967 -11.780 -0.814 1.00 96.94 328 LYS A C 1
ATOM 2642 O O . LYS A 1 328 ? -7.644 -12.805 -0.842 1.00 96.94 328 LYS A O 1
ATOM 2647 N N . LYS A 1 329 ? -7.459 -10.599 -0.433 1.00 95.81 329 LYS A N 1
ATOM 2648 C CA . LYS A 1 329 ? -8.833 -10.358 0.021 1.00 95.81 329 LYS A CA 1
ATOM 2649 C C . LYS A 1 329 ? -9.464 -9.204 -0.762 1.00 95.81 329 LYS A C 1
ATOM 2651 O O . LYS A 1 329 ? -8.791 -8.216 -1.026 1.00 95.81 329 LYS A O 1
ATOM 2656 N N . SER A 1 330 ? -10.735 -9.346 -1.129 1.00 96.44 330 SER A N 1
ATOM 2657 C CA . SER A 1 330 ? -11.575 -8.309 -1.750 1.00 96.44 330 SER A CA 1
ATOM 2658 C C . SER A 1 330 ? -12.618 -7.774 -0.765 1.00 96.44 330 SER A C 1
ATOM 2660 O O . SER A 1 330 ? -12.769 -8.334 0.320 1.00 96.44 330 SER A O 1
ATOM 2662 N N . ASP A 1 331 ? -13.367 -6.745 -1.173 1.00 96.62 331 ASP A N 1
ATOM 2663 C CA . ASP A 1 331 ? -14.366 -6.053 -0.342 1.00 96.62 331 ASP A CA 1
ATOM 2664 C C . ASP A 1 331 ? -13.747 -5.446 0.924 1.00 96.62 331 ASP A C 1
ATOM 2666 O O . ASP A 1 331 ? -14.339 -5.447 1.988 1.00 96.62 331 ASP A O 1
ATOM 2670 N N . ILE A 1 332 ? -12.520 -4.935 0.829 1.00 98.38 332 ILE A N 1
ATOM 2671 C CA . ILE A 1 332 ? -11.759 -4.468 1.990 1.00 98.38 332 ILE A CA 1
ATOM 2672 C C . ILE A 1 332 ? -11.179 -3.079 1.741 1.00 98.38 332 ILE A C 1
ATOM 2674 O O . ILE A 1 332 ? -10.546 -2.834 0.716 1.00 98.38 332 ILE A O 1
ATOM 2678 N N . ALA A 1 333 ? -11.370 -2.179 2.701 1.00 98.38 333 ALA A N 1
ATOM 2679 C CA . ALA A 1 333 ? -10.670 -0.911 2.824 1.00 98.38 333 ALA A CA 1
ATOM 2680 C C . ALA A 1 333 ? -9.663 -1.001 3.977 1.00 98.38 333 ALA A C 1
ATOM 2682 O O . ALA A 1 333 ? -9.992 -1.498 5.055 1.00 98.38 333 ALA A O 1
ATOM 2683 N N . PHE A 1 334 ? -8.434 -0.539 3.757 1.00 98.25 334 PHE A N 1
ATOM 2684 C CA . PHE A 1 334 ? -7.377 -0.583 4.767 1.00 98.25 334 PHE A CA 1
ATOM 2685 C C . PHE A 1 334 ? -6.331 0.516 4.553 1.00 98.25 334 PHE A C 1
ATOM 2687 O O . PHE A 1 334 ? -6.234 1.111 3.480 1.00 98.25 334 PHE A O 1
ATOM 2694 N N . GLN A 1 335 ? -5.542 0.772 5.594 1.00 97.56 335 GLN A N 1
ATOM 2695 C CA . GLN A 1 335 ? -4.416 1.701 5.571 1.00 97.56 335 GLN A CA 1
ATOM 2696 C C . GLN A 1 335 ? -3.122 0.889 5.458 1.00 97.56 335 GLN A C 1
ATOM 2698 O O . GLN A 1 335 ? -2.713 0.242 6.421 1.00 97.56 335 GLN A O 1
ATOM 2703 N N . MET A 1 336 ? -2.487 0.865 4.289 1.00 97.88 336 MET A N 1
ATOM 2704 C CA . MET A 1 336 ? -1.169 0.253 4.129 1.00 97.88 336 MET A CA 1
ATOM 2705 C C . MET A 1 336 ? -0.136 1.144 4.809 1.00 97.88 336 MET A C 1
ATOM 2707 O O . MET A 1 336 ? 0.122 2.248 4.346 1.00 97.88 336 MET A O 1
ATOM 2711 N N . ARG A 1 337 ? 0.467 0.683 5.902 1.00 94.94 337 ARG A N 1
ATOM 2712 C CA . ARG A 1 337 ? 1.590 1.397 6.514 1.00 94.94 337 ARG A CA 1
ATOM 2713 C C . ARG A 1 337 ? 2.803 1.274 5.603 1.00 94.94 337 ARG A C 1
ATOM 2715 O O . ARG A 1 337 ? 3.153 0.151 5.243 1.00 94.94 337 ARG A O 1
ATOM 2722 N N . VAL A 1 338 ? 3.440 2.394 5.294 1.00 95.19 338 VAL A N 1
ATOM 2723 C CA . VAL A 1 338 ? 4.726 2.469 4.606 1.00 95.19 338 VAL A CA 1
ATOM 2724 C C . VAL A 1 338 ? 5.714 3.141 5.543 1.00 95.19 338 VAL A C 1
ATOM 2726 O O . VAL A 1 338 ? 5.464 4.256 5.998 1.00 95.19 338 VAL A O 1
ATOM 2729 N N . CYS A 1 339 ? 6.826 2.474 5.840 1.00 91.12 339 CYS A N 1
ATOM 2730 C CA . CYS A 1 339 ? 7.880 3.081 6.641 1.00 91.12 339 CYS A CA 1
ATOM 2731 C C . CYS A 1 339 ? 9.272 2.752 6.108 1.00 91.12 339 CYS A C 1
ATOM 2733 O O . CYS A 1 339 ? 9.586 1.586 5.872 1.00 91.12 339 CYS A O 1
ATOM 2735 N N . ILE A 1 340 ? 10.104 3.781 5.945 1.00 90.81 340 ILE A N 1
ATOM 2736 C CA . ILE A 1 340 ? 11.542 3.613 5.717 1.00 90.81 340 ILE A CA 1
ATOM 2737 C C . ILE A 1 340 ? 12.173 3.486 7.096 1.00 90.81 340 ILE A C 1
ATOM 2739 O O . ILE A 1 340 ? 12.081 4.404 7.910 1.00 90.81 340 ILE A O 1
ATOM 2743 N N . CYS A 1 341 ? 12.741 2.321 7.382 1.00 84.81 341 CYS A N 1
ATOM 2744 C CA . CYS A 1 341 ? 13.307 2.012 8.685 1.00 84.81 341 CYS A CA 1
ATOM 2745 C C . CYS A 1 341 ? 14.826 1.946 8.609 1.00 84.81 341 CYS A C 1
ATOM 2747 O O . CYS A 1 341 ? 15.368 1.354 7.671 1.00 84.81 341 CYS A O 1
ATOM 2749 N N . HIS A 1 342 ? 15.489 2.439 9.660 1.00 78.88 342 HIS A N 1
ATOM 2750 C CA . HIS A 1 342 ? 16.899 2.136 9.880 1.00 78.88 342 HIS A CA 1
ATOM 2751 C C . HIS A 1 342 ? 17.041 0.688 10.327 1.00 78.88 342 HIS A C 1
ATOM 2753 O O . HIS A 1 342 ? 16.555 0.306 11.397 1.00 78.88 342 HIS A O 1
ATOM 2759 N N . ILE A 1 343 ? 17.685 -0.127 9.500 1.00 74.81 343 ILE A N 1
ATOM 2760 C CA . ILE A 1 343 ? 17.934 -1.533 9.793 1.00 74.81 343 ILE A CA 1
ATOM 2761 C C . ILE A 1 343 ? 19.292 -1.677 10.472 1.00 74.81 343 ILE A C 1
ATOM 2763 O O . ILE A 1 343 ? 20.290 -1.084 10.069 1.00 74.81 343 ILE A O 1
ATOM 2767 N N . ILE A 1 344 ? 19.341 -2.479 11.532 1.00 62.25 344 ILE A N 1
ATOM 2768 C CA . ILE A 1 344 ? 20.605 -2.820 12.185 1.00 62.25 344 ILE A CA 1
ATOM 2769 C C . ILE A 1 344 ? 21.141 -4.068 11.488 1.00 62.25 344 ILE A C 1
ATOM 2771 O O . ILE A 1 344 ? 20.729 -5.184 11.815 1.00 62.25 344 ILE A O 1
ATOM 2775 N N . SER A 1 345 ? 22.045 -3.891 10.525 1.00 51.78 345 SER A N 1
ATOM 2776 C CA . SER A 1 345 ? 22.800 -5.001 9.947 1.00 51.78 345 SER A CA 1
ATOM 2777 C C . SER A 1 345 ? 23.745 -5.583 11.013 1.00 51.78 345 SER A C 1
ATOM 2779 O O . SER A 1 345 ? 24.406 -4.865 11.769 1.00 51.78 345 SER A O 1
ATOM 2781 N N . ALA A 1 346 ? 23.760 -6.911 11.170 1.00 43.47 346 ALA A N 1
ATOM 2782 C CA . ALA A 1 346 ? 24.650 -7.559 12.128 1.00 43.47 346 ALA A CA 1
ATOM 2783 C C . ALA A 1 346 ? 26.115 -7.303 11.731 1.00 43.47 346 ALA A C 1
ATOM 2785 O O . ALA A 1 346 ? 26.527 -7.653 10.624 1.00 43.47 346 ALA A O 1
ATOM 2786 N N . LYS A 1 347 ? 26.906 -6.718 12.643 1.00 43.03 347 LYS A N 1
ATOM 2787 C CA . LYS A 1 347 ? 28.356 -6.543 12.465 1.00 43.03 347 LYS A CA 1
ATOM 2788 C C . LYS A 1 347 ? 29.019 -7.866 12.071 1.00 43.03 347 LYS A C 1
ATOM 2790 O O . LYS A 1 347 ? 28.806 -8.888 12.723 1.00 43.03 347 LYS A O 1
ATOM 2795 N N . ARG A 1 348 ? 29.899 -7.819 11.066 1.00 37.62 348 ARG A N 1
ATOM 2796 C CA . ARG A 1 348 ? 30.958 -8.819 10.890 1.00 37.62 348 ARG A CA 1
ATOM 2797 C C . ARG A 1 348 ? 31.980 -8.612 12.003 1.00 37.62 348 ARG A C 1
ATOM 2799 O O . ARG A 1 348 ? 32.598 -7.553 12.081 1.00 37.62 348 ARG A O 1
ATOM 2806 N N . ASP A 1 349 ? 32.174 -9.622 12.843 1.00 35.34 349 ASP A N 1
ATOM 2807 C CA . ASP A 1 349 ? 33.359 -9.698 13.691 1.00 35.34 349 ASP A CA 1
ATOM 2808 C C . ASP A 1 349 ? 34.591 -9.861 12.789 1.00 35.34 349 ASP A C 1
ATOM 2810 O O . ASP A 1 349 ? 34.943 -10.961 12.370 1.00 35.34 349 ASP A O 1
ATOM 2814 N N . SER A 1 350 ? 35.247 -8.747 12.484 1.00 33.09 350 SER A N 1
ATOM 2815 C CA . SER A 1 350 ? 36.629 -8.719 12.012 1.00 33.09 350 SER A CA 1
ATOM 2816 C C . SER A 1 350 ? 37.424 -8.029 13.113 1.00 33.09 350 SER A C 1
ATOM 2818 O O . SER A 1 350 ? 37.197 -6.856 13.401 1.00 33.09 350 SER A O 1
ATOM 2820 N N . GLY A 1 351 ? 38.262 -8.792 13.816 1.00 34.53 351 GLY A N 1
ATOM 2821 C CA . GLY A 1 351 ? 38.916 -8.364 15.051 1.00 34.53 351 GLY A CA 1
ATOM 2822 C C . GLY A 1 351 ? 39.655 -7.026 14.952 1.00 34.53 351 GLY A C 1
ATOM 2823 O O . GLY A 1 351 ? 40.323 -6.745 13.962 1.00 34.53 351 GLY A O 1
ATOM 2824 N N . GLY A 1 352 ? 39.578 -6.238 16.029 1.00 30.11 352 GLY A N 1
ATOM 2825 C CA . GLY A 1 352 ? 40.440 -5.072 16.224 1.00 30.11 352 GLY A CA 1
ATOM 2826 C C . GLY A 1 352 ? 39.741 -3.851 16.812 1.00 30.11 352 GLY A C 1
ATOM 2827 O O . GLY A 1 352 ? 39.423 -2.917 16.098 1.00 30.11 352 GLY A O 1
ATOM 2828 N N . ASN A 1 353 ? 39.610 -3.854 18.136 1.00 28.80 353 ASN A N 1
ATOM 2829 C CA . ASN A 1 353 ? 39.470 -2.702 19.028 1.00 28.80 353 ASN A CA 1
ATOM 2830 C C . ASN A 1 353 ? 38.255 -1.751 18.934 1.00 28.80 353 ASN A C 1
ATOM 2832 O O . ASN A 1 353 ? 37.771 -1.308 17.903 1.00 28.80 353 ASN A O 1
ATOM 2836 N N . SER A 1 354 ? 37.776 -1.443 20.131 1.00 36.53 354 SER A N 1
ATOM 2837 C CA . SER A 1 354 ? 36.555 -0.743 20.507 1.00 36.53 354 SER A CA 1
ATOM 2838 C C . SER A 1 354 ? 36.562 0.772 20.293 1.00 36.53 354 SER A C 1
ATOM 2840 O O . SER A 1 354 ? 37.519 1.442 20.669 1.00 36.53 354 SER A O 1
ATOM 2842 N N . GLY A 1 355 ? 35.405 1.310 19.896 1.00 26.39 355 GLY A N 1
ATOM 2843 C CA . GLY A 1 355 ? 35.057 2.725 20.039 1.00 26.39 355 GLY A CA 1
ATOM 2844 C C . GLY A 1 355 ? 33.544 2.953 19.979 1.00 26.39 355 GLY A C 1
ATOM 2845 O O . GLY A 1 355 ? 33.001 3.174 18.911 1.00 26.39 355 GLY A O 1
ATOM 2846 N N . HIS A 1 356 ? 32.898 2.870 21.146 1.00 27.86 356 HIS A N 1
ATOM 2847 C CA . HIS A 1 356 ? 31.549 3.347 21.510 1.00 27.86 356 HIS A CA 1
ATOM 2848 C C . HIS A 1 356 ? 30.285 2.753 20.852 1.00 27.86 356 HIS A C 1
ATOM 2850 O O . HIS A 1 356 ? 30.048 2.827 19.655 1.00 27.86 356 HIS A O 1
ATOM 2856 N N . GLY A 1 357 ? 29.422 2.205 21.721 1.00 28.50 357 GLY A N 1
ATOM 2857 C CA . GLY A 1 357 ? 28.082 1.702 21.401 1.00 28.50 357 GLY A CA 1
ATOM 2858 C C . GLY A 1 357 ? 27.737 0.380 22.096 1.00 28.50 357 GLY A C 1
ATOM 2859 O O . GLY A 1 357 ? 27.322 -0.580 21.453 1.00 28.50 357 GLY A O 1
ATOM 2860 N N . SER A 1 358 ? 27.980 0.272 23.405 1.00 32.94 358 SER A N 1
ATOM 2861 C CA . SER A 1 358 ? 27.589 -0.885 24.216 1.00 32.94 358 SER A CA 1
ATOM 2862 C C . SER A 1 358 ? 26.073 -0.898 24.431 1.00 32.94 358 SER A C 1
ATOM 2864 O O . SER A 1 358 ? 25.562 -0.056 25.164 1.00 32.94 358 SER A O 1
ATOM 2866 N N . GLY A 1 359 ? 25.357 -1.862 23.843 1.00 27.14 359 GLY A N 1
ATOM 2867 C CA . GLY A 1 359 ? 23.947 -2.038 24.204 1.00 27.14 359 GLY A CA 1
ATOM 2868 C C . GLY A 1 359 ? 23.062 -2.951 23.360 1.00 27.14 359 GLY A C 1
ATOM 2869 O O . GLY A 1 359 ? 21.882 -2.652 23.290 1.00 27.14 359 GLY A O 1
ATOM 2870 N N . ASN A 1 360 ? 23.565 -4.009 22.703 1.00 29.44 360 ASN A N 1
ATOM 2871 C CA . ASN A 1 360 ? 22.791 -5.236 22.379 1.00 29.44 360 ASN A CA 1
ATOM 2872 C C . ASN A 1 360 ? 23.634 -6.250 21.574 1.00 29.44 360 ASN A C 1
ATOM 2874 O O . ASN A 1 360 ? 23.307 -6.631 20.453 1.00 29.44 360 ASN A O 1
ATOM 2878 N N . LYS A 1 361 ? 24.739 -6.728 22.157 1.00 35.34 361 LYS A N 1
ATOM 2879 C CA . LYS A 1 361 ? 25.679 -7.678 21.525 1.00 35.34 361 LYS A CA 1
ATOM 2880 C C . LYS A 1 361 ? 25.214 -9.153 21.515 1.00 35.34 361 LYS A C 1
ATOM 2882 O O . LYS A 1 361 ? 26.042 -10.047 21.584 1.00 35.34 361 LYS A O 1
ATOM 2887 N N . GLY A 1 362 ? 23.914 -9.448 21.449 1.00 29.22 362 GLY A N 1
ATOM 2888 C CA . GLY A 1 362 ? 23.475 -10.855 21.546 1.00 29.22 362 GLY A CA 1
ATOM 2889 C C . GLY A 1 362 ? 22.079 -11.221 21.052 1.00 29.22 362 GLY A C 1
ATOM 2890 O O . GLY A 1 362 ? 21.758 -12.402 21.031 1.00 29.22 362 GLY A O 1
ATOM 2891 N N . LYS A 1 363 ? 21.245 -10.259 20.635 1.00 33.91 363 LYS A N 1
ATOM 2892 C CA . LYS A 1 363 ? 19.892 -10.555 20.115 1.00 33.91 363 LYS A CA 1
ATOM 2893 C C . LYS A 1 363 ? 19.728 -10.368 18.609 1.00 33.91 363 LYS A C 1
ATOM 2895 O O . LYS A 1 363 ? 18.751 -10.861 18.058 1.00 33.91 363 LYS A O 1
ATOM 2900 N N . TYR A 1 364 ? 20.675 -9.692 17.956 1.00 36.59 364 TYR A N 1
ATOM 2901 C CA . TYR A 1 364 ? 20.597 -9.392 16.522 1.00 36.59 364 TYR A CA 1
ATOM 2902 C C . TYR A 1 364 ? 21.657 -10.108 15.676 1.00 36.59 364 TYR A C 1
ATOM 2904 O O . TYR A 1 364 ? 21.555 -10.108 14.458 1.00 36.59 364 TYR A O 1
ATOM 2912 N N . ALA A 1 365 ? 22.619 -10.795 16.306 1.00 33.94 365 ALA A N 1
ATOM 2913 C CA . ALA A 1 365 ? 23.640 -11.591 15.615 1.00 33.94 365 ALA A CA 1
ATOM 2914 C C . ALA A 1 365 ? 23.063 -12.818 14.874 1.00 33.94 365 ALA A C 1
ATOM 2916 O O . ALA A 1 365 ? 23.722 -13.389 14.011 1.00 33.94 365 ALA A O 1
ATOM 2917 N N . THR A 1 366 ? 21.826 -13.218 15.184 1.00 33.41 366 THR A N 1
ATOM 2918 C CA . THR A 1 366 ? 21.115 -14.313 14.508 1.00 33.41 366 THR A CA 1
ATOM 2919 C C . THR A 1 366 ? 20.500 -13.896 13.170 1.00 33.41 366 THR A C 1
ATOM 2921 O O . THR A 1 366 ? 20.158 -14.759 12.362 1.00 33.41 366 THR A O 1
ATOM 2924 N N . TYR A 1 367 ? 20.382 -12.591 12.905 1.00 40.09 367 TYR A N 1
ATOM 2925 C CA . TYR A 1 367 ? 19.955 -12.062 11.615 1.00 40.09 367 TYR A CA 1
ATOM 2926 C C . TYR A 1 367 ? 21.219 -11.733 10.816 1.00 40.09 367 TYR A C 1
ATOM 2928 O O . TYR A 1 367 ? 21.696 -10.602 10.815 1.00 40.09 367 TYR A O 1
ATOM 2936 N N . GLY A 1 368 ? 21.807 -12.744 10.159 1.00 39.50 368 GLY A N 1
ATOM 2937 C CA . GLY A 1 368 ? 22.818 -12.501 9.116 1.00 39.50 368 GLY A CA 1
ATOM 2938 C C . GLY A 1 368 ? 22.286 -11.515 8.065 1.00 39.50 368 GLY A C 1
ATOM 2939 O O . GLY A 1 368 ? 21.092 -11.252 8.090 1.00 39.50 368 GLY A O 1
ATOM 2940 N N . TYR A 1 369 ? 23.136 -10.996 7.163 1.00 50.66 369 TYR A N 1
ATOM 2941 C CA . TYR A 1 369 ? 22.841 -10.052 6.051 1.00 50.66 369 TYR A CA 1
ATOM 2942 C C . TYR A 1 369 ? 21.668 -10.466 5.117 1.00 50.66 369 TYR A C 1
ATOM 2944 O O . TYR A 1 369 ? 21.818 -10.624 3.903 1.00 50.66 369 TYR A O 1
ATOM 2952 N N . ASN A 1 370 ? 20.496 -10.710 5.679 1.00 54.81 370 ASN A N 1
ATOM 2953 C CA . ASN A 1 370 ? 19.303 -11.242 5.074 1.00 54.81 370 ASN A CA 1
ATOM 2954 C C . ASN A 1 370 ? 18.315 -10.094 5.028 1.00 54.81 370 ASN A C 1
ATOM 2956 O O . ASN A 1 370 ? 17.823 -9.629 6.050 1.00 54.81 370 ASN A O 1
ATOM 2960 N N . VAL A 1 371 ? 18.044 -9.674 3.805 1.00 68.94 371 VAL A N 1
ATOM 2961 C CA . VAL A 1 371 ? 16.930 -8.814 3.452 1.00 68.94 371 VAL A CA 1
ATOM 2962 C C . VAL A 1 371 ? 15.650 -9.332 4.118 1.00 68.94 371 VAL A C 1
ATOM 2964 O O . VAL A 1 371 ? 15.294 -10.503 3.945 1.00 68.94 371 VAL A O 1
ATOM 2967 N N . HIS A 1 372 ? 14.986 -8.482 4.902 1.00 80.00 372 HIS A N 1
ATOM 2968 C CA . HIS A 1 372 ? 13.751 -8.849 5.595 1.00 80.00 372 HIS A CA 1
ATOM 2969 C C . HIS A 1 372 ? 12.579 -8.893 4.610 1.00 80.00 372 HIS A C 1
ATOM 2971 O O . HIS A 1 372 ? 12.584 -8.189 3.596 1.00 80.00 372 HIS A O 1
ATOM 2977 N N . LYS A 1 373 ? 11.536 -9.682 4.899 1.00 87.56 373 LYS A N 1
ATOM 2978 C CA . LYS A 1 373 ? 10.289 -9.547 4.132 1.00 87.56 373 LYS A CA 1
ATOM 2979 C C . LYS A 1 373 ? 9.618 -8.214 4.448 1.00 87.56 373 LYS A C 1
ATOM 2981 O O . LYS A 1 373 ? 9.795 -7.649 5.525 1.00 87.56 373 LYS A O 1
ATOM 2986 N N . TYR A 1 374 ? 8.764 -7.771 3.531 1.00 91.06 374 TYR A N 1
ATOM 2987 C CA . TYR A 1 374 ? 8.081 -6.483 3.617 1.00 91.06 374 TYR A CA 1
ATOM 2988 C C . TYR A 1 374 ? 7.314 -6.248 4.922 1.00 91.06 374 TYR A C 1
ATOM 2990 O O . TYR A 1 374 ? 7.236 -5.112 5.368 1.00 91.06 374 TYR A O 1
ATOM 2998 N N . ASN A 1 375 ? 6.780 -7.289 5.563 1.00 90.81 375 ASN A N 1
ATOM 2999 C CA . ASN A 1 375 ? 6.013 -7.179 6.804 1.00 90.81 375 ASN A CA 1
ATOM 3000 C C . ASN A 1 375 ? 6.773 -7.654 8.059 1.00 90.81 375 ASN A C 1
ATOM 3002 O O . ASN A 1 375 ? 6.165 -7.787 9.117 1.00 90.81 375 ASN A O 1
ATOM 3006 N N . GLU A 1 376 ? 8.080 -7.910 7.969 1.00 85.00 376 GLU A N 1
ATOM 3007 C CA . GLU A 1 376 ? 8.899 -8.487 9.050 1.00 85.00 376 GLU A CA 1
ATOM 3008 C C . GLU A 1 376 ? 9.794 -7.449 9.761 1.00 85.00 376 GLU A C 1
ATOM 3010 O O . GLU A 1 376 ? 10.886 -7.787 10.216 1.00 85.00 376 GLU A O 1
ATOM 3015 N N . PHE A 1 377 ? 9.367 -6.186 9.892 1.00 77.31 377 PHE A N 1
ATOM 3016 C CA . PHE A 1 377 ? 10.145 -5.203 10.665 1.00 77.31 377 PHE A CA 1
ATOM 3017 C C . PHE A 1 377 ? 10.079 -5.525 12.171 1.00 77.31 377 PHE A C 1
ATOM 3019 O O . PHE A 1 377 ? 8.980 -5.698 12.697 1.00 77.31 377 PHE A O 1
ATOM 3026 N N . PRO A 1 378 ? 11.196 -5.620 12.912 1.00 71.44 378 PRO A N 1
ATOM 3027 C CA . PRO A 1 378 ? 11.197 -5.809 14.366 1.00 71.44 378 PRO A CA 1
ATOM 3028 C C . PRO A 1 378 ? 10.523 -4.661 15.135 1.00 71.44 378 PRO A C 1
ATOM 3030 O O . PRO A 1 378 ? 10.686 -3.494 14.799 1.00 71.44 378 PRO A O 1
ATOM 3033 N N . SER A 1 379 ? 9.796 -4.965 16.217 1.00 67.75 379 SER A N 1
ATOM 3034 C CA . SER A 1 379 ? 9.203 -3.942 17.110 1.00 67.75 379 SER A CA 1
ATOM 3035 C C . SER A 1 379 ? 10.225 -3.112 17.878 1.00 67.75 379 SER A C 1
ATOM 3037 O O . SER A 1 379 ? 9.906 -2.026 18.352 1.00 67.75 379 SER A O 1
ATOM 3039 N N . SER A 1 380 ? 11.442 -3.625 18.031 1.00 65.62 380 SER A N 1
ATOM 3040 C CA . SER A 1 380 ? 12.541 -2.905 18.663 1.00 65.62 380 SER A CA 1
ATOM 3041 C C . SER A 1 380 ? 13.122 -1.805 17.781 1.00 65.62 380 SER A C 1
ATOM 3043 O O . SER A 1 380 ? 13.872 -0.973 18.288 1.00 65.62 380 SER A O 1
ATOM 3045 N N . TRP A 1 381 ? 12.805 -1.802 16.484 1.00 70.69 381 TRP A N 1
ATOM 3046 C CA . TRP A 1 381 ? 13.197 -0.735 15.579 1.00 70.69 381 TRP A CA 1
ATOM 3047 C C . TRP A 1 381 ? 12.185 0.395 15.690 1.00 70.69 381 TRP A C 1
ATOM 3049 O O . TRP A 1 381 ? 11.003 0.241 15.385 1.00 70.69 381 TRP A O 1
ATOM 3059 N N . ASN A 1 382 ? 12.663 1.521 16.198 1.00 65.38 382 ASN A N 1
ATOM 3060 C CA . ASN A 1 382 ? 11.867 2.710 16.457 1.00 65.38 382 ASN A CA 1
ATOM 3061 C C . ASN A 1 382 ? 12.435 3.955 15.767 1.00 65.38 382 ASN A C 1
ATOM 3063 O O . ASN A 1 382 ? 11.981 5.054 16.067 1.00 65.38 382 ASN A O 1
ATOM 3067 N N . THR A 1 383 ? 13.406 3.796 14.865 1.00 73.81 383 THR A N 1
ATOM 3068 C CA . THR A 1 383 ? 13.968 4.899 14.083 1.00 73.81 383 THR A CA 1
ATOM 3069 C C . THR A 1 383 ? 13.539 4.746 12.631 1.00 73.81 383 THR A C 1
ATOM 3071 O O . THR A 1 383 ? 13.815 3.723 12.001 1.00 73.81 383 THR A O 1
ATOM 3074 N N . PHE A 1 384 ? 12.839 5.759 12.132 1.00 81.25 384 PHE A N 1
ATOM 3075 C CA . PHE A 1 384 ? 12.280 5.798 10.789 1.00 81.25 384 PHE A CA 1
ATOM 3076 C C . PHE A 1 384 ? 12.593 7.155 10.169 1.00 81.25 384 PHE A C 1
ATOM 3078 O O . PHE A 1 384 ? 12.460 8.166 10.858 1.00 81.25 384 PHE A O 1
ATOM 3085 N N . ASP A 1 385 ? 12.930 7.185 8.883 1.00 84.38 385 ASP A N 1
ATOM 3086 C CA . ASP A 1 385 ? 13.012 8.447 8.129 1.00 84.38 385 ASP A CA 1
ATOM 3087 C C . ASP A 1 385 ? 11.623 8.954 7.763 1.00 84.38 385 ASP A C 1
ATOM 3089 O O . ASP A 1 385 ? 11.387 10.156 7.657 1.00 84.38 385 ASP A O 1
ATOM 3093 N N . ILE A 1 386 ? 10.681 8.024 7.589 1.00 87.50 386 ILE A N 1
ATOM 3094 C CA . ILE A 1 386 ? 9.274 8.328 7.365 1.00 87.50 386 ILE A CA 1
ATOM 3095 C C . ILE A 1 386 ? 8.391 7.140 7.766 1.00 87.50 386 ILE A C 1
ATOM 3097 O O . ILE A 1 386 ? 8.779 5.980 7.608 1.00 87.50 386 ILE A O 1
ATOM 3101 N N . ASP A 1 387 ? 7.187 7.427 8.262 1.00 90.62 387 ASP A N 1
ATOM 3102 C CA . ASP A 1 387 ? 6.148 6.448 8.593 1.00 90.62 387 ASP A CA 1
ATOM 3103 C C . ASP A 1 387 ? 4.770 7.052 8.309 1.00 90.62 387 ASP A C 1
ATOM 3105 O O . ASP A 1 387 ? 4.369 8.028 8.947 1.00 90.62 387 ASP A O 1
ATOM 3109 N N . TYR A 1 388 ? 4.058 6.505 7.326 1.00 92.19 388 TYR A N 1
ATOM 3110 C CA . TYR A 1 388 ? 2.770 7.035 6.892 1.00 92.19 388 TYR A CA 1
ATOM 3111 C C . TYR A 1 388 ? 1.828 5.934 6.382 1.00 92.19 388 TYR A C 1
ATOM 3113 O O . TYR A 1 388 ? 2.264 4.942 5.793 1.00 92.19 388 TYR A O 1
ATOM 3121 N N . PRO A 1 389 ? 0.509 6.081 6.589 1.00 94.94 389 PRO A N 1
ATOM 3122 C CA . PRO A 1 389 ? -0.488 5.222 5.967 1.00 94.94 389 PRO A CA 1
ATOM 3123 C C . PRO A 1 389 ? -0.824 5.661 4.531 1.00 94.94 389 PRO A C 1
ATOM 3125 O O . PRO A 1 389 ? -1.064 6.837 4.261 1.00 94.94 389 PRO A O 1
ATOM 3128 N N . LEU A 1 390 ? -0.941 4.687 3.628 1.00 97.19 390 LEU A N 1
ATOM 3129 C CA . LEU A 1 390 ? -1.539 4.823 2.302 1.00 97.19 390 LEU A CA 1
ATOM 3130 C C . LEU A 1 390 ? -2.907 4.121 2.256 1.00 97.19 390 LEU A C 1
ATOM 3132 O O . LEU A 1 390 ? -2.984 2.919 2.514 1.00 97.19 390 LEU A O 1
ATOM 3136 N N . PRO A 1 391 ? -3.992 4.822 1.903 1.00 97.50 391 PRO A N 1
ATOM 3137 C CA . PRO A 1 391 ? -5.328 4.235 1.846 1.00 97.50 391 PRO A CA 1
ATOM 3138 C C . PRO A 1 391 ? -5.546 3.376 0.589 1.00 97.50 391 PRO A C 1
ATOM 3140 O O . PRO A 1 391 ? -5.367 3.839 -0.539 1.00 97.50 391 PRO A O 1
ATOM 3143 N N . PHE A 1 392 ? -6.016 2.142 0.785 1.00 98.69 392 PHE A N 1
ATOM 3144 C CA . PHE A 1 392 ? -6.383 1.194 -0.272 1.00 98.69 392 PHE A CA 1
ATOM 3145 C C . PHE A 1 392 ? -7.824 0.709 -0.119 1.00 98.69 392 PHE A C 1
ATOM 3147 O O . PHE A 1 392 ? -8.325 0.529 0.993 1.00 98.69 392 PHE A O 1
ATOM 3154 N N . ARG A 1 393 ? -8.466 0.429 -1.256 1.00 98.56 393 ARG A N 1
ATOM 3155 C CA . ARG A 1 393 ? -9.752 -0.262 -1.374 1.00 98.56 393 ARG A CA 1
ATOM 3156 C C . ARG A 1 393 ? -9.624 -1.378 -2.402 1.00 98.56 393 ARG A C 1
ATOM 3158 O O . ARG A 1 393 ? -9.409 -1.110 -3.583 1.00 98.56 393 ARG A O 1
ATOM 3165 N N . VAL A 1 394 ? -9.782 -2.628 -1.975 1.00 98.56 394 VAL A N 1
ATOM 3166 C CA . VAL A 1 394 ? -9.888 -3.765 -2.896 1.00 98.56 394 VAL A CA 1
ATOM 3167 C C . VAL A 1 394 ? -11.349 -3.918 -3.294 1.00 98.56 394 VAL A C 1
ATOM 3169 O O . VAL A 1 394 ? -12.137 -4.556 -2.595 1.00 98.56 394 VAL A O 1
ATOM 3172 N N . ILE A 1 395 ? -11.716 -3.272 -4.397 1.00 98.25 395 ILE A N 1
ATOM 3173 C CA . ILE A 1 395 ? -13.109 -2.992 -4.752 1.00 98.25 395 ILE A CA 1
ATOM 3174 C C . ILE A 1 395 ? -13.854 -4.183 -5.352 1.00 98.25 395 ILE A C 1
ATOM 3176 O O . ILE A 1 395 ? -15.075 -4.202 -5.306 1.00 98.25 395 ILE A O 1
ATOM 3180 N N . ALA A 1 396 ? -13.145 -5.163 -5.916 1.00 97.69 396 ALA A N 1
ATOM 3181 C CA . ALA A 1 396 ? -13.754 -6.310 -6.584 1.00 97.69 396 ALA A CA 1
ATOM 3182 C C . ALA A 1 396 ? -12.822 -7.534 -6.590 1.00 97.69 396 ALA A C 1
ATOM 3184 O O . ALA A 1 396 ? -11.611 -7.412 -6.373 1.00 97.69 396 ALA A O 1
ATOM 3185 N N . ASP A 1 397 ? -13.395 -8.710 -6.861 1.00 97.62 397 ASP A N 1
ATOM 3186 C CA . ASP A 1 397 ? -12.678 -9.982 -7.019 1.00 97.62 397 ASP A CA 1
ATOM 3187 C C . ASP A 1 397 ? -12.849 -10.522 -8.439 1.00 97.62 397 ASP A C 1
ATOM 3189 O O . ASP A 1 397 ? -13.947 -10.929 -8.820 1.00 97.62 397 ASP A O 1
ATOM 3193 N N . LEU A 1 398 ? -11.771 -10.507 -9.221 1.00 95.94 398 LEU A N 1
ATOM 3194 C CA . LEU A 1 398 ? -11.781 -10.982 -10.602 1.00 95.94 398 LEU A CA 1
ATOM 3195 C C . LEU A 1 398 ? -11.877 -12.509 -10.697 1.00 95.94 398 LEU A C 1
ATOM 3197 O O . LEU A 1 398 ? -12.399 -13.016 -11.686 1.00 95.94 398 LEU A O 1
ATOM 3201 N N . ASP A 1 399 ? -11.391 -13.233 -9.687 1.00 94.94 399 ASP A N 1
ATOM 3202 C CA . ASP A 1 399 ? -11.417 -14.701 -9.678 1.00 94.94 399 ASP A CA 1
ATOM 3203 C C . ASP A 1 399 ? -12.784 -15.260 -9.234 1.00 94.94 399 ASP A C 1
ATOM 3205 O O . ASP A 1 399 ? -12.989 -16.474 -9.243 1.00 94.94 399 ASP A O 1
ATOM 3209 N N . GLY A 1 400 ? -13.695 -14.387 -8.788 1.00 93.06 400 GLY A N 1
ATOM 3210 C CA . GLY A 1 400 ? -15.025 -14.740 -8.301 1.00 93.06 400 GLY A CA 1
ATOM 3211 C C . GLY A 1 400 ? -16.103 -14.745 -9.389 1.00 93.06 400 GLY A C 1
ATOM 3212 O O . GLY A 1 400 ? -15.838 -14.890 -10.581 1.00 93.06 400 GLY A O 1
ATOM 3213 N N . ASP A 1 401 ? -17.358 -14.573 -8.964 1.00 94.75 401 ASP A N 1
ATOM 3214 C CA . ASP A 1 401 ? -18.495 -14.483 -9.881 1.00 94.75 401 ASP A CA 1
ATOM 3215 C C . ASP A 1 401 ? -18.410 -13.233 -10.775 1.00 94.75 401 ASP A C 1
ATOM 3217 O O . ASP A 1 401 ? -18.259 -12.106 -10.295 1.00 94.75 401 ASP A O 1
ATOM 3221 N N . ARG A 1 402 ? -18.560 -13.425 -12.090 1.00 93.12 402 ARG A N 1
ATOM 3222 C CA . ARG A 1 402 ? -18.407 -12.362 -13.094 1.00 93.12 402 ARG A CA 1
ATOM 3223 C C . ARG A 1 402 ? -19.474 -11.274 -12.971 1.00 93.12 402 ARG A C 1
ATOM 3225 O O . ARG A 1 402 ? -19.164 -10.094 -13.150 1.00 93.12 402 ARG A O 1
ATOM 3232 N N . THR A 1 403 ? -20.711 -11.651 -12.651 1.00 94.19 403 THR A N 1
ATOM 3233 C CA . THR A 1 403 ? -21.823 -10.702 -12.488 1.00 94.19 403 THR A CA 1
ATOM 3234 C C . THR A 1 403 ? -21.595 -9.831 -11.258 1.00 94.19 403 THR A C 1
ATOM 3236 O O . THR A 1 403 ? -21.739 -8.606 -11.319 1.00 94.19 403 THR A O 1
ATOM 3239 N N . LYS A 1 404 ? -21.163 -10.446 -10.153 1.00 96.00 404 LYS A N 1
ATOM 3240 C CA . LYS A 1 404 ? -20.753 -9.753 -8.935 1.00 96.00 404 LYS A CA 1
ATOM 3241 C C . LYS A 1 404 ? -19.565 -8.831 -9.196 1.00 96.00 404 LYS A C 1
ATOM 3243 O O . LYS A 1 404 ? -19.634 -7.669 -8.816 1.00 96.00 404 LYS A O 1
ATOM 3248 N N . PHE A 1 405 ? -18.531 -9.294 -9.900 1.00 96.50 405 PHE A N 1
ATOM 3249 C CA . PHE A 1 405 ? -17.376 -8.470 -10.269 1.00 96.50 405 PHE A CA 1
ATOM 3250 C C . PHE A 1 405 ? -17.795 -7.200 -11.022 1.00 96.50 405 PHE A C 1
ATOM 3252 O O . PHE A 1 405 ? -17.399 -6.098 -10.646 1.00 96.50 405 PHE A O 1
ATOM 3259 N N . LEU A 1 406 ? -18.650 -7.332 -12.044 1.00 96.00 406 LEU A N 1
ATOM 3260 C CA . LEU A 1 406 ? -19.164 -6.187 -12.798 1.00 96.00 406 LEU A CA 1
ATOM 3261 C C . LEU A 1 406 ? -19.959 -5.222 -11.905 1.00 96.00 406 LEU A C 1
ATOM 3263 O O . LEU A 1 406 ? -19.786 -4.006 -12.006 1.00 96.00 406 LEU A O 1
ATOM 3267 N N . LYS A 1 407 ? -20.824 -5.750 -11.031 1.00 96.62 407 LYS A N 1
ATOM 3268 C CA . LYS A 1 407 ? -21.603 -4.949 -10.076 1.00 96.62 407 LYS A CA 1
ATOM 3269 C C . LYS A 1 407 ? -20.695 -4.178 -9.115 1.00 96.62 407 LYS A C 1
ATOM 3271 O O . LYS A 1 407 ? -20.907 -2.985 -8.905 1.00 96.62 407 LYS A O 1
ATOM 3276 N N . ASP A 1 408 ? -19.687 -4.844 -8.566 1.00 97.25 408 ASP A N 1
ATOM 3277 C CA . ASP A 1 408 ? -18.754 -4.268 -7.601 1.00 97.25 408 ASP A CA 1
ATOM 3278 C C . ASP A 1 408 ? -17.877 -3.184 -8.245 1.00 97.25 408 ASP A C 1
ATOM 3280 O O . ASP A 1 408 ? -17.720 -2.104 -7.680 1.00 97.25 408 ASP A O 1
ATOM 3284 N N . VAL A 1 409 ? -17.382 -3.399 -9.471 1.00 97.25 409 VAL A N 1
ATOM 3285 C CA . VAL A 1 409 ? -16.656 -2.355 -10.216 1.00 97.25 409 VAL A CA 1
ATOM 3286 C C . VAL A 1 409 ? -17.559 -1.148 -10.480 1.00 97.25 409 VAL A C 1
ATOM 3288 O O . VAL A 1 409 ? -17.151 -0.012 -10.235 1.00 97.25 409 VAL A O 1
ATOM 3291 N N . ARG A 1 410 ? -18.808 -1.371 -10.912 1.00 97.12 410 ARG A N 1
ATOM 3292 C CA . ARG A 1 410 ? -19.779 -0.295 -11.184 1.00 97.12 410 ARG A CA 1
ATOM 3293 C C . ARG A 1 410 ? -20.163 0.524 -9.956 1.00 97.12 410 ARG A C 1
ATOM 3295 O O 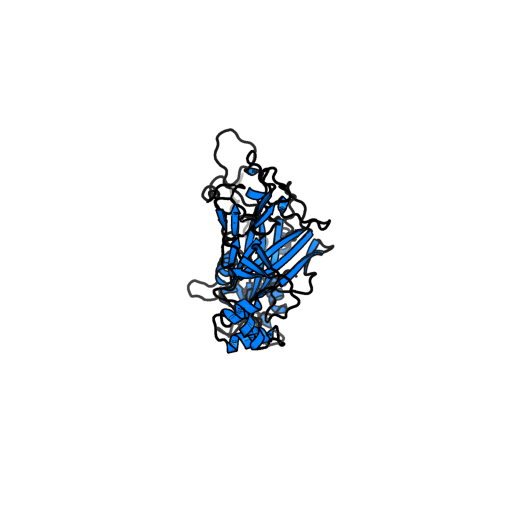. ARG A 1 410 ? -20.575 1.667 -10.114 1.00 97.12 410 ARG A O 1
ATOM 3302 N N . ARG A 1 411 ? -19.997 -0.013 -8.745 1.00 95.81 411 ARG A N 1
ATOM 3303 C CA . ARG A 1 411 ? -20.178 0.752 -7.501 1.00 95.81 411 ARG A CA 1
ATOM 3304 C C . ARG A 1 411 ? -19.231 1.958 -7.427 1.00 95.81 411 ARG A C 1
ATOM 3306 O O . ARG A 1 411 ? -19.610 2.981 -6.868 1.00 95.81 411 ARG A O 1
ATOM 3313 N N . TYR A 1 412 ? -18.028 1.841 -7.993 1.00 95.31 412 TYR A N 1
ATOM 3314 C CA . TYR A 1 412 ? -16.992 2.886 -7.985 1.00 95.31 412 TYR A CA 1
ATOM 3315 C C . TYR A 1 412 ? -16.801 3.558 -9.345 1.00 95.31 412 TYR A C 1
ATOM 3317 O O . TYR A 1 412 ? -16.426 4.726 -9.405 1.00 95.31 412 TYR A O 1
ATOM 3325 N N . TYR A 1 413 ? -17.087 2.831 -10.424 1.00 96.06 413 TYR A N 1
ATOM 3326 C CA . TYR A 1 413 ? -16.961 3.282 -11.807 1.00 96.06 413 TYR A CA 1
ATOM 3327 C C . TYR A 1 413 ? -18.285 3.024 -12.558 1.00 96.06 413 TYR A C 1
ATOM 3329 O O . TYR A 1 413 ? -18.370 2.091 -13.360 1.00 96.06 413 TYR A O 1
ATOM 3337 N N . PRO A 1 414 ? -19.359 3.800 -12.290 1.00 95.81 414 PRO A N 1
ATOM 3338 C CA . PRO A 1 414 ? -20.714 3.514 -12.786 1.00 95.81 414 PRO A CA 1
ATOM 3339 C C . PRO A 1 414 ? -20.851 3.496 -14.311 1.00 95.81 414 PRO A C 1
ATOM 3341 O O . PRO A 1 414 ? -21.730 2.831 -14.857 1.00 95.81 414 PRO A O 1
ATOM 3344 N N . GLN A 1 415 ? -19.971 4.214 -15.004 1.00 94.62 415 GLN A N 1
ATOM 3345 C CA . GLN A 1 415 ? -19.917 4.301 -16.458 1.00 94.62 415 GLN A CA 1
ATOM 3346 C C . GLN A 1 415 ? -19.354 3.036 -17.132 1.00 94.62 415 GLN A C 1
ATOM 3348 O O . GLN A 1 415 ? -19.499 2.887 -18.346 1.00 94.62 415 GLN A O 1
ATOM 3353 N N . THR A 1 416 ? -18.745 2.123 -16.366 1.00 94.69 416 THR A N 1
ATOM 3354 C CA . THR A 1 416 ? -18.138 0.890 -16.879 1.00 94.69 416 THR A CA 1
ATOM 3355 C C . THR A 1 416 ? -19.184 -0.029 -17.514 1.00 94.69 416 THR A C 1
ATOM 3357 O O . THR A 1 416 ? -20.143 -0.478 -16.869 1.00 94.69 416 THR A O 1
ATOM 3360 N N . LYS A 1 417 ? -18.990 -0.377 -18.789 1.00 93.62 417 LYS A N 1
ATOM 3361 C CA . LYS A 1 417 ? -19.825 -1.338 -19.520 1.00 93.62 417 LYS A CA 1
ATOM 3362 C C . LYS A 1 417 ? -19.233 -2.741 -19.424 1.00 93.62 417 LYS A C 1
ATOM 3364 O O . LYS A 1 417 ? -18.045 -2.932 -19.181 1.00 93.62 417 LYS A O 1
ATOM 3369 N N . GLU A 1 418 ? -20.070 -3.746 -19.659 1.00 93.56 418 GLU A N 1
ATOM 3370 C CA . GLU A 1 418 ? -19.619 -5.141 -19.699 1.00 93.56 418 GLU A CA 1
ATOM 3371 C C . GLU A 1 418 ? -18.564 -5.367 -20.793 1.00 93.56 418 GLU A C 1
ATOM 3373 O O . GLU A 1 418 ? -17.576 -6.060 -20.567 1.00 93.56 418 GLU A O 1
ATOM 3378 N N . ALA A 1 419 ? -18.712 -4.692 -21.938 1.00 92.69 419 ALA A N 1
ATOM 3379 C CA . ALA A 1 419 ? -17.720 -4.703 -23.008 1.00 92.69 419 ALA A CA 1
ATOM 3380 C C . ALA A 1 419 ? -16.337 -4.205 -22.542 1.00 92.69 419 ALA A C 1
ATOM 3382 O O . ALA A 1 419 ? -15.330 -4.799 -22.909 1.00 92.69 419 ALA A O 1
ATOM 3383 N N . ASP A 1 420 ? -16.263 -3.177 -21.688 1.00 92.88 420 ASP A N 1
ATOM 3384 C CA . ASP A 1 420 ? -14.984 -2.659 -21.172 1.00 92.88 420 ASP A CA 1
ATOM 3385 C C . ASP A 1 420 ? -14.291 -3.684 -20.266 1.00 92.88 420 ASP A C 1
ATOM 3387 O O . ASP A 1 420 ? -13.074 -3.873 -20.302 1.00 92.88 420 ASP A O 1
ATOM 3391 N N . ILE A 1 421 ? -15.094 -4.395 -19.479 1.00 93.44 421 ILE A N 1
ATOM 3392 C CA . ILE A 1 421 ? -14.661 -5.459 -18.577 1.00 93.44 421 ILE A CA 1
ATOM 3393 C C . ILE A 1 421 ? -14.214 -6.702 -19.364 1.00 93.44 421 ILE A C 1
ATOM 3395 O O . ILE A 1 421 ? -13.234 -7.345 -18.985 1.00 93.44 421 ILE A O 1
ATOM 3399 N N . ASN A 1 422 ? -14.870 -7.024 -20.480 1.00 92.69 422 ASN A N 1
ATOM 3400 C CA . ASN A 1 422 ? -14.446 -8.091 -21.395 1.00 92.69 422 ASN A CA 1
ATOM 3401 C C . ASN A 1 422 ? -13.178 -7.712 -22.168 1.00 92.69 422 ASN A C 1
ATOM 3403 O O . ASN A 1 422 ? -12.281 -8.537 -22.302 1.00 92.69 422 ASN A O 1
ATOM 3407 N N . ASN A 1 423 ? -13.031 -6.449 -22.567 1.00 91.81 423 ASN A N 1
ATOM 3408 C CA . ASN A 1 423 ? -11.798 -5.963 -23.180 1.00 91.81 423 ASN A CA 1
ATOM 3409 C C . ASN A 1 423 ? -10.598 -6.108 -22.232 1.00 91.81 423 ASN A C 1
ATOM 3411 O O . ASN A 1 423 ? -9.525 -6.517 -22.656 1.00 91.81 423 ASN A O 1
ATOM 3415 N N . MET A 1 424 ? -10.759 -5.788 -20.945 1.00 92.12 424 MET A N 1
ATOM 3416 C CA . MET A 1 424 ? -9.651 -5.840 -19.980 1.00 92.12 424 MET A CA 1
ATOM 3417 C C . MET A 1 424 ? -9.402 -7.221 -19.371 1.00 92.12 424 MET A C 1
ATOM 3419 O O . MET A 1 424 ? -8.267 -7.518 -18.998 1.00 92.12 424 MET A O 1
ATOM 3423 N N . PHE A 1 425 ? -10.445 -8.042 -19.235 1.00 92.56 425 PHE A N 1
ATOM 3424 C CA . PHE A 1 425 ? -10.411 -9.267 -18.428 1.00 92.56 425 PHE A CA 1
ATOM 3425 C C . PHE A 1 425 ? -11.166 -10.453 -19.052 1.00 92.56 425 PHE A C 1
ATOM 3427 O O . PHE A 1 425 ? -11.554 -11.368 -18.329 1.00 92.56 425 PHE A O 1
ATOM 3434 N N . GLY A 1 426 ? -11.472 -10.397 -20.348 1.00 90.62 426 GLY A N 1
ATOM 3435 C CA . GLY A 1 426 ? -12.109 -11.481 -21.097 1.00 90.62 426 GLY A CA 1
ATOM 3436 C C . GLY A 1 426 ? -11.097 -12.517 -21.587 1.00 90.62 426 GLY A C 1
ATOM 3437 O O . GLY A 1 426 ? -10.156 -12.873 -20.876 1.00 90.62 426 GLY A O 1
ATOM 3438 N N . ASP A 1 427 ? -11.290 -13.007 -22.809 1.00 91.50 427 ASP A N 1
ATOM 3439 C CA . ASP A 1 427 ? -10.347 -13.919 -23.460 1.00 91.50 427 ASP A CA 1
ATOM 3440 C C . ASP A 1 427 ? -8.995 -13.255 -23.791 1.00 91.50 427 ASP A C 1
ATOM 3442 O O . ASP A 1 427 ? -8.821 -12.034 -23.739 1.00 91.50 427 ASP A O 1
ATOM 3446 N N . GLU A 1 428 ? -8.001 -14.081 -24.131 1.00 89.56 428 GLU A N 1
ATOM 3447 C CA . GLU A 1 428 ? -6.647 -13.603 -24.415 1.00 89.56 428 GLU A CA 1
ATOM 3448 C C . GLU A 1 428 ? -6.602 -12.602 -25.585 1.00 89.56 428 GLU A C 1
ATOM 3450 O O . GLU A 1 428 ? -5.784 -11.680 -25.555 1.00 89.56 428 GLU A O 1
ATOM 3455 N N . GLU A 1 429 ? -7.459 -12.745 -26.597 1.00 91.75 429 GLU A N 1
ATOM 3456 C CA . GLU A 1 429 ? -7.490 -11.857 -27.762 1.00 91.75 429 GLU A CA 1
ATOM 3457 C C . GLU A 1 429 ? -7.981 -10.457 -27.383 1.00 91.75 429 GLU A C 1
ATOM 3459 O O . GLU A 1 429 ? -7.304 -9.463 -27.669 1.00 91.75 429 GLU A O 1
ATOM 3464 N N . SER A 1 430 ? -9.105 -10.386 -26.673 1.00 91.19 430 SER A N 1
ATOM 3465 C CA . SER A 1 430 ? -9.703 -9.156 -26.153 1.00 91.19 430 SER A CA 1
ATOM 3466 C C . SER A 1 430 ? -8.705 -8.412 -25.273 1.00 91.19 430 SER A C 1
ATOM 3468 O O . SER A 1 430 ? -8.405 -7.235 -25.493 1.00 91.19 430 SER A O 1
ATOM 3470 N N . VAL A 1 431 ? -8.103 -9.143 -24.335 1.00 90.44 431 VAL A N 1
ATOM 3471 C CA . VAL A 1 431 ? -7.113 -8.624 -23.397 1.00 90.44 431 VAL A CA 1
ATOM 3472 C C . VAL A 1 431 ? -5.865 -8.131 -24.131 1.00 90.44 431 VAL A C 1
ATOM 3474 O O . VAL A 1 431 ? -5.396 -7.016 -23.891 1.00 90.44 431 VAL A O 1
ATOM 3477 N N . ASN A 1 432 ? -5.306 -8.922 -25.048 1.00 88.75 432 ASN A N 1
ATOM 3478 C CA . ASN A 1 432 ? -4.132 -8.506 -25.810 1.00 88.75 432 ASN A CA 1
ATOM 3479 C C . ASN A 1 432 ? -4.430 -7.256 -26.637 1.00 88.75 432 ASN A C 1
ATOM 3481 O O . ASN A 1 432 ? -3.634 -6.325 -26.587 1.00 88.75 432 ASN A O 1
ATOM 3485 N N . THR A 1 433 ? -5.579 -7.198 -27.310 1.00 90.88 433 THR A N 1
ATOM 3486 C CA . THR A 1 433 ? -6.024 -6.040 -28.098 1.00 90.88 433 THR A CA 1
ATOM 3487 C C . THR A 1 433 ? -6.219 -4.802 -27.229 1.00 90.88 433 THR A C 1
ATOM 3489 O O . THR A 1 433 ? -5.853 -3.692 -27.625 1.00 90.88 433 THR A O 1
ATOM 3492 N N . PHE A 1 434 ? -6.764 -4.961 -26.019 1.00 92.31 434 PHE A N 1
ATOM 3493 C CA . PHE A 1 434 ? -6.977 -3.835 -25.120 1.00 92.31 434 PHE A CA 1
ATOM 3494 C C . PHE A 1 434 ? -5.661 -3.182 -24.705 1.00 92.31 434 PHE A C 1
ATOM 3496 O O . PHE A 1 434 ? -5.530 -1.960 -24.816 1.00 92.31 434 PHE A O 1
ATOM 3503 N N . PHE A 1 435 ? -4.714 -4.004 -24.253 1.00 92.25 435 PHE A N 1
ATOM 3504 C CA . PHE A 1 435 ? -3.424 -3.555 -23.742 1.00 92.25 435 PHE A CA 1
ATOM 3505 C C . PHE A 1 435 ? -2.395 -3.279 -24.843 1.00 92.25 435 PHE A C 1
ATOM 3507 O O . PHE A 1 435 ? -1.354 -2.672 -24.577 1.00 92.25 435 PHE A O 1
ATOM 3514 N N . GLN A 1 436 ? -2.663 -3.700 -26.082 1.00 87.88 436 GLN A N 1
ATOM 3515 C CA . GLN A 1 436 ? -1.816 -3.382 -27.221 1.00 87.88 436 GLN A CA 1
ATOM 3516 C C . GLN A 1 436 ? -1.732 -1.863 -27.385 1.00 87.88 436 GLN A C 1
ATOM 3518 O O . GLN A 1 436 ? -2.747 -1.170 -27.393 1.00 87.88 436 GLN A O 1
ATOM 3523 N N . ARG A 1 437 ? -0.511 -1.350 -27.572 1.00 83.94 437 ARG A N 1
ATOM 3524 C CA . ARG A 1 437 ? -0.222 0.078 -27.805 1.00 83.94 437 ARG A CA 1
ATOM 3525 C C . ARG A 1 437 ? -0.531 1.013 -26.630 1.00 83.94 437 ARG A C 1
ATOM 3527 O O . ARG A 1 437 ? -0.359 2.217 -26.789 1.00 83.94 437 ARG A O 1
ATOM 3534 N N . LEU A 1 438 ? -0.945 0.502 -25.469 1.00 93.31 438 LEU A N 1
ATOM 3535 C CA . LEU A 1 438 ? -0.975 1.330 -24.267 1.00 93.31 438 LEU A CA 1
ATOM 3536 C C . LEU A 1 438 ? 0.461 1.659 -23.837 1.00 93.31 438 LEU A C 1
ATOM 3538 O O . LEU A 1 438 ? 1.311 0.764 -23.880 1.00 93.31 438 LEU A O 1
ATOM 3542 N N . PRO A 1 439 ? 0.747 2.912 -23.437 1.00 94.56 439 PRO A N 1
ATOM 3543 C CA . PRO A 1 439 ? 2.045 3.254 -22.880 1.00 94.56 439 PRO A CA 1
ATOM 3544 C C . PRO A 1 439 ? 2.252 2.481 -21.576 1.00 94.56 439 PRO A C 1
ATOM 3546 O O . PRO A 1 439 ? 1.318 2.291 -20.793 1.00 94.56 439 PRO A O 1
ATOM 3549 N N . PHE A 1 440 ? 3.471 2.005 -21.355 1.00 94.81 440 PHE A N 1
ATOM 3550 C CA . PHE A 1 440 ? 3.839 1.302 -20.135 1.00 94.81 440 PHE A CA 1
ATOM 3551 C C . PHE A 1 440 ? 5.308 1.539 -19.807 1.00 94.81 440 PHE A C 1
ATOM 3553 O O . PHE A 1 440 ? 6.128 1.713 -20.710 1.00 94.81 440 PHE A O 1
ATOM 3560 N N . THR A 1 441 ? 5.613 1.448 -18.519 1.00 94.25 441 THR A N 1
ATOM 3561 C CA . THR A 1 441 ? 6.969 1.412 -17.971 1.00 94.25 441 THR A CA 1
ATOM 3562 C C . THR A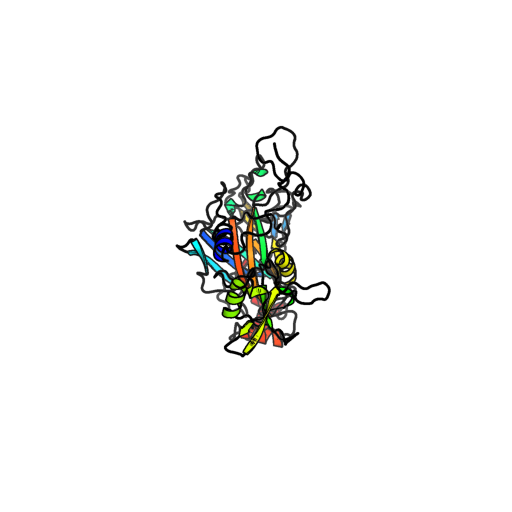 1 441 ? 7.313 -0.023 -17.579 1.00 94.25 441 THR A C 1
ATOM 3564 O O . THR A 1 441 ? 6.437 -0.810 -17.196 1.00 94.25 441 THR A O 1
ATOM 3567 N N . ARG A 1 442 ? 8.585 -0.407 -17.698 1.00 94.31 442 ARG A N 1
ATOM 3568 C CA . ARG A 1 442 ? 9.045 -1.765 -17.356 1.00 94.31 442 ARG A CA 1
ATOM 3569 C C . ARG A 1 442 ? 9.428 -1.875 -15.878 1.00 94.31 442 ARG A C 1
ATOM 3571 O O . ARG A 1 442 ? 10.413 -1.275 -15.448 1.00 94.31 442 ARG A O 1
ATOM 3578 N N . PHE A 1 443 ? 8.675 -2.697 -15.145 1.00 90.94 443 PHE A N 1
ATOM 3579 C CA . PHE A 1 443 ? 8.834 -2.995 -13.713 1.00 90.94 443 PHE A CA 1
ATOM 3580 C C . PHE A 1 443 ? 9.417 -4.375 -13.427 1.00 90.94 443 PHE A C 1
ATOM 3582 O O . PHE A 1 443 ? 9.284 -5.307 -14.256 1.00 90.94 443 PHE A O 1
#

Foldseek 3Di:
DDDDPPDPPDDDPDPDDDPVVVVVVVVVPDPPDPPPLPDDDPFFAAFFKKKKKKFKKAWDPDFFDQDDPDTHGWIWGFDDDPDDFLADRMDIWMWGQDPVRAIDTPDPDQAAEAAADPRIKMKIFMFTAHPVRDTTLQSQCAFDPVCRVSGSLLFKFKFKWFDLAASVRQGRQWKAFPQQFDDCVRWADADPVRDFAQADLAQQAKAKDFDPDPPDTDGDDRVRRVVGNVCHNHPSQRDWDQDPVPRTIIHITHTDDLLNRLVVRVQFKFKDAFQKVVRPAFFQDADCDRPHPPPRHRGGIGAAFPSSDPDPPGHGRRNPSIIMMHTNDASIKTWIKIWIFGDDAADDPPDDDDDDDPDPNDDCNVDHSDHDGNSPDDPVGDRTSDIHTHIYHNQAYLVDDPVRRSVSSCVVVVVRDPLSVCLCRNDPVSNCVNCPPRDTTID

pLDDT: mean 81.02, std 21.36, range [24.31, 98.69]

Radius of gyration: 26.51 Å; chains: 1; bounding box: 70×44×106 Å